Protein 3W3E (pdb70)

Structure (mmCIF, N/CA/C/O backbone):
data_3W3E
#
_entry.id   3W3E
#
_cell.length_a   40.700
_cell.length_b   48.600
_cell.length_c   65.200
_cell.angle_alpha   97.70
_cell.angle_beta   100.40
_cell.angle_gamma   106.30
#
_symmetry.space_group_name_H-M   'P 1'
#
loop_
_entity.id
_entity.type
_entity.pdbx_description
1 polymer 'Cotyledoneous yieldin-like protein'
2 wa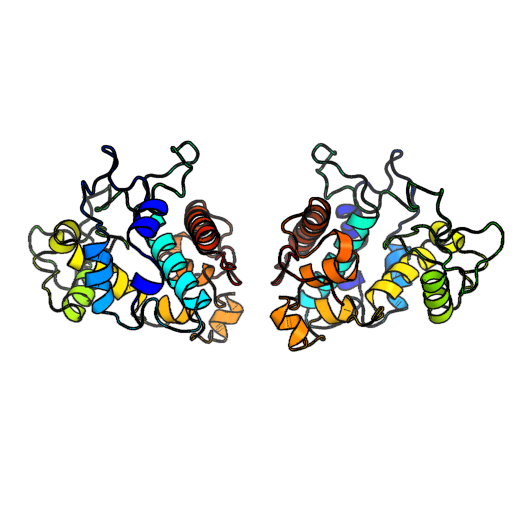ter water
#
loop_
_atom_site.group_PDB
_atom_site.id
_atom_site.type_symbol
_atom_site.label_atom_id
_atom_site.label_alt_id
_atom_site.label_comp_id
_atom_site.label_asym_id
_atom_site.label_entity_id
_atom_site.label_seq_id
_atom_site.pdbx_PDB_ins_code
_atom_site.Cartn_x
_atom_site.Cartn_y
_atom_site.Cartn_z
_atom_site.occupancy
_atom_site.B_iso_or_equiv
_atom_site.auth_seq_id
_atom_site.auth_comp_id
_atom_site.auth_asym_id
_atom_site.auth_atom_id
_atom_site.pdbx_PDB_model_num
ATOM 1 N N . ALA A 1 1 ? -15.138 10.194 -15.872 1.00 29.63 1 ALA A N 1
ATOM 2 C CA . ALA A 1 1 ? -15.394 9.244 -16.992 1.00 30.48 1 ALA A CA 1
ATOM 3 C C . ALA A 1 1 ? -14.170 8.365 -17.281 1.00 28.89 1 ALA A C 1
ATOM 4 O O . ALA A 1 1 ? -14.274 7.137 -17.268 1.00 27.44 1 ALA A O 1
ATOM 6 N N . GLU A 1 2 ? -13.020 8.988 -17.543 1.00 25.81 2 GLU A N 1
ATOM 7 C CA . GLU A 1 2 ? -11.774 8.217 -17.663 1.00 24.93 2 GLU A CA 1
ATOM 8 C C . GLU A 1 2 ? -10.617 8.864 -16.900 1.00 23.11 2 GLU A C 1
ATOM 9 O O . GLU A 1 2 ? -10.636 10.075 -16.681 1.00 23.01 2 GLU A O 1
ATOM 15 N N . VAL A 1 3 ? -9.608 8.072 -16.520 1.00 21.45 3 VAL A N 1
ATOM 16 C CA . VAL A 1 3 ? -8.504 8.614 -15.693 1.00 21.46 3 VAL A CA 1
ATOM 17 C C . VAL A 1 3 ? -7.712 9.728 -16.379 1.00 22.34 3 VAL A C 1
ATOM 18 O O . VAL A 1 3 ? -7.184 10.631 -15.713 1.00 21.98 3 VAL A O 1
ATOM 22 N N . GLY A 1 4 ? -7.657 9.683 -17.706 1.00 22.90 4 GLY A N 1
ATOM 23 C CA . GLY A 1 4 ? -6.987 10.733 -18.467 1.00 22.96 4 GLY A CA 1
ATOM 24 C C . GLY A 1 4 ? -7.552 12.128 -18.251 1.00 24.19 4 GLY A C 1
ATOM 25 O O . GLY A 1 4 ? -6.850 13.116 -18.482 1.00 23.04 4 GLY A O 1
ATOM 26 N N . SER A 1 5 ? -8.814 12.230 -17.824 1.00 24.85 5 SER A N 1
ATOM 27 C CA . SER A 1 5 ? -9.407 13.551 -17.524 1.00 27.11 5 SER A CA 1
ATOM 28 C C . SER A 1 5 ? -8.803 14.181 -16.270 1.00 27.21 5 SER A C 1
ATOM 29 O O . SER A 1 5 ? -8.860 15.393 -16.104 1.00 30.05 5 SER A O 1
ATOM 32 N N . VAL A 1 6 ? -8.265 13.330 -15.388 1.00 26.51 6 VAL A N 1
ATOM 33 C CA . VAL A 1 6 ? -7.594 13.721 -14.144 1.00 24.34 6 VAL A CA 1
ATOM 34 C C . VAL A 1 6 ? -6.110 14.010 -14.415 1.00 22.11 6 VAL A C 1
ATOM 35 O O . VAL A 1 6 ? -5.522 14.901 -13.796 1.00 21.80 6 VAL A O 1
ATOM 39 N N . ILE A 1 7 ? -5.502 13.243 -15.323 1.00 19.75 7 ILE A N 1
ATOM 40 C CA . ILE A 1 7 ? -4.048 13.314 -15.537 1.00 18.11 7 ILE A CA 1
ATOM 41 C C . ILE A 1 7 ? -3.739 13.120 -17.024 1.00 17.94 7 ILE A C 1
ATOM 42 O O . ILE A 1 7 ? -3.897 12.007 -17.559 1.00 18.17 7 ILE A O 1
ATOM 47 N N . GLY A 1 8 ? -3.313 14.194 -17.685 1.00 17.50 8 GLY A N 1
ATOM 48 C CA . GLY A 1 8 ? -2.940 14.123 -19.109 1.00 17.96 8 GLY A CA 1
ATOM 49 C C . GLY A 1 8 ? -1.494 13.686 -19.254 1.00 17.60 8 GLY A C 1
ATOM 50 O O . GLY A 1 8 ? -0.806 13.527 -18.249 1.00 18.39 8 GLY A O 1
ATOM 51 N N . ALA A 1 9 ? -1.019 13.519 -20.494 1.00 18.46 9 ALA A N 1
ATOM 52 C CA . ALA A 1 9 ? 0.344 13.044 -20.741 1.00 19.09 9 ALA A CA 1
ATOM 53 C C . ALA A 1 9 ? 1.369 14.019 -20.177 1.00 18.95 9 ALA A C 1
ATOM 54 O O . ALA A 1 9 ? 2.394 13.617 -19.601 1.00 18.04 9 ALA A O 1
ATOM 56 N N . SER A 1 10 ? 1.113 15.312 -20.342 1.00 20.46 10 SER A N 1
ATOM 57 C CA . SER A 1 10 ? 2.061 16.311 -19.873 1.00 21.79 10 SER A CA 1
ATOM 58 C C . SER A 1 10 ? 2.226 16.212 -18.364 1.00 19.54 10 SER A C 1
ATOM 59 O O . SER A 1 10 ? 3.353 16.244 -17.830 1.00 20.41 10 SER A O 1
ATOM 62 N N . LEU A 1 11 ? 1.100 16.063 -17.669 1.00 19.08 11 LEU A N 1
ATOM 63 C CA . LEU A 1 11 ? 1.125 16.017 -16.203 1.00 17.89 11 LEU A CA 1
ATOM 64 C C . LEU A 1 11 ? 1.784 14.720 -15.697 1.00 16.43 11 LEU A C 1
ATOM 65 O O . LEU A 1 11 ? 2.591 14.730 -14.737 1.00 15.31 11 LEU A O 1
ATOM 70 N N . PHE A 1 12 ? 1.473 13.612 -16.370 1.00 15.41 12 PHE A N 1
ATOM 71 C CA . PHE A 1 12 ? 2.145 12.338 -16.084 1.00 14.93 12 PHE A CA 1
ATOM 72 C C . PHE A 1 12 ? 3.666 12.492 -16.179 1.00 15.17 12 PHE A C 1
ATOM 73 O O . PHE A 1 12 ? 4.381 12.081 -15.257 1.00 15.21 12 PHE A O 1
ATOM 81 N N . ASP A 1 13 ? 4.161 13.137 -17.242 1.00 15.97 13 ASP A N 1
ATOM 82 C CA . ASP A 1 13 ? 5.603 13.358 -17.369 1.00 16.64 13 ASP A CA 1
ATOM 83 C C . ASP A 1 13 ? 6.175 14.367 -16.346 1.00 17.41 13 ASP A C 1
ATOM 84 O O . ASP A 1 13 ? 7.327 14.261 -15.917 1.00 17.82 13 ASP A O 1
ATOM 89 N N . GLN A 1 14 ? 5.373 15.351 -15.945 1.00 17.62 14 GLN A N 1
ATOM 90 C CA . GLN A 1 14 ? 5.795 16.296 -14.899 1.00 17.32 14 GLN A CA 1
ATOM 91 C C . GLN A 1 14 ? 5.989 15.579 -13.566 1.00 16.70 14 GLN A C 1
ATOM 92 O O . GLN A 1 14 ? 6.992 15.776 -12.885 1.00 15.92 14 GLN A O 1
ATOM 98 N N . LEU A 1 15 ? 5.040 14.731 -13.201 1.00 15.62 15 LEU A N 1
ATOM 99 C CA . LEU A 1 15 ? 5.163 14.002 -11.933 1.00 15.32 15 LEU A CA 1
ATOM 100 C C . LEU A 1 15 ? 6.276 12.962 -11.987 1.00 15.40 15 LEU A C 1
ATOM 101 O O . LEU A 1 15 ? 7.073 12.857 -11.025 1.00 14.96 15 LEU A O 1
ATOM 106 N N . LEU A 1 16 ? 6.355 12.231 -13.107 1.00 15.52 16 LEU A N 1
ATOM 107 C CA . LEU A 1 16 ? 7.349 11.151 -13.235 1.00 16.02 16 LEU A CA 1
ATOM 108 C C . LEU A 1 16 ? 8.467 11.597 -14.150 1.00 16.82 16 LEU A C 1
ATOM 109 O O . LEU A 1 16 ? 8.799 10.956 -15.146 1.00 15.81 16 LEU A O 1
ATOM 114 N N . LYS A 1 17 ? 9.048 12.722 -13.752 1.00 16.93 17 LYS A N 1
ATOM 115 C CA . LYS A 1 17 ? 9.994 13.485 -14.550 1.00 17.93 17 LYS A CA 1
ATOM 116 C C . LYS A 1 17 ? 11.242 12.700 -14.971 1.00 16.75 17 LYS A C 1
ATOM 117 O O . LYS A 1 17 ? 11.683 12.811 -16.105 1.00 18.46 17 LYS A O 1
ATOM 123 N N . HIS A 1 18 ? 11.780 11.879 -14.068 1.00 15.53 18 HIS A N 1
ATOM 124 C CA . HIS A 1 18 ? 13.056 11.237 -14.287 1.00 14.56 18 HIS A CA 1
ATOM 125 C C . HIS A 1 18 ? 12.993 9.742 -14.542 1.00 14.12 18 HIS A C 1
ATOM 126 O O . HIS A 1 18 ? 14.022 9.089 -14.584 1.00 15.26 18 HIS A O 1
ATOM 133 N N . ARG A 1 19 ? 11.793 9.210 -14.763 1.00 13.90 19 ARG A N 1
ATOM 134 C CA . ARG A 1 19 ? 11.672 7.754 -14.904 1.00 14.06 19 ARG A CA 1
ATOM 135 C C . ARG A 1 19 ? 12.477 7.169 -16.064 1.00 14.13 19 ARG A C 1
ATOM 136 O O . ARG A 1 19 ? 12.869 6.013 -16.027 1.00 13.76 19 ARG A O 1
ATOM 144 N N . ASN A 1 20 ? 12.751 7.989 -17.083 1.00 13.74 20 ASN A N 1
ATOM 145 C CA . ASN A 1 20 ? 13.490 7.503 -18.250 1.00 14.64 20 ASN A CA 1
ATOM 146 C C . ASN A 1 20 ? 14.911 8.029 -18.297 1.00 14.59 20 ASN A C 1
ATOM 147 O O . ASN A 1 20 ? 15.562 7.978 -19.335 1.00 16.00 20 ASN A O 1
ATOM 152 N N . ASP A 1 21 ? 15.383 8.502 -17.155 1.00 14.20 21 ASP A N 1
ATOM 153 C CA . ASP A 1 21 ? 16.809 8.770 -16.989 1.00 15.41 21 ASP A CA 1
ATOM 154 C C . ASP A 1 21 ? 17.631 7.541 -17.330 1.00 15.60 21 ASP A C 1
ATOM 155 O O . ASP A 1 21 ? 17.221 6.402 -17.066 1.00 15.08 21 ASP A O 1
ATOM 160 N N . GLN A 1 22 ? 18.830 7.754 -17.853 1.00 17.10 22 GLN A N 1
ATOM 161 C CA . GLN A 1 22 ? 19.746 6.662 -18.158 1.00 17.64 22 GLN A CA 1
ATOM 162 C C . GLN A 1 22 ? 20.040 5.769 -16.950 1.00 17.94 22 GLN A C 1
ATOM 163 O O . GLN A 1 22 ? 20.267 4.572 -17.119 1.00 17.73 22 GLN A O 1
ATOM 169 N N . ALA A 1 23 ? 20.009 6.355 -15.755 1.00 18.70 23 ALA A N 1
ATOM 170 C CA . ALA A 1 23 ? 20.244 5.605 -14.512 1.00 18.81 23 ALA A CA 1
ATOM 171 C C . ALA A 1 23 ? 19.071 4.695 -14.145 1.00 19.21 23 ALA A C 1
ATOM 172 O O . ALA A 1 23 ? 19.202 3.816 -13.292 1.00 21.70 23 ALA A O 1
ATOM 174 N N . CYS A 1 24 ? 17.929 4.911 -14.774 1.00 16.34 24 CYS A N 1
ATOM 175 C CA . CYS A 1 24 ? 16.728 4.153 -14.430 1.00 15.66 24 CYS A CA 1
ATOM 176 C C . CYS A 1 24 ? 16.583 2.933 -15.339 1.00 14.70 24 CYS A C 1
ATOM 177 O O . CYS A 1 24 ? 17.267 2.767 -16.333 1.00 13.98 24 CYS A O 1
ATOM 180 N N . GLU A 1 25 ? 15.677 2.036 -14.978 1.00 13.40 25 GLU A N 1
ATOM 181 C CA . GLU A 1 25 ? 15.612 0.740 -15.640 1.00 13.44 25 GLU A CA 1
ATOM 182 C C . GLU A 1 25 ? 14.610 0.650 -16.815 1.00 13.00 25 GLU A C 1
ATOM 183 O O . GLU A 1 25 ? 14.708 -0.236 -17.681 1.00 13.61 25 GLU A O 1
ATOM 189 N N . GLY A 1 26 ? 13.635 1.553 -16.834 1.00 13.30 26 GLY A N 1
ATOM 190 C CA . GLY A 1 26 ? 12.531 1.407 -17.797 1.00 12.73 26 GLY A CA 1
ATOM 191 C C . GLY A 1 26 ? 12.914 1.648 -19.251 1.00 12.92 26 GLY A C 1
ATOM 192 O O . GLY A 1 26 ? 12.462 0.921 -20.160 1.00 13.72 26 GLY A O 1
ATOM 193 N N . LYS A 1 27 ? 13.748 2.675 -19.487 1.00 12.66 27 LYS A N 1
ATOM 194 C CA . LYS A 1 27 ? 14.111 3.047 -20.873 1.00 13.41 27 LYS A CA 1
ATOM 195 C C . LYS A 1 27 ? 12.855 3.113 -21.740 1.00 13.05 27 LYS A C 1
ATOM 196 O O . LYS A 1 27 ? 12.783 2.530 -22.812 1.00 12.70 27 LYS A O 1
ATOM 202 N N . GLY A 1 28 ? 11.866 3.826 -21.201 1.00 12.49 28 GLY A N 1
ATOM 203 C CA . GLY A 1 28 ? 10.578 4.072 -21.860 1.00 12.20 28 GLY A CA 1
ATOM 204 C C . GLY A 1 28 ? 9.426 3.247 -21.362 1.00 12.53 28 GLY A C 1
ATOM 205 O O . GLY A 1 28 ? 8.270 3.595 -21.646 1.00 12.48 28 GLY A O 1
ATOM 206 N N . PHE A 1 29 ? 9.755 2.189 -20.632 1.00 13.37 29 PHE A N 1
ATOM 207 C CA . PHE A 1 29 ? 8.767 1.171 -20.208 1.00 12.79 29 PHE A CA 1
ATOM 208 C C . PHE A 1 29 ? 7.477 1.746 -19.642 1.00 12.63 29 PHE A C 1
ATOM 209 O O . PHE A 1 29 ? 6.366 1.381 -20.107 1.00 12.98 29 PHE A O 1
ATOM 217 N N . TYR A 1 30 ? 7.591 2.635 -18.655 1.00 12.74 30 TYR A N 1
ATOM 218 C CA . TYR A 1 30 ? 6.392 3.119 -17.974 1.00 13.07 30 TYR A CA 1
ATOM 219 C C . TYR A 1 30 ? 5.742 4.278 -18.728 1.00 12.93 30 TYR A C 1
ATOM 220 O O . TYR A 1 30 ? 5.810 5.418 -18.279 1.00 13.20 30 TYR A O 1
ATOM 229 N N . SER A 1 31 ? 5.145 3.988 -19.886 1.00 12.97 31 SER A N 1
ATOM 230 C CA . SER A 1 31 ? 4.581 5.067 -20.730 1.00 13.43 31 SER A CA 1
ATOM 231 C C . SER A 1 31 ? 3.209 5.505 -20.246 1.00 13.62 31 SER A C 1
ATOM 232 O O . SER A 1 31 ? 2.435 4.712 -19.704 1.00 13.07 31 SER A O 1
ATOM 235 N N . TYR A 1 32 ? 2.873 6.759 -20.495 1.00 13.88 32 TYR A N 1
ATOM 236 C CA . TYR A 1 32 ? 1.518 7.235 -20.273 1.00 14.08 32 TYR A CA 1
ATOM 237 C C . TYR A 1 32 ? 0.478 6.371 -20.996 1.00 14.82 32 TYR A C 1
ATOM 238 O O . TYR A 1 32 ? -0.584 6.064 -20.430 1.00 13.77 32 TYR A O 1
ATOM 247 N N . ASN A 1 33 ? 0.739 6.026 -22.251 1.00 15.29 33 ASN A N 1
ATOM 248 C CA . ASN A 1 33 ? -0.206 5.165 -22.962 1.00 14.50 33 ASN A CA 1
ATOM 249 C C . ASN A 1 33 ? -0.385 3.814 -22.306 1.00 14.40 33 ASN A C 1
ATOM 250 O O . ASN A 1 33 ? -1.499 3.334 -22.251 1.00 14.74 33 ASN A O 1
ATOM 255 N N . ALA A 1 34 ? 0.682 3.218 -21.785 1.00 14.05 34 ALA A N 1
ATOM 256 C CA . ALA A 1 34 ? 0.492 1.921 -21.100 1.00 13.92 34 ALA A CA 1
ATOM 257 C C . ALA A 1 34 ? -0.390 2.098 -19.866 1.00 14.20 34 ALA A C 1
ATOM 258 O O . ALA A 1 34 ? -1.244 1.247 -19.570 1.00 13.86 34 ALA A O 1
ATOM 260 N N . PHE A 1 35 ? -0.154 3.179 -19.134 1.00 13.80 35 PHE A N 1
ATOM 261 C CA . PHE A 1 35 ? -0.910 3.523 -17.922 1.00 13.36 35 PHE A CA 1
ATOM 262 C C . PHE A 1 35 ? -2.391 3.686 -18.206 1.00 14.07 35 PHE A C 1
ATOM 263 O O . PHE A 1 35 ? -3.205 3.043 -17.547 1.00 13.87 35 PHE A O 1
ATOM 271 N N . ILE A 1 36 ? -2.750 4.572 -19.142 1.00 14.80 36 ILE A N 1
ATOM 272 C CA . ILE A 1 36 ? -4.179 4.793 -19.453 1.00 15.02 36 ILE A CA 1
ATOM 273 C C . ILE A 1 36 ? -4.847 3.551 -20.093 1.00 14.95 36 ILE A C 1
ATOM 274 O O . ILE A 1 36 ? -6.014 3.270 -19.823 1.00 14.01 36 ILE A O 1
ATOM 279 N N . THR A 1 37 ? -4.105 2.778 -20.881 1.00 13.90 37 THR A N 1
ATOM 280 C CA . THR A 1 37 ? -4.651 1.550 -21.481 1.00 13.76 37 THR A CA 1
ATOM 281 C C . THR A 1 37 ? -4.949 0.563 -20.387 1.00 13.64 37 THR A C 1
ATOM 282 O O . THR A 1 37 ? -6.049 -0.010 -20.338 1.00 14.48 37 THR A O 1
ATOM 286 N N . ALA A 1 38 ? -3.997 0.385 -19.469 1.00 13.43 38 ALA A N 1
ATOM 287 C CA . ALA A 1 38 ? -4.229 -0.517 -18.332 1.00 12.66 38 ALA A CA 1
ATOM 288 C C . ALA A 1 38 ? -5.387 -0.036 -17.495 1.00 13.06 38 ALA A C 1
ATOM 289 O O . ALA A 1 38 ? -6.221 -0.848 -17.049 1.00 12.17 38 ALA A O 1
ATOM 291 N N . ALA A 1 39 ? -5.460 1.272 -17.245 1.00 13.03 39 ALA A N 1
ATOM 292 C CA . ALA A 1 39 ? -6.517 1.830 -16.384 1.00 14.19 39 ALA A CA 1
ATOM 293 C C . ALA A 1 39 ? -7.922 1.535 -16.959 1.00 16.18 39 ALA A C 1
ATOM 294 O O . ALA A 1 39 ? -8.892 1.409 -16.196 1.00 15.49 39 ALA A O 1
ATOM 296 N N . ARG A 1 40 ? -8.031 1.406 -18.280 1.00 16.62 40 ARG A N 1
ATOM 297 C CA . ARG A 1 40 ? -9.343 1.113 -18.908 1.00 19.12 40 ARG A CA 1
ATOM 298 C C . ARG A 1 40 ? -9.924 -0.197 -18.381 1.00 18.22 40 ARG A C 1
ATOM 299 O O . ARG A 1 40 ? -11.144 -0.327 -18.291 1.00 19.24 40 ARG A O 1
ATOM 307 N N . SER A 1 41 ? -9.055 -1.124 -17.978 1.00 16.60 41 SER A N 1
ATOM 308 C CA . SER A 1 41 ? -9.465 -2.421 -17.414 1.00 16.79 41 SER A CA 1
ATOM 309 C C . SER A 1 41 ? -9.996 -2.344 -15.970 1.00 17.42 41 SER A C 1
ATOM 310 O O . SER A 1 41 ? -10.527 -3.326 -15.429 1.00 19.72 41 SER A O 1
ATOM 313 N N . PHE A 1 42 ? -9.848 -1.177 -15.363 1.00 16.38 42 PHE A N 1
ATOM 314 C CA . PHE A 1 42 ? -10.284 -0.906 -13.981 1.00 16.52 42 PHE A CA 1
ATOM 315 C C . PHE A 1 42 ? -11.010 0.435 -14.001 1.00 16.28 42 PHE A C 1
ATOM 316 O O . PHE A 1 42 ? -10.494 1.445 -13.519 1.00 16.40 42 PHE A O 1
ATOM 324 N N . ALA A 1 43 ? -12.216 0.435 -14.584 1.00 16.78 43 ALA A N 1
ATOM 325 C CA . ALA A 1 43 ? -12.952 1.670 -14.917 1.00 17.70 43 ALA A CA 1
ATOM 326 C C . ALA A 1 43 ? -13.134 2.646 -13.757 1.00 17.11 43 ALA A C 1
ATOM 327 O O . ALA A 1 43 ? -13.102 3.862 -13.976 1.00 18.85 43 ALA A O 1
ATOM 329 N N . ALA A 1 44 ? -13.314 2.114 -12.543 1.00 16.20 44 ALA A N 1
ATOM 330 C CA . ALA A 1 44 ? -13.580 2.932 -11.355 1.00 16.36 44 ALA A CA 1
ATOM 331 C C . ALA A 1 44 ? -12.352 3.699 -10.837 1.00 16.45 44 ALA A C 1
ATOM 332 O O . ALA A 1 44 ? -12.499 4.612 -10.032 1.00 16.60 44 ALA A O 1
ATOM 334 N N . PHE A 1 45 ? -11.164 3.287 -11.273 1.00 16.52 45 PHE A N 1
ATOM 335 C CA . PHE A 1 45 ? -9.938 3.902 -10.773 1.00 16.01 45 PHE A CA 1
ATOM 336 C C . PHE A 1 45 ? -9.840 5.307 -11.326 1.00 16.09 45 PHE A C 1
ATOM 337 O O . PHE A 1 45 ? -9.930 5.508 -12.535 1.00 17.07 45 PHE A O 1
ATOM 345 N N . GLY A 1 46 ? -9.707 6.275 -10.423 1.00 15.84 46 GLY A N 1
ATOM 346 C CA . GLY A 1 46 ? -9.560 7.671 -10.824 1.00 16.53 46 GLY A CA 1
ATOM 347 C C . GLY A 1 46 ? -10.814 8.290 -11.428 1.00 17.72 46 GLY A C 1
ATOM 348 O O . GLY A 1 46 ? -10.744 9.359 -12.002 1.00 18.15 46 GLY A O 1
ATOM 349 N N . THR A 1 47 ? -11.950 7.614 -11.294 1.00 18.36 47 THR A N 1
ATOM 350 C CA . THR A 1 47 ? -13.231 8.139 -11.800 1.00 19.74 47 THR A CA 1
ATOM 351 C C . THR A 1 47 ? -14.311 8.050 -10.709 1.00 19.95 47 THR A C 1
ATOM 352 O O . THR A 1 47 ? -15.520 8.169 -10.995 1.00 21.26 47 THR A O 1
ATOM 356 N N . THR A 1 48 ? -13.886 7.815 -9.466 1.00 20.03 48 THR A N 1
ATOM 357 C CA . THR A 1 48 ? -14.814 7.564 -8.358 1.00 20.13 48 THR A CA 1
ATOM 358 C C . THR A 1 48 ? -14.820 8.724 -7.382 1.00 21.04 48 THR A C 1
ATOM 359 O O . THR A 1 48 ? -13.782 9.101 -6.867 1.00 20.68 48 THR A O 1
ATOM 363 N N . GLY A 1 49 ? -16.019 9.243 -7.095 1.00 21.79 49 GLY A N 1
ATOM 364 C CA . GLY A 1 49 ? -16.160 10.333 -6.133 1.00 23.93 49 GLY A CA 1
ATOM 365 C C . GLY A 1 49 ? -16.043 11.667 -6.841 1.00 24.07 49 GLY A C 1
ATOM 366 O O . GLY A 1 49 ? -16.080 11.723 -8.073 1.00 23.88 49 GLY A O 1
ATOM 367 N N . ASP A 1 50 ? -15.903 12.751 -6.079 1.00 25.11 50 ASP A N 1
ATOM 368 C CA . ASP A 1 50 ? -15.842 14.074 -6.687 1.00 27.83 50 ASP A CA 1
ATOM 369 C C . ASP A 1 50 ? -14.484 14.317 -7.334 1.00 28.19 50 ASP A C 1
ATOM 370 O O . ASP A 1 50 ? -13.616 13.455 -7.266 1.00 27.70 50 ASP A O 1
ATOM 375 N N . SER A 1 51 ? -14.319 15.473 -7.966 1.00 29.19 51 SER A N 1
ATOM 376 C CA . SER A 1 51 ? -13.151 15.771 -8.807 1.00 31.02 51 SER A CA 1
ATOM 377 C C . SER A 1 51 ? -11.826 15.733 -8.049 1.00 33.26 51 SER A C 1
ATOM 378 O O . SER A 1 51 ? -10.777 15.349 -8.605 1.00 30.49 51 SER A O 1
ATOM 381 N N . ASN A 1 52 ? -11.871 16.141 -6.788 1.00 32.47 52 ASN A N 1
ATOM 382 C CA . ASN A 1 52 ? -10.669 16.096 -5.963 1.00 33.41 52 ASN A CA 1
ATOM 383 C C . ASN A 1 52 ? -10.365 14.726 -5.370 1.00 32.10 52 ASN A C 1
ATOM 384 O O . ASN A 1 52 ? -9.198 14.434 -5.119 1.00 32.18 52 ASN A O 1
ATOM 389 N N . THR A 1 53 ? -11.394 13.901 -5.148 1.00 28.72 53 THR A N 1
ATOM 390 C CA . THR A 1 53 ? -11.226 12.490 -4.746 1.00 27.26 53 THR A CA 1
ATOM 391 C C . THR A 1 53 ? -10.552 11.689 -5.870 1.00 25.20 53 THR A C 1
ATOM 392 O O . THR A 1 53 ? -9.730 10.797 -5.606 1.00 24.43 53 THR A O 1
ATOM 396 N N . ARG A 1 54 ? -10.915 12.001 -7.111 1.00 23.21 54 ARG A N 1
ATOM 397 C CA . ARG A 1 54 ? -10.304 11.391 -8.313 1.00 22.02 54 ARG A CA 1
ATOM 398 C C . ARG A 1 54 ? -8.834 11.767 -8.441 1.00 22.05 54 ARG A C 1
ATOM 399 O O . ARG A 1 54 ? -7.981 10.909 -8.711 1.00 20.63 54 ARG A O 1
ATOM 407 N N . LYS A 1 55 ? -8.557 13.062 -8.281 1.00 22.26 55 LYS A N 1
ATOM 408 C CA . LYS A 1 55 ? -7.177 13.571 -8.261 1.00 21.31 55 LYS A CA 1
ATOM 409 C C . LYS A 1 55 ? -6.420 12.923 -7.102 1.00 20.66 55 LYS A C 1
ATOM 410 O O . LYS A 1 55 ? -5.316 12.422 -7.280 1.00 20.06 55 LYS A O 1
ATOM 416 N N . ARG A 1 56 ? -7.034 12.906 -5.928 1.00 19.55 56 ARG A N 1
ATOM 417 C CA . ARG A 1 56 ? -6.464 12.270 -4.736 1.00 20.13 56 ARG A CA 1
ATOM 418 C C . ARG A 1 56 ? -6.163 10.763 -4.934 1.00 19.89 56 ARG A C 1
ATOM 419 O O . ARG A 1 56 ? -5.124 10.259 -4.491 1.00 18.08 56 ARG A O 1
ATOM 427 N N . GLU A 1 57 ? -7.060 10.043 -5.595 1.00 17.86 57 GLU A N 1
ATOM 428 C CA . GLU A 1 57 ? -6.772 8.626 -5.861 1.00 16.41 57 GLU A CA 1
ATOM 429 C C . GLU A 1 57 ? -5.575 8.434 -6.777 1.00 15.63 57 GLU A C 1
ATOM 430 O O . GLU A 1 57 ? -4.751 7.529 -6.540 1.00 16.33 57 GLU A O 1
ATOM 436 N N . VAL A 1 58 ? -5.487 9.245 -7.834 1.00 14.70 58 VAL A N 1
ATOM 437 C CA . VAL A 1 58 ? -4.384 9.142 -8.758 1.00 14.63 58 VAL A CA 1
ATOM 438 C C . VAL A 1 58 ? -3.093 9.505 -8.030 1.00 13.69 58 VAL A C 1
ATOM 439 O O . VAL A 1 58 ? -2.075 8.823 -8.190 1.00 14.77 58 VAL A O 1
ATOM 443 N N . ALA A 1 59 ? -3.145 10.572 -7.216 1.00 13.17 59 ALA A N 1
ATOM 444 C CA . ALA A 1 59 ? -1.958 10.963 -6.449 1.00 13.45 59 ALA A CA 1
ATOM 445 C C . ALA A 1 59 ? -1.533 9.852 -5.483 1.00 13.24 59 ALA A C 1
ATOM 446 O O . ALA A 1 59 ? -0.336 9.610 -5.337 1.00 13.80 59 ALA A O 1
ATOM 448 N N . ALA A 1 60 ? -2.497 9.194 -4.815 1.00 13.77 60 ALA A N 1
ATOM 449 C CA . ALA A 1 60 ? -2.201 8.159 -3.807 1.00 13.30 60 ALA A CA 1
ATOM 450 C C . ALA A 1 60 ? -1.601 6.933 -4.514 1.00 13.08 60 ALA A C 1
ATOM 451 O O . ALA A 1 60 ? -0.578 6.365 -4.077 1.00 13.15 60 ALA A O 1
ATOM 453 N N . PHE A 1 61 ? -2.240 6.530 -5.601 1.00 12.73 61 PHE A N 1
ATOM 454 C CA . PHE A 1 61 ? -1.729 5.402 -6.400 1.00 12.36 61 PHE A CA 1
ATOM 455 C C . PHE A 1 61 ? -0.318 5.677 -6.915 1.00 12.01 61 PHE A C 1
ATOM 456 O O . PHE A 1 61 ? 0.584 4.825 -6.797 1.00 12.03 61 PHE A O 1
ATOM 464 N N . LEU A 1 62 ? -0.125 6.852 -7.514 1.00 12.64 62 LEU A N 1
ATOM 465 C CA . LEU A 1 62 ? 1.164 7.147 -8.068 1.00 12.28 62 LEU A CA 1
ATOM 466 C C . LEU A 1 62 ? 2.197 7.331 -6.967 1.00 12.20 62 LEU A C 1
ATOM 467 O O . LEU A 1 62 ? 3.360 7.040 -7.176 1.00 12.58 62 LEU A O 1
ATOM 472 N N . ALA A 1 63 ? 1.784 7.819 -5.805 1.00 12.73 63 ALA A N 1
ATOM 473 C CA . ALA A 1 63 ? 2.752 8.007 -4.710 1.00 12.74 63 ALA A CA 1
ATOM 474 C C . ALA A 1 63 ? 3.249 6.661 -4.170 1.00 12.17 63 ALA A C 1
ATOM 475 O O . ALA A 1 63 ? 4.463 6.472 -3.951 1.00 12.17 63 ALA A O 1
ATOM 477 N N . GLN A 1 64 ? 2.320 5.739 -3.919 1.00 11.99 64 GLN A N 1
ATOM 478 C CA . GLN A 1 64 ? 2.716 4.436 -3.410 1.00 11.49 64 GLN A CA 1
ATOM 479 C C . GLN A 1 64 ? 3.594 3.667 -4.389 1.00 11.19 64 GLN A C 1
ATOM 480 O O . GLN A 1 64 ? 4.637 3.100 -3.989 1.00 12.45 64 GLN A O 1
ATOM 486 N N . THR A 1 65 ? 3.188 3.645 -5.661 1.00 11.34 65 THR A N 1
ATOM 487 C CA . THR A 1 65 ? 3.942 2.939 -6.681 1.00 11.27 65 THR A CA 1
ATOM 488 C C . THR A 1 65 ? 5.258 3.657 -6.914 1.00 11.73 65 THR A C 1
ATOM 489 O O . THR A 1 65 ? 6.284 3.012 -7.135 1.00 12.56 65 THR A O 1
ATOM 493 N N . SER A 1 66 ? 5.223 4.977 -6.775 1.00 12.23 66 SER A N 1
ATOM 494 C CA . SER A 1 66 ? 6.482 5.734 -6.933 1.00 11.85 66 SER A CA 1
ATOM 495 C C . SER A 1 66 ? 7.492 5.291 -5.879 1.00 12.19 66 SER A C 1
ATOM 496 O O . SER A 1 66 ? 8.678 5.097 -6.210 1.00 11.87 66 SER A O 1
ATOM 499 N N . HIS A 1 67 ? 7.051 5.153 -4.616 1.00 12.81 67 HIS A N 1
ATOM 500 C CA . HIS A 1 67 ? 7.981 4.688 -3.589 1.00 12.44 67 HIS A CA 1
ATOM 501 C C . HIS A 1 67 ? 8.497 3.277 -3.901 1.00 12.99 67 HIS A C 1
ATOM 502 O O . HIS A 1 67 ? 9.698 3.005 -3.780 1.00 12.17 67 HIS A O 1
ATOM 509 N N . GLU A 1 68 ? 7.596 2.382 -4.295 1.00 11.96 68 GLU A N 1
ATOM 510 C CA . GLU A 1 68 ? 8.002 1.001 -4.607 1.00 13.85 68 GLU A CA 1
ATOM 511 C C . GLU A 1 68 ? 9.144 0.931 -5.617 1.00 12.56 68 GLU A C 1
ATOM 512 O O . GLU A 1 68 ? 9.912 -0.021 -5.619 1.00 14.27 68 GLU A O 1
ATOM 518 N N . THR A 1 69 ? 9.186 1.917 -6.519 1.00 12.11 69 THR A N 1
ATOM 519 C CA . THR A 1 69 ? 10.073 1.907 -7.699 1.00 12.39 69 THR A CA 1
ATOM 520 C C . THR A 1 69 ? 11.015 3.089 -7.669 1.00 12.70 69 THR A C 1
ATOM 521 O O . THR A 1 69 ? 11.655 3.391 -8.696 1.00 12.15 69 THR A O 1
ATOM 525 N N . THR A 1 70 ? 11.159 3.718 -6.499 1.00 12.64 70 THR A N 1
ATOM 526 C CA . THR A 1 70 ? 11.880 4.985 -6.465 1.00 13.13 70 THR A CA 1
ATOM 527 C C . THR A 1 70 ? 13.374 4.858 -6.732 1.00 15.23 70 THR A C 1
ATOM 528 O O . THR A 1 70 ? 14.045 3.940 -6.242 1.00 16.67 70 THR A O 1
ATOM 532 N N . GLY A 1 71 ? 13.874 5.809 -7.521 1.00 14.31 71 GLY A N 1
ATOM 533 C CA . GLY A 1 71 ? 15.344 5.972 -7.660 1.00 16.74 71 GLY A CA 1
ATOM 534 C C . GLY A 1 71 ? 15.816 7.225 -6.945 1.00 18.18 71 GLY A C 1
ATOM 535 O O . GLY A 1 71 ? 16.960 7.686 -7.139 1.00 21.79 71 GLY A O 1
ATOM 536 N N . GLY A 1 72 ? 14.956 7.753 -6.079 1.00 18.60 72 GLY A N 1
ATOM 537 C CA . GLY A 1 72 ? 15.163 9.055 -5.423 1.00 19.68 72 GLY A CA 1
ATOM 538 C C . GLY A 1 72 ? 15.932 8.996 -4.119 1.00 21.08 72 GLY A C 1
ATOM 539 O O . GLY A 1 72 ? 15.880 7.996 -3.400 1.00 21.92 72 GLY A O 1
ATOM 540 N N . ALA A 1 73 ? 16.632 10.091 -3.824 1.00 21.41 73 ALA A N 1
ATOM 541 C CA . ALA A 1 73 ? 17.298 10.302 -2.530 1.00 22.17 73 ALA A CA 1
ATOM 542 C C . ALA A 1 73 ? 17.283 11.802 -2.233 1.00 22.40 73 ALA A C 1
ATOM 543 O O . ALA A 1 73 ? 16.955 12.601 -3.114 1.00 21.86 73 ALA A O 1
ATOM 545 N N . ALA A 1 74 ? 17.654 12.182 -1.008 1.00 22.88 74 ALA A N 1
ATOM 546 C CA . ALA A 1 74 ? 17.615 13.590 -0.611 1.00 24.68 74 ALA A CA 1
ATOM 547 C C . ALA A 1 74 ? 18.282 14.528 -1.625 1.00 25.09 74 ALA A C 1
ATOM 548 O O . ALA A 1 74 ? 17.748 15.597 -1.932 1.00 24.40 74 ALA A O 1
ATOM 550 N N . THR A 1 75 ? 19.427 14.106 -2.160 1.00 25.23 75 THR A N 1
ATOM 551 C CA . THR A 1 75 ? 20.220 14.942 -3.065 1.00 26.72 75 THR A CA 1
ATOM 552 C C . THR A 1 75 ? 19.892 14.779 -4.571 1.00 25.09 75 THR A C 1
ATOM 553 O O . THR A 1 75 ? 20.618 15.290 -5.422 1.00 25.37 75 THR A O 1
ATOM 557 N N . SER A 1 76 ? 18.802 14.081 -4.902 1.00 24.71 76 SER A N 1
ATOM 558 C CA . SER A 1 76 ? 18.445 13.864 -6.315 1.00 23.20 76 SER A CA 1
ATOM 559 C C . SER A 1 76 ? 18.054 15.170 -7.003 1.00 22.04 76 SER A C 1
ATOM 560 O O . SER A 1 76 ? 17.571 16.092 -6.341 1.00 22.86 76 SER A O 1
ATOM 563 N N . PRO A 1 77 ? 18.246 15.254 -8.339 1.00 22.41 77 PRO A N 1
ATOM 564 C CA . PRO A 1 77 ? 17.768 16.421 -9.085 1.00 21.54 77 PRO A CA 1
ATOM 565 C C . PRO A 1 77 ? 16.253 16.516 -8.945 1.00 21.84 77 PRO A C 1
ATOM 566 O O . PRO A 1 77 ? 15.548 15.502 -9.093 1.00 20.96 77 PRO A O 1
ATOM 570 N N . ASP A 1 78 ? 15.770 17.705 -8.584 1.00 21.56 78 ASP A N 1
ATOM 571 C CA . ASP A 1 78 ? 14.342 17.957 -8.333 1.00 21.82 78 ASP A CA 1
ATOM 572 C C . ASP A 1 78 ? 13.809 17.295 -7.061 1.00 22.01 78 ASP A C 1
ATOM 573 O O . ASP A 1 78 ? 12.607 17.288 -6.816 1.00 22.48 78 ASP A O 1
ATOM 578 N N . GLY A 1 79 ? 14.725 16.795 -6.242 1.00 21.44 79 GLY A N 1
ATOM 579 C CA . GLY A 1 79 ? 14.356 16.147 -4.992 1.00 21.83 79 GLY A CA 1
ATOM 580 C C . GLY A 1 79 ? 13.943 14.697 -5.104 1.00 21.27 79 GLY A C 1
ATOM 581 O O . GLY A 1 79 ? 13.697 14.184 -6.213 1.00 21.01 79 GLY A O 1
ATOM 582 N N . PRO A 1 80 ? 13.826 14.034 -3.948 1.00 19.90 80 PRO A N 1
ATOM 583 C CA . PRO A 1 80 ? 13.542 12.591 -3.889 1.00 19.96 80 PRO A CA 1
ATOM 584 C C . PRO A 1 80 ? 12.193 12.236 -4.500 1.00 19.56 80 PRO A C 1
ATOM 585 O O . PRO A 1 80 ? 12.017 11.098 -4.957 1.00 19.27 80 PRO A O 1
ATOM 589 N N . TYR A 1 81 ? 11.272 13.201 -4.533 1.00 18.19 81 TYR A N 1
ATOM 590 C CA . TYR A 1 81 ? 9.921 12.910 -4.983 1.00 18.00 81 TYR A CA 1
ATOM 591 C C . TYR A 1 81 ? 9.693 13.196 -6.464 1.00 17.02 81 TYR A C 1
ATOM 592 O O . TYR A 1 81 ? 8.543 13.253 -6.935 1.00 18.29 81 TYR A O 1
ATOM 601 N N . ALA A 1 82 ? 10.804 13.329 -7.211 1.00 16.50 82 ALA A N 1
ATOM 602 C CA . ALA A 1 82 ? 10.736 13.409 -8.679 1.00 16.13 82 ALA A CA 1
ATOM 603 C C . ALA A 1 82 ? 11.277 12.135 -9.367 1.00 15.61 82 ALA A C 1
ATOM 604 O O . ALA A 1 82 ? 11.331 12.046 -10.608 1.00 15.38 82 ALA A O 1
ATOM 606 N N . TRP A 1 83 ? 11.624 11.132 -8.556 1.00 15.69 83 TRP A N 1
ATOM 607 C CA . TRP A 1 83 ? 12.296 9.926 -9.053 1.00 14.49 83 TRP A CA 1
ATOM 608 C C . TRP A 1 83 ? 11.485 8.646 -8.947 1.00 14.50 83 TRP A C 1
ATOM 609 O O . TRP A 1 83 ? 12.044 7.530 -8.963 1.00 14.38 83 TRP A O 1
ATOM 620 N N . GLY A 1 84 ? 10.161 8.818 -8.921 1.00 14.53 84 GLY A N 1
ATOM 621 C CA . GLY A 1 84 ? 9.275 7.659 -8.922 1.00 13.56 84 GLY A CA 1
ATOM 622 C C . GLY A 1 84 ? 9.441 6.906 -10.241 1.00 13.77 84 GLY A C 1
ATOM 623 O O . GLY A 1 84 ? 9.809 7.476 -11.266 1.00 13.84 84 GLY A O 1
ATOM 624 N N . TYR A 1 85 ? 9.147 5.618 -10.232 1.00 12.71 85 TYR A N 1
ATOM 625 C CA . TYR A 1 85 ? 9.089 4.858 -11.484 1.00 12.19 85 TYR A CA 1
ATOM 626 C C . TYR A 1 85 ? 10.449 4.648 -12.162 1.00 12.31 85 TYR A C 1
ATOM 627 O O . TYR A 1 85 ? 10.542 4.325 -13.345 1.00 12.89 85 TYR A O 1
ATOM 636 N N . CYS A 1 86 ? 11.496 4.688 -11.356 1.00 13.41 86 CYS A N 1
ATOM 637 C CA . CYS A 1 86 ? 12.823 4.449 -11.850 1.00 14.11 86 CYS A CA 1
ATOM 638 C C . CYS A 1 86 ? 13.066 2.963 -12.091 1.00 13.45 86 CYS A C 1
ATOM 639 O O . CYS A 1 86 ? 13.579 2.581 -13.115 1.00 14.05 86 CYS A O 1
ATOM 642 N N . PHE A 1 87 ? 12.622 2.114 -11.166 1.00 13.38 87 PHE A N 1
ATOM 643 C CA . PHE A 1 87 ? 12.852 0.677 -11.330 1.00 13.68 87 PHE A CA 1
ATOM 644 C C . PHE A 1 87 ? 11.678 -0.151 -11.784 1.00 12.53 87 PHE A C 1
ATOM 645 O O . PHE A 1 87 ? 10.535 0.212 -11.551 1.00 11.49 87 PHE A O 1
ATOM 653 N N . VAL A 1 88 ? 11.991 -1.219 -12.511 1.00 12.37 88 VAL A N 1
ATOM 654 C CA . VAL A 1 88 ? 10.974 -2.177 -12.962 1.00 12.43 88 VAL A CA 1
ATOM 655 C C . VAL A 1 88 ? 11.074 -3.478 -12.162 1.00 12.74 88 VAL A C 1
ATOM 656 O O . VAL A 1 88 ? 10.059 -4.102 -11.873 1.00 13.28 88 VAL A O 1
ATOM 660 N N . THR A 1 89 ? 12.284 -3.859 -11.770 1.00 13.16 89 THR A N 1
ATOM 661 C CA . THR A 1 89 ? 12.470 -5.154 -11.051 1.00 13.96 89 THR A CA 1
ATOM 662 C C . THR A 1 89 ? 13.165 -4.962 -9.698 1.00 14.89 89 THR A C 1
ATOM 663 O O . THR A 1 89 ? 13.972 -4.076 -9.543 1.00 15.42 89 THR A O 1
ATOM 667 N N . GLU A 1 90 ? 12.857 -5.835 -8.738 1.00 13.76 90 GLU A N 1
ATOM 668 C CA . GLU A 1 90 ? 13.571 -5.896 -7.456 1.00 14.58 90 GLU A CA 1
ATOM 669 C C . GLU A 1 90 ? 15.091 -5.993 -7.658 1.00 16.18 90 GLU A C 1
ATOM 670 O O . GLU A 1 90 ? 15.559 -6.786 -8.482 1.00 16.23 90 GLU A O 1
ATOM 676 N N . ARG A 1 91 ? 15.834 -5.179 -6.907 1.00 18.23 91 ARG A N 1
ATOM 677 C CA . ARG A 1 91 ? 17.296 -5.162 -7.003 1.00 21.15 91 ARG A CA 1
ATOM 678 C C . ARG A 1 91 ? 17.866 -6.564 -6.702 1.00 22.08 91 ARG A C 1
ATOM 679 O O . ARG A 1 91 ? 18.661 -7.108 -7.473 1.00 22.35 91 ARG A O 1
ATOM 687 N N . ASP A 1 92 ? 17.419 -7.168 -5.602 1.00 21.27 92 ASP A N 1
ATOM 688 C CA . ASP A 1 92 ? 17.823 -8.554 -5.282 1.00 22.05 92 ASP A CA 1
ATOM 689 C C . ASP A 1 92 ? 16.943 -9.558 -6.017 1.00 22.56 92 ASP A C 1
ATOM 690 O O . ASP A 1 92 ? 15.724 -9.578 -5.833 1.00 20.83 92 ASP A O 1
ATOM 695 N N . LYS A 1 93 ? 17.584 -10.393 -6.834 1.00 21.46 93 LYS A N 1
ATOM 696 C CA . LYS A 1 93 ? 16.911 -11.389 -7.654 1.00 20.55 93 LYS A CA 1
ATOM 697 C C . LYS A 1 93 ? 17.249 -12.821 -7.225 1.00 20.29 93 LYS A C 1
ATOM 698 O O . LYS A 1 93 ? 17.007 -13.767 -7.977 1.00 20.50 93 LYS A O 1
ATOM 704 N N . SER A 1 94 ? 17.807 -12.961 -6.020 1.00 20.08 94 SER A N 1
ATOM 705 C CA . SER A 1 94 ? 18.210 -14.265 -5.472 1.00 20.97 94 SER A CA 1
ATOM 706 C C . SER A 1 94 ? 17.082 -15.089 -4.855 1.00 20.49 94 SER A C 1
ATOM 707 O O . SER A 1 94 ? 17.241 -16.303 -4.662 1.00 21.01 94 SER A O 1
ATOM 710 N N . ASN A 1 95 ? 15.960 -14.433 -4.547 1.00 18.42 95 ASN A N 1
ATOM 711 C CA . ASN A 1 95 ? 14.826 -15.090 -3.890 1.00 17.99 95 ASN A CA 1
ATOM 712 C C . ASN A 1 95 ? 13.747 -15.275 -4.917 1.00 17.82 95 ASN A C 1
ATOM 713 O O . ASN A 1 95 ? 13.349 -14.317 -5.580 1.00 18.42 95 ASN A O 1
ATO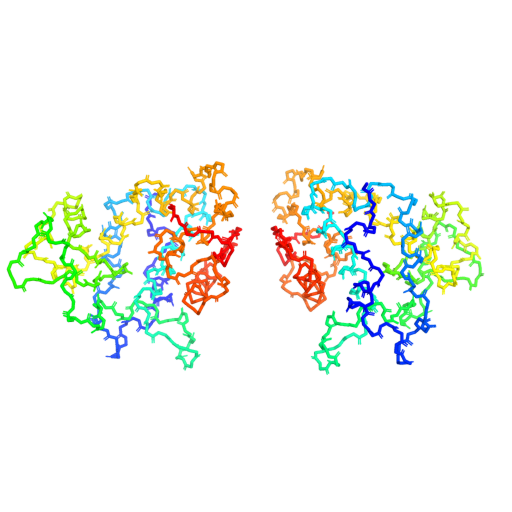M 718 N N . ARG A 1 96 ? 13.285 -16.515 -5.059 1.00 16.37 96 ARG A N 1
ATOM 719 C CA . ARG A 1 96 ? 12.234 -16.857 -6.011 1.00 15.91 96 ARG A CA 1
ATOM 720 C C . ARG A 1 96 ? 10.854 -16.507 -5.477 1.00 15.21 96 ARG A C 1
ATOM 721 O O . ARG A 1 96 ? 9.888 -16.383 -6.242 1.00 14.28 96 ARG A O 1
ATOM 729 N N . TYR A 1 97 ? 10.754 -16.402 -4.151 1.00 15.40 97 TYR A N 1
ATOM 730 C CA . TYR A 1 97 ? 9.489 -16.140 -3.467 1.00 15.91 97 TYR A CA 1
ATOM 731 C C . TYR A 1 97 ? 8.400 -17.136 -3.886 1.00 15.53 97 TYR A C 1
ATOM 732 O O . TYR A 1 97 ? 7.259 -16.746 -4.213 1.00 14.35 97 TYR A O 1
ATOM 741 N N . CYS A 1 98 ? 8.756 -18.425 -3.911 1.00 16.81 98 CYS A N 1
ATOM 742 C CA . CYS A 1 98 ? 7.779 -19.496 -4.084 1.00 15.59 98 CYS A CA 1
ATOM 743 C C . CYS A 1 98 ? 7.401 -20.012 -2.694 1.00 14.72 98 CYS A C 1
ATOM 744 O O . CYS A 1 98 ? 8.274 -20.310 -1.881 1.00 16.26 98 CYS A O 1
ATOM 747 N N . ASP A 1 99 ? 6.107 -20.103 -2.435 1.00 14.96 99 ASP A N 1
ATOM 748 C CA . ASP A 1 99 ? 5.634 -20.506 -1.105 1.00 14.83 99 ASP A CA 1
ATOM 749 C C . ASP A 1 99 ? 5.666 -22.020 -0.883 1.00 14.84 99 ASP A C 1
ATOM 750 O O . ASP A 1 99 ? 5.376 -22.489 0.234 1.00 15.71 99 ASP A O 1
ATOM 755 N N . GLY A 1 100 ? 6.048 -22.771 -1.917 1.00 14.38 100 GLY A N 1
ATOM 756 C CA . GLY A 1 100 ? 6.199 -24.232 -1.810 1.00 15.13 100 GLY A CA 1
ATOM 757 C C . GLY A 1 100 ? 4.903 -25.021 -1.832 1.00 15.64 100 GLY A C 1
ATOM 758 O O . GLY A 1 100 ? 4.923 -26.256 -1.797 1.00 16.96 100 GLY A O 1
ATOM 759 N N . SER A 1 101 ? 3.792 -24.309 -1.929 1.00 17.25 101 SER A N 1
ATOM 760 C CA . SER A 1 101 ? 2.488 -24.927 -1.846 1.00 17.39 101 SER A CA 1
ATOM 761 C C . SER A 1 101 ? 1.630 -24.614 -3.059 1.00 19.04 101 SER A C 1
ATOM 762 O O . SER A 1 101 ? 0.906 -25.482 -3.541 1.00 21.02 101 SER A O 1
ATOM 765 N N . GLY A 1 102 ? 1.706 -23.375 -3.538 1.00 17.95 102 GLY A N 1
ATOM 766 C CA . GLY A 1 102 ? 1.088 -23.020 -4.801 1.00 19.58 102 GLY A CA 1
ATOM 767 C C . GLY A 1 102 ? 2.022 -23.346 -5.965 1.00 18.67 102 GLY A C 1
ATOM 768 O O . GLY A 1 102 ? 3.154 -23.787 -5.772 1.00 18.97 102 GLY A O 1
ATOM 769 N N . PRO A 1 103 ? 1.555 -23.117 -7.196 1.00 20.14 103 PRO A N 1
ATOM 770 C CA . PRO A 1 103 ? 2.377 -23.391 -8.393 1.00 18.91 103 PRO A CA 1
ATOM 771 C C . PRO A 1 103 ? 3.605 -22.479 -8.464 1.00 17.64 103 PRO A C 1
ATOM 772 O O . PRO A 1 103 ? 3.534 -21.298 -8.071 1.00 16.72 103 PRO A O 1
ATOM 776 N N . CYS A 1 104 ? 4.702 -23.049 -8.951 1.00 17.61 104 CYS A N 1
ATOM 777 C CA . CYS A 1 104 ? 6.008 -22.375 -9.024 1.00 17.17 104 CYS A CA 1
ATOM 778 C C . CYS A 1 104 ? 6.731 -22.961 -10.223 1.00 17.57 104 CYS A C 1
ATOM 779 O O . CYS A 1 104 ? 7.262 -24.069 -10.163 1.00 18.89 104 CYS A O 1
ATOM 782 N N . SER A 1 105 ? 6.738 -22.227 -11.334 1.00 18.02 105 SER A N 1
ATOM 783 C CA . SER A 1 105 ? 7.173 -22.778 -12.614 1.00 19.14 105 SER A CA 1
ATOM 784 C C . SER A 1 105 ? 8.699 -22.887 -12.669 1.00 19.18 105 SER A C 1
ATOM 785 O O . SER A 1 105 ? 9.423 -21.967 -12.246 1.00 18.60 105 SER A O 1
ATOM 788 N N . ALA A 1 106 ? 9.187 -24.028 -13.181 1.00 19.58 106 ALA A N 1
ATOM 789 C CA . ALA A 1 106 ? 10.626 -24.304 -13.226 1.00 21.93 106 ALA A CA 1
ATOM 790 C C . ALA A 1 106 ? 11.456 -23.169 -13.816 1.00 20.29 106 ALA A C 1
ATOM 791 O O . ALA A 1 106 ? 11.182 -22.665 -14.910 1.00 22.03 106 ALA A O 1
ATOM 793 N N . GLY A 1 107 ? 12.478 -22.788 -13.069 1.00 20.15 107 GLY A N 1
ATOM 794 C CA . GLY A 1 107 ? 13.397 -21.745 -13.527 1.00 19.61 107 GLY A CA 1
ATOM 795 C C . GLY A 1 107 ? 12.823 -20.339 -13.452 1.00 20.87 107 GLY A C 1
ATOM 796 O O . GLY A 1 107 ? 13.487 -19.381 -13.847 1.00 20.73 107 GLY A O 1
ATOM 797 N N . LYS A 1 108 ? 11.592 -20.183 -12.985 1.00 18.90 108 LYS A N 1
ATOM 798 C CA . LYS A 1 108 ? 11.028 -18.794 -12.862 1.00 18.51 108 LYS A CA 1
ATOM 799 C C . LYS A 1 108 ? 11.126 -18.232 -11.439 1.00 18.59 108 LYS A C 1
ATOM 800 O O . LYS A 1 108 ? 11.115 -18.996 -10.487 1.00 19.33 108 LYS A O 1
ATOM 806 N N . SER A 1 109 ? 11.204 -16.898 -11.309 1.00 17.19 109 SER A N 1
ATOM 807 C CA . SER A 1 109 ? 11.216 -16.227 -9.995 1.00 15.25 109 SER A CA 1
ATOM 808 C C . SER A 1 109 ? 10.094 -15.189 -9.896 1.00 14.72 109 SER A C 1
ATOM 809 O O . SER A 1 109 ? 9.682 -14.603 -10.911 1.00 13.74 109 SER A O 1
ATOM 812 N N . TYR A 1 110 ? 9.612 -14.978 -8.676 1.00 13.08 110 TYR A N 1
ATOM 813 C CA . TYR A 1 110 ? 8.464 -14.130 -8.416 1.00 13.01 110 TYR A CA 1
ATOM 814 C C . TYR A 1 110 ? 8.887 -13.016 -7.483 1.00 13.64 110 TYR A C 1
ATOM 815 O O . TYR A 1 110 ? 8.141 -12.589 -6.624 1.00 13.69 110 TYR A O 1
ATOM 824 N N . TYR A 1 111 ? 10.123 -12.527 -7.662 1.00 14.07 111 TYR A N 1
ATOM 825 C CA . TYR A 1 111 ? 10.579 -11.266 -7.030 1.00 14.29 111 TYR A CA 1
ATOM 826 C C . TYR A 1 111 ? 9.805 -10.051 -7.596 1.00 13.30 111 TYR A C 1
ATOM 827 O O . TYR A 1 111 ? 9.018 -10.199 -8.554 1.00 12.10 111 TYR A O 1
ATOM 836 N N . GLY A 1 112 ? 9.999 -8.874 -6.983 1.00 12.93 112 GLY A N 1
ATOM 837 C CA . GLY A 1 112 ? 9.220 -7.690 -7.310 1.00 13.68 112 GLY A CA 1
ATOM 838 C C . GLY A 1 112 ? 9.288 -7.224 -8.754 1.00 13.51 112 GLY A C 1
ATOM 839 O O . GLY A 1 112 ? 10.377 -7.043 -9.317 1.00 13.46 112 GLY A O 1
ATOM 840 N N . ARG A 1 113 ? 8.130 -6.969 -9.352 1.00 13.43 113 ARG A N 1
ATOM 841 C CA . ARG A 1 113 ? 8.109 -6.431 -10.722 1.00 13.41 113 ARG A CA 1
ATOM 842 C C . ARG A 1 113 ? 6.987 -5.410 -10.869 1.00 13.16 113 ARG A C 1
ATOM 843 O O . ARG A 1 113 ? 5.903 -5.566 -10.313 1.00 13.31 113 ARG A O 1
ATOM 851 N N . GLY A 1 114 ? 7.261 -4.346 -11.618 1.00 12.14 114 GLY A N 1
ATOM 852 C CA . GLY A 1 114 ? 6.202 -3.400 -11.988 1.00 12.32 114 GLY A CA 1
ATOM 853 C C . GLY A 1 114 ? 5.943 -2.349 -10.921 1.00 12.05 114 GLY A C 1
ATOM 854 O O . GLY A 1 114 ? 6.630 -2.288 -9.911 1.00 11.16 114 GLY A O 1
ATOM 855 N N . PRO A 1 115 ? 4.892 -1.554 -11.105 1.00 11.27 115 PRO A N 1
ATOM 856 C CA . PRO A 1 115 ? 4.772 -0.320 -10.266 1.00 12.07 115 PRO A CA 1
ATOM 857 C C . PRO A 1 115 ? 4.547 -0.622 -8.797 1.00 11.53 115 PRO A C 1
ATOM 858 O O . PRO A 1 115 ? 4.921 0.173 -7.948 1.00 13.10 115 PRO A O 1
ATOM 862 N N . ILE A 1 116 ? 3.881 -1.754 -8.490 1.00 12.95 116 ILE A N 1
ATOM 863 C CA . ILE A 1 116 ? 3.641 -2.110 -7.085 1.00 13.14 116 ILE A CA 1
ATOM 864 C C . ILE A 1 116 ? 4.637 -3.176 -6.593 1.00 13.45 116 ILE A C 1
ATOM 865 O O . ILE A 1 116 ? 4.544 -3.668 -5.454 1.00 13.62 116 ILE A O 1
ATOM 870 N N . GLN A 1 117 ? 5.609 -3.493 -7.440 1.00 12.91 117 GLN A N 1
ATOM 871 C CA . GLN A 1 117 ? 6.613 -4.490 -7.120 1.00 13.66 117 GLN A CA 1
ATOM 872 C C . GLN A 1 117 ? 5.941 -5.777 -6.664 1.00 13.44 117 GLN A C 1
ATOM 873 O O . GLN A 1 117 ? 6.193 -6.303 -5.592 1.00 14.55 117 GLN A O 1
ATOM 879 N N . LEU A 1 118 ? 5.063 -6.251 -7.524 1.00 13.50 118 LEU A N 1
ATOM 880 C CA . LEU A 1 118 ? 4.364 -7.501 -7.316 1.00 13.39 118 LEU A CA 1
ATOM 881 C C . LEU A 1 118 ? 5.342 -8.622 -6.988 1.00 13.65 118 LEU A C 1
ATOM 882 O O . LEU A 1 118 ? 6.292 -8.856 -7.737 1.00 13.16 118 LEU A O 1
ATOM 887 N N . THR A 1 119 ? 5.067 -9.331 -5.880 1.00 13.76 119 THR A N 1
ATOM 888 C CA . THR A 1 119 ? 5.954 -10.358 -5.314 1.00 14.08 119 THR A CA 1
ATOM 889 C C . THR A 1 119 ? 5.139 -11.557 -4.875 1.00 13.36 119 THR A C 1
ATOM 890 O O . THR A 1 119 ? 3.979 -11.402 -4.507 1.00 13.24 119 THR A O 1
ATOM 894 N N . HIS A 1 120 ? 5.754 -12.731 -4.986 1.00 13.09 120 HIS A N 1
ATOM 895 C CA . HIS A 1 120 ? 5.267 -14.050 -4.487 1.00 12.09 120 HIS A CA 1
ATOM 896 C C . HIS A 1 120 ? 4.481 -14.824 -5.550 1.00 11.83 120 HIS A C 1
ATOM 897 O O . HIS A 1 120 ? 3.610 -14.266 -6.229 1.00 12.67 120 HIS A O 1
ATOM 904 N N . ASN A 1 121 ? 4.735 -16.130 -5.656 1.00 12.88 121 ASN A N 1
ATOM 905 C CA . ASN A 1 121 ? 4.012 -16.919 -6.646 1.00 13.68 121 ASN A CA 1
ATOM 906 C C . ASN A 1 121 ? 2.503 -16.778 -6.435 1.00 12.95 121 ASN A C 1
ATOM 907 O O . ASN A 1 121 ? 1.759 -16.607 -7.408 1.00 13.44 121 ASN A O 1
ATOM 912 N N . TYR A 1 122 ? 2.042 -16.789 -5.181 1.00 14.26 122 TYR A N 1
ATOM 913 C CA . TYR A 1 122 ? 0.600 -16.684 -4.946 1.00 14.28 122 TYR A CA 1
ATOM 914 C C . TYR A 1 122 ? -0.017 -15.412 -5.496 1.00 15.08 122 TYR A C 1
ATOM 915 O O . TYR A 1 122 ? -1.136 -15.448 -6.016 1.00 16.02 122 TYR A O 1
ATOM 924 N N . ASN A 1 123 ? 0.704 -14.300 -5.421 1.00 14.58 123 ASN A N 1
ATOM 925 C CA . ASN A 1 123 ? 0.228 -13.039 -6.034 1.00 14.22 123 ASN A CA 1
ATOM 926 C C . ASN A 1 123 ? 0.298 -12.994 -7.569 1.00 14.02 123 ASN A C 1
ATOM 927 O O . ASN A 1 123 ? -0.624 -12.461 -8.228 1.00 13.74 123 ASN A O 1
ATOM 932 N N . TYR A 1 124 ? 1.346 -13.571 -8.147 1.00 13.30 124 TYR A N 1
ATOM 933 C CA . TYR A 1 124 ? 1.415 -13.713 -9.612 1.00 13.50 124 TYR A CA 1
ATOM 934 C C . TYR A 1 124 ? 0.302 -14.600 -10.114 1.00 14.76 124 TYR A C 1
ATOM 935 O O . TYR A 1 124 ? -0.278 -14.341 -11.156 1.00 14.44 124 TYR A O 1
ATOM 944 N N . ASN A 1 125 ? -0.028 -15.623 -9.321 1.00 15.24 125 ASN A N 1
ATOM 945 C CA . ASN A 1 125 ? -1.122 -16.506 -9.645 1.00 16.64 125 ASN A CA 1
ATOM 946 C C . ASN A 1 125 ? -2.453 -15.736 -9.653 1.00 15.49 125 ASN A C 1
ATOM 947 O O . ASN A 1 125 ? -3.156 -15.730 -10.673 1.00 15.61 125 ASN A O 1
ATOM 952 N N . ALA A 1 126 ? -2.737 -15.035 -8.552 1.00 13.91 126 ALA A N 1
ATOM 953 C CA . ALA A 1 126 ? -4.001 -14.317 -8.397 1.00 13.92 126 ALA A CA 1
ATOM 954 C C . ALA A 1 126 ? -4.143 -13.165 -9.407 1.00 14.25 126 ALA A C 1
ATOM 955 O O . ALA A 1 126 ? -5.205 -12.971 -10.026 1.00 14.81 126 ALA A O 1
ATOM 957 N N . ALA A 1 127 ? -3.068 -12.404 -9.579 1.00 13.95 127 ALA A N 1
ATOM 958 C CA . ALA A 1 127 ? -3.093 -11.301 -10.543 1.00 14.42 127 ALA A CA 1
ATOM 959 C C . ALA A 1 127 ? -3.308 -11.781 -11.983 1.00 14.26 127 ALA A C 1
ATOM 960 O O . ALA A 1 127 ? -4.105 -11.202 -12.733 1.00 15.17 127 ALA A O 1
ATOM 962 N N . GLY A 1 128 ? -2.587 -12.824 -12.372 1.00 13.88 128 GLY A N 1
ATOM 963 C CA . GLY A 1 128 ? -2.704 -13.383 -13.720 1.00 14.38 128 GLY A CA 1
ATOM 964 C C . GLY A 1 128 ? -4.097 -13.900 -13.992 1.00 16.19 128 GLY A C 1
ATOM 965 O O . GLY A 1 128 ? -4.682 -13.671 -15.059 1.00 17.53 128 GLY A O 1
ATOM 966 N N . ARG A 1 129 ? -4.644 -14.603 -13.011 1.00 17.48 129 ARG A N 1
ATOM 967 C CA . ARG A 1 129 ? -5.995 -15.110 -13.126 1.00 18.89 129 ARG A CA 1
ATOM 968 C C . ARG A 1 129 ? -7.013 -14.002 -13.350 1.00 19.92 129 ARG A C 1
ATOM 969 O O . ARG A 1 129 ? -7.904 -14.141 -14.185 1.00 21.72 129 ARG A O 1
ATOM 977 N N . ALA A 1 130 ? -6.850 -12.885 -12.643 1.00 18.73 130 ALA A N 1
ATOM 978 C CA . ALA A 1 130 ? -7.787 -11.771 -12.723 1.00 19.10 130 ALA A CA 1
ATOM 979 C C . ALA A 1 130 ? -7.626 -11.033 -14.030 1.00 19.30 130 ALA A C 1
ATOM 980 O O . ALA A 1 130 ? -8.595 -10.521 -14.583 1.00 21.05 130 ALA A O 1
ATOM 982 N N . LEU A 1 131 ? -6.403 -11.000 -14.523 1.00 18.18 131 LEU A N 1
ATOM 983 C CA . LEU A 1 131 ? -6.089 -10.287 -15.740 1.00 18.61 131 LEU A CA 1
ATOM 984 C C . LEU A 1 131 ? -6.202 -11.113 -17.017 1.00 18.49 131 LEU A C 1
ATOM 985 O O . LEU A 1 131 ? -6.092 -10.552 -18.117 1.00 18.84 131 LEU A O 1
ATOM 990 N N . GLY A 1 132 ? -6.365 -12.436 -16.891 1.00 19.25 132 GLY A N 1
ATOM 991 C CA . GLY A 1 132 ? -6.408 -13.311 -18.083 1.00 18.60 132 GLY A CA 1
ATOM 992 C C . GLY A 1 132 ? -5.064 -13.547 -18.747 1.00 18.02 132 GLY A C 1
ATOM 993 O O . GLY A 1 132 ? -4.975 -13.738 -19.967 1.00 20.31 132 GLY A O 1
ATOM 994 N N . VAL A 1 133 ? -3.999 -13.548 -17.953 1.00 17.76 133 VAL A N 1
ATOM 995 C CA . VAL A 1 133 ? -2.691 -13.833 -18.478 1.00 19.57 133 VAL A CA 1
ATOM 996 C C . VAL A 1 133 ? -1.940 -14.776 -17.530 1.00 18.48 133 VAL A C 1
ATOM 997 O O . VAL A 1 133 ? -2.116 -14.700 -16.312 1.00 17.71 133 VAL A O 1
ATOM 1001 N N . ASP A 1 134 ? -1.143 -15.675 -18.091 1.00 19.62 134 ASP A N 1
ATOM 1002 C CA . ASP A 1 134 ? -0.410 -16.639 -17.297 1.00 19.05 134 ASP A CA 1
ATOM 1003 C C . ASP A 1 134 ? 0.912 -16.072 -16.734 1.00 17.81 134 ASP A C 1
ATOM 1004 O O . ASP A 1 134 ? 1.999 -16.175 -17.344 1.00 18.48 134 ASP A O 1
ATOM 1009 N N . LEU A 1 135 ? 0.817 -15.460 -15.558 1.00 16.70 135 LEU A N 1
ATOM 1010 C CA . LEU A 1 135 ? 1.990 -14.871 -14.918 1.00 16.39 135 LEU A CA 1
ATOM 1011 C C . LEU A 1 135 ? 2.764 -15.876 -14.066 1.00 16.12 135 LEU A C 1
ATOM 1012 O O . LEU A 1 135 ? 3.857 -15.589 -13.565 1.00 15.46 135 LEU A O 1
ATOM 1017 N N . ILE A 1 136 ? 2.194 -17.063 -13.861 1.00 16.92 136 ILE A N 1
ATOM 1018 C CA . ILE A 1 136 ? 2.944 -18.117 -13.217 1.00 16.54 136 ILE A CA 1
ATOM 1019 C C . ILE A 1 136 ? 3.970 -18.694 -14.171 1.00 16.23 136 ILE A C 1
ATOM 1020 O O . ILE A 1 136 ? 5.134 -18.837 -13.816 1.00 17.74 136 ILE A O 1
ATOM 1025 N N . ASN A 1 137 ? 3.569 -18.988 -15.405 1.00 18.74 137 ASN A N 1
ATOM 1026 C CA . ASN A 1 137 ? 4.537 -19.497 -16.354 1.00 18.79 137 ASN A CA 1
ATOM 1027 C C . ASN A 1 137 ? 5.377 -1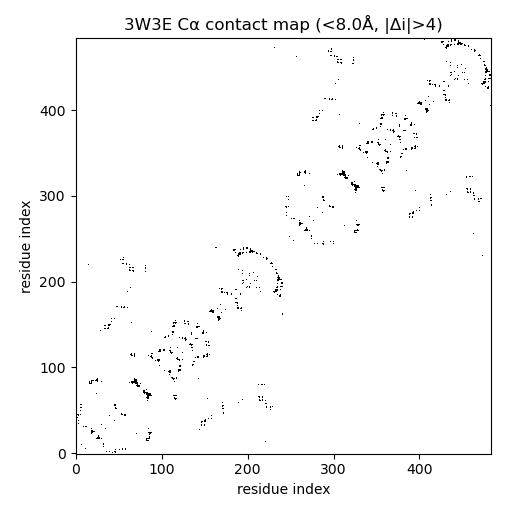8.412 -17.038 1.00 18.37 137 ASN A C 1
ATOM 1028 O O . ASN A 1 137 ? 6.449 -18.707 -17.535 1.00 19.04 137 ASN A O 1
ATOM 1033 N N . ASN A 1 138 ? 4.919 -17.161 -17.021 1.00 18.33 138 ASN A N 1
ATOM 1034 C CA . ASN A 1 138 ? 5.773 -16.074 -17.536 1.00 18.01 138 ASN A CA 1
ATOM 1035 C C . ASN A 1 138 ? 5.697 -14.814 -16.658 1.00 16.69 138 ASN A C 1
ATOM 1036 O O . ASN A 1 138 ? 5.127 -13.805 -17.068 1.00 17.12 138 ASN A O 1
ATOM 1041 N N . PRO A 1 139 ? 6.274 -14.883 -15.451 1.00 16.98 139 PRO A N 1
ATOM 1042 C CA . PRO A 1 139 ? 6.170 -13.735 -14.549 1.00 15.76 139 PRO A CA 1
ATOM 1043 C C . PRO A 1 139 ? 6.900 -12.512 -15.085 1.00 15.23 139 PRO A C 1
ATOM 1044 O O . PRO A 1 139 ? 6.617 -11.372 -14.700 1.00 14.71 139 PRO A O 1
ATOM 1048 N N . ASP A 1 140 ? 7.873 -12.767 -15.940 1.00 15.81 140 ASP A N 1
ATOM 1049 C CA . ASP A 1 140 ? 8.667 -11.707 -16.539 1.00 16.52 140 ASP A CA 1
ATOM 1050 C C . ASP A 1 140 ? 7.835 -10.806 -17.415 1.00 16.52 140 ASP A C 1
ATOM 1051 O O . ASP A 1 140 ? 8.289 -9.713 -17.722 1.00 16.25 140 ASP A O 1
ATOM 1056 N N . LEU A 1 141 ? 6.619 -11.216 -17.775 1.00 15.44 141 LEU A N 1
ATOM 1057 C CA . LEU A 1 141 ? 5.706 -10.348 -18.525 1.00 16.11 141 LEU A CA 1
ATOM 1058 C C . LEU A 1 141 ? 5.484 -9.045 -17.751 1.00 15.55 141 LEU A C 1
ATOM 1059 O O . LEU A 1 141 ? 5.284 -7.963 -18.338 1.00 15.74 141 LEU A O 1
ATOM 1064 N N . VAL A 1 142 ? 5.585 -9.112 -16.434 1.00 14.24 142 VAL A N 1
ATOM 1065 C CA . VAL A 1 142 ? 5.314 -7.927 -15.593 1.00 13.96 142 VAL A CA 1
ATOM 1066 C C . VAL A 1 142 ? 6.438 -6.908 -15.747 1.00 13.74 142 VAL A C 1
ATOM 1067 O O . VAL A 1 142 ? 6.258 -5.713 -15.455 1.00 13.73 142 VAL A O 1
ATOM 1071 N N . ALA A 1 143 ? 7.603 -7.377 -16.192 1.00 13.54 143 ALA A N 1
ATOM 1072 C CA . ALA A 1 143 ? 8.726 -6.479 -16.462 1.00 13.23 143 ALA A CA 1
ATOM 1073 C C . ALA A 1 143 ? 8.929 -6.147 -17.928 1.00 13.39 143 ALA A C 1
ATOM 1074 O O . ALA A 1 143 ? 9.856 -5.376 -18.257 1.00 14.12 143 ALA A O 1
ATOM 1076 N N . ARG A 1 144 ? 8.094 -6.698 -18.813 1.00 14.57 144 ARG A N 1
ATOM 1077 C CA . ARG A 1 144 ? 8.362 -6.628 -20.270 1.00 14.19 144 ARG A CA 1
ATOM 1078 C C . ARG A 1 144 ? 7.220 -6.070 -21.092 1.00 14.52 144 ARG A C 1
ATOM 1079 O O . ARG A 1 144 ? 7.457 -5.491 -22.134 1.00 15.26 144 ARG A O 1
ATOM 1087 N N . ASP A 1 145 ? 5.989 -6.275 -20.639 1.00 13.74 145 ASP A N 1
ATOM 1088 C CA . ASP A 1 145 ? 4.794 -5.721 -21.264 1.00 14.16 145 ASP A CA 1
ATOM 1089 C C . ASP A 1 145 ? 4.253 -4.632 -20.332 1.00 13.79 145 ASP A C 1
ATOM 1090 O O . ASP A 1 145 ? 3.781 -4.913 -19.246 1.00 14.41 145 ASP A O 1
ATOM 1095 N N . ALA A 1 146 ? 4.380 -3.364 -20.723 1.00 12.80 146 ALA A N 1
ATOM 1096 C CA . ALA A 1 146 ? 4.047 -2.292 -19.834 1.00 12.68 146 ALA A CA 1
ATOM 1097 C C . ALA A 1 146 ? 2.565 -2.221 -19.418 1.00 11.82 146 ALA A C 1
ATOM 1098 O O . ALA A 1 146 ? 2.252 -1.739 -18.345 1.00 12.11 146 ALA A O 1
ATOM 1100 N N . VAL A 1 147 ? 1.676 -2.632 -20.328 1.00 12.05 147 VAL A N 1
ATOM 1101 C CA . VAL A 1 147 ? 0.255 -2.626 -20.017 1.00 12.74 147 VAL A CA 1
ATOM 1102 C C . VAL A 1 147 ? 0.003 -3.679 -18.940 1.00 12.46 147 VAL A C 1
ATOM 1103 O O . VAL A 1 147 ? -0.695 -3.413 -17.963 1.00 11.95 147 VAL A O 1
ATOM 1107 N N . VAL A 1 148 ? 0.575 -4.861 -19.118 1.00 12.72 148 VAL A N 1
ATOM 1108 C CA . VAL A 1 148 ? 0.435 -5.898 -18.085 1.00 13.08 148 VAL A CA 1
ATOM 1109 C C . VAL A 1 148 ? 0.984 -5.388 -16.749 1.00 13.29 148 VAL A C 1
ATOM 1110 O O . VAL A 1 148 ? 0.381 -5.590 -15.692 1.00 12.93 148 VAL A O 1
ATOM 1114 N N . SER A 1 149 ? 2.143 -4.730 -16.821 1.00 11.97 149 SER A N 1
ATOM 1115 C CA . SER A 1 149 ? 2.806 -4.263 -15.625 1.00 12.42 149 SER A CA 1
ATOM 1116 C C . SER A 1 149 ? 1.850 -3.308 -14.852 1.00 12.89 149 SER A C 1
ATOM 1117 O O . SER A 1 149 ? 1.620 -3.477 -13.663 1.00 12.77 149 SER A O 1
ATOM 1120 N N . PHE A 1 150 ? 1.309 -2.291 -15.532 1.00 12.65 150 PHE A N 1
ATOM 1121 C CA . PHE A 1 150 ? 0.387 -1.356 -14.859 1.00 12.28 150 PHE A CA 1
ATOM 1122 C C . PHE A 1 150 ? -0.885 -2.083 -14.390 1.00 12.44 150 PHE A C 1
ATOM 1123 O O . PHE A 1 150 ? -1.389 -1.806 -13.337 1.00 13.34 150 PHE A O 1
ATOM 1131 N N . LYS A 1 151 ? -1.348 -3.045 -15.185 1.00 12.71 151 LYS A N 1
ATOM 1132 C CA . LYS A 1 151 ? -2.510 -3.845 -14.776 1.00 13.01 151 LYS A CA 1
ATOM 1133 C C . LYS A 1 151 ? -2.281 -4.587 -13.467 1.00 13.51 151 LYS A C 1
ATOM 1134 O O . LYS A 1 151 ? -3.217 -4.723 -12.665 1.00 13.92 151 LYS A O 1
ATOM 1140 N N . THR A 1 152 ? -1.083 -5.092 -13.229 1.00 12.96 152 THR A N 1
ATOM 1141 C CA . THR A 1 152 ? -0.850 -5.802 -11.965 1.00 12.33 152 THR A CA 1
ATOM 1142 C C . THR A 1 152 ? -0.942 -4.849 -10.791 1.00 11.79 152 THR A C 1
ATOM 1143 O O . THR A 1 152 ? -1.427 -5.199 -9.724 1.00 12.85 152 THR A O 1
ATOM 1147 N N . ALA A 1 153 ? -0.463 -3.630 -10.988 1.00 11.74 153 ALA A N 1
ATOM 1148 C CA . ALA A 1 153 ? -0.487 -2.637 -9.927 1.00 12.01 153 ALA A CA 1
ATOM 1149 C C . ALA A 1 153 ? -1.913 -2.172 -9.631 1.00 12.20 153 ALA A C 1
ATOM 1150 O O . ALA A 1 153 ? -2.300 -1.987 -8.465 1.00 13.23 153 ALA A O 1
ATOM 1152 N N . LEU A 1 154 ? -2.686 -2.005 -10.704 1.00 13.29 154 LEU A N 1
ATOM 1153 C CA . LEU A 1 154 ? -4.066 -1.609 -10.581 1.00 13.30 154 LEU A CA 1
ATOM 1154 C C . LEU A 1 154 ? -4.855 -2.744 -9.970 1.00 14.10 154 LEU A C 1
ATOM 1155 O O . LEU A 1 154 ? -5.688 -2.489 -9.124 1.00 14.19 154 LEU A O 1
ATOM 1160 N N . TRP A 1 155 ? -4.579 -3.973 -10.406 1.00 14.30 155 TRP A N 1
ATOM 1161 C CA . TRP A 1 155 ? -5.194 -5.139 -9.770 1.00 14.74 155 TRP A CA 1
ATOM 1162 C C . TRP A 1 155 ? -4.945 -5.072 -8.255 1.00 15.25 155 TRP A C 1
ATOM 1163 O O . TRP A 1 155 ? -5.877 -5.183 -7.454 1.00 15.52 155 TRP A O 1
ATOM 1174 N N . PHE A 1 156 ? -3.701 -4.844 -7.854 1.00 15.09 156 PHE A N 1
ATOM 1175 C CA . PHE A 1 156 ? -3.423 -4.813 -6.439 1.00 15.06 156 PHE A CA 1
ATOM 1176 C C . PHE A 1 156 ? -4.222 -3.718 -5.736 1.00 14.62 156 PHE A C 1
ATOM 1177 O O . PHE A 1 156 ? -4.796 -3.939 -4.650 1.00 15.49 156 PHE A O 1
ATOM 1185 N N . TRP A 1 157 ? -4.224 -2.527 -6.332 1.00 14.06 157 TRP A N 1
ATOM 1186 C CA . TRP A 1 157 ? -4.886 -1.340 -5.792 1.00 14.09 157 TRP A CA 1
ATOM 1187 C C . TRP A 1 157 ? -6.397 -1.493 -5.611 1.00 14.44 157 TRP A C 1
ATOM 1188 O O . TRP A 1 157 ? -6.970 -0.954 -4.642 1.00 15.92 157 TRP A O 1
ATOM 1199 N N . MET A 1 158 ? -7.017 -2.230 -6.542 1.00 14.92 158 MET A N 1
ATOM 1200 C CA . MET A 1 158 ? -8.485 -2.338 -6.616 1.00 15.72 158 MET A CA 1
ATOM 1201 C C . MET A 1 158 ? -9.056 -3.557 -5.920 1.00 17.47 158 MET A C 1
ATOM 1202 O O . MET A 1 158 ? -10.288 -3.693 -5.833 1.00 19.21 158 MET A O 1
ATOM 1207 N N . THR A 1 159 ? -8.194 -4.446 -5.452 1.00 18.17 159 THR A N 1
ATOM 1208 C CA . THR A 1 159 ? -8.685 -5.721 -4.953 1.00 20.94 159 THR A CA 1
ATOM 1209 C C . THR A 1 159 ? -8.509 -5.841 -3.442 1.00 22.26 159 THR A C 1
ATOM 1210 O O . THR A 1 159 ? -7.412 -5.661 -2.930 1.00 22.75 159 THR A O 1
ATOM 1214 N N . PRO A 1 160 ? -9.593 -6.163 -2.718 1.00 23.99 160 PRO A N 1
ATOM 1215 C CA . PRO A 1 160 ? -9.444 -6.383 -1.275 1.00 27.09 160 PRO A CA 1
ATOM 1216 C C . PRO A 1 160 ? -8.786 -7.748 -1.001 1.00 29.88 160 PRO A C 1
ATOM 1217 O O . PRO A 1 160 ? -8.766 -8.621 -1.872 1.00 29.75 160 PRO A O 1
ATOM 1221 N N . GLN A 1 161 ? -8.227 -7.931 0.187 1.00 35.68 161 GLN A N 1
ATOM 1222 C CA . GLN A 1 161 ? -7.590 -9.208 0.512 1.00 40.91 161 GLN A CA 1
ATOM 1223 C C . GLN A 1 161 ? -7.732 -9.543 1.992 1.00 42.74 161 GLN A C 1
ATOM 1224 O O . GLN A 1 161 ? -7.033 -8.973 2.834 1.00 42.91 161 GLN A O 1
ATOM 1230 N N . GLY A 1 162 ? -8.644 -10.463 2.309 1.00 41.49 162 GLY A N 1
ATOM 1231 C CA . GLY A 1 162 ? -8.877 -10.861 3.696 1.00 41.78 162 GLY A CA 1
ATOM 1232 C C . GLY A 1 162 ? -9.636 -9.787 4.447 1.00 40.18 162 GLY A C 1
ATOM 1233 O O . GLY A 1 162 ? -10.735 -9.407 4.043 1.00 45.47 162 GLY A O 1
ATOM 1234 N N . ASN A 1 163 ? -9.049 -9.293 5.534 1.00 38.97 163 ASN A N 1
ATOM 1235 C CA . ASN A 1 163 ? -9.633 -8.193 6.315 1.00 37.43 163 ASN A CA 1
ATOM 1236 C C . ASN A 1 163 ? -9.219 -6.844 5.772 1.00 35.97 163 ASN A C 1
ATOM 1237 O O . ASN A 1 163 ? -9.601 -5.784 6.301 1.00 36.94 163 ASN A O 1
ATOM 1242 N N . LYS A 1 164 ? -8.405 -6.876 4.728 1.00 31.94 164 LYS A N 1
ATOM 1243 C CA . LYS A 1 164 ? -7.902 -5.652 4.183 1.00 29.11 164 LYS A CA 1
ATOM 1244 C C . LYS A 1 164 ? -8.900 -5.148 3.143 1.00 27.44 164 LYS A C 1
ATOM 1245 O O . LYS A 1 164 ? -9.314 -5.887 2.242 1.00 26.13 164 LYS A O 1
ATOM 1251 N N . PRO A 1 165 ? -9.349 -3.900 3.315 1.00 24.99 165 PRO A N 1
ATOM 1252 C CA . PRO A 1 165 ? -10.034 -3.237 2.227 1.00 22.65 165 PRO A CA 1
ATOM 1253 C C . PRO A 1 165 ? -9.050 -3.000 1.093 1.00 21.56 165 PRO A C 1
ATOM 1254 O O . PRO A 1 165 ? -7.825 -3.007 1.307 1.00 20.67 165 PRO A O 1
ATOM 1258 N N . SER A 1 166 ? -9.580 -2.793 -0.101 1.00 21.46 166 SER A N 1
ATOM 1259 C CA . SER A 1 166 ? -8.760 -2.338 -1.195 1.00 20.44 166 SER A CA 1
ATOM 1260 C C . SER A 1 166 ? -8.288 -0.912 -0.924 1.00 19.28 166 SER A C 1
ATOM 1261 O O . SER A 1 166 ? -8.952 -0.108 -0.265 1.00 18.83 166 SER A O 1
ATOM 1264 N N . CYS A 1 167 ? -7.118 -0.600 -1.461 1.00 18.01 167 CYS A N 1
ATOM 1265 C CA . CYS A 1 167 ? -6.607 0.744 -1.373 1.00 18.39 167 CYS A CA 1
ATOM 1266 C C . CYS A 1 167 ? -7.580 1.732 -1.996 1.00 17.68 167 CYS A C 1
ATOM 1267 O O . CYS A 1 167 ? -7.723 2.865 -1.524 1.00 17.54 167 CYS A O 1
ATOM 1270 N N . HIS A 1 168 ? -8.252 1.283 -3.059 1.00 18.07 168 HIS A N 1
ATOM 1271 C CA . HIS A 1 168 ? -9.279 2.059 -3.736 1.00 17.46 168 HIS A CA 1
ATOM 1272 C C . HIS A 1 168 ? -10.418 2.502 -2.799 1.00 17.27 168 HIS A C 1
ATOM 1273 O O . HIS A 1 168 ? -10.803 3.676 -2.790 1.00 18.05 168 HIS A O 1
ATOM 1280 N N . ASP A 1 169 ? -10.951 1.546 -2.049 1.00 19.81 169 ASP A N 1
ATOM 1281 C CA . ASP A 1 169 ? -12.041 1.832 -1.106 1.00 22.33 169 ASP A CA 1
ATOM 1282 C C . ASP A 1 169 ? -11.619 2.784 -0.003 1.00 21.46 169 ASP A C 1
ATOM 1283 O O . ASP A 1 169 ? -12.422 3.616 0.464 1.00 21.89 169 ASP A O 1
ATOM 1288 N N . VAL A 1 170 ? -10.346 2.717 0.374 1.00 20.10 170 VAL A N 1
ATOM 1289 C CA . VAL A 1 170 ? -9.848 3.655 1.355 1.00 18.89 170 VAL A CA 1
ATOM 1290 C C . VAL A 1 170 ? -9.769 5.080 0.835 1.00 18.63 170 VAL A C 1
ATOM 1291 O O . VAL A 1 170 ? -10.345 5.981 1.452 1.00 19.21 170 VAL A O 1
ATOM 1295 N N . ILE A 1 171 ? -9.086 5.302 -0.292 1.00 17.43 171 ILE A N 1
ATOM 1296 C CA . ILE A 1 171 ? -8.843 6.664 -0.789 1.00 18.97 171 ILE A CA 1
ATOM 1297 C C . ILE A 1 171 ? -10.117 7.337 -1.312 1.00 20.86 171 ILE A C 1
ATOM 1298 O O . ILE A 1 171 ? -10.169 8.582 -1.389 1.00 21.75 171 ILE A O 1
ATOM 1303 N N . THR A 1 172 ? -11.115 6.512 -1.647 1.00 22.59 172 THR A N 1
ATOM 1304 C CA . THR A 1 172 ? -12.425 7.011 -2.111 1.00 26.06 172 THR A CA 1
ATOM 1305 C C . THR A 1 172 ? -13.452 7.135 -0.976 1.00 29.64 172 THR A C 1
ATOM 1306 O O . THR A 1 172 ? -14.612 7.504 -1.210 1.00 28.04 172 THR A O 1
ATOM 1310 N N . ASN A 1 173 ? -13.019 6.838 0.250 1.00 31.17 173 ASN A N 1
ATOM 1311 C CA . ASN A 1 173 ? -13.905 6.919 1.421 1.00 34.02 173 ASN A CA 1
ATOM 1312 C C . ASN A 1 173 ? -15.045 5.915 1.473 1.00 33.21 173 ASN A C 1
ATOM 1313 O O . ASN A 1 173 ? -16.135 6.240 1.942 1.00 35.44 173 ASN A O 1
ATOM 1318 N N . ARG A 1 174 ? -14.800 4.692 1.030 1.00 33.04 174 ARG A N 1
ATOM 1319 C CA . ARG A 1 174 ? -15.853 3.693 1.006 1.00 33.39 174 ARG A CA 1
ATOM 1320 C C . ARG A 1 174 ? -15.590 2.572 1.985 1.00 30.91 174 ARG A C 1
ATOM 1321 O O . ARG A 1 174 ? -16.245 1.534 1.948 1.00 33.71 174 ARG A O 1
ATOM 1329 N N . TRP A 1 175 ? -14.637 2.805 2.883 1.00 28.55 175 TRP A N 1
ATOM 1330 C CA . TRP A 1 175 ? -14.277 1.815 3.871 1.00 26.70 175 TRP A CA 1
ATOM 1331 C C . TRP A 1 175 ? -14.686 2.306 5.258 1.00 25.47 175 TRP A C 1
ATOM 1332 O O . TRP A 1 175 ? -14.404 3.446 5.632 1.00 26.48 175 TRP A O 1
ATOM 1343 N N . THR A 1 176 ? -15.406 1.454 5.975 1.00 28.23 176 THR A N 1
ATOM 1344 C CA . THR A 1 176 ? -15.748 1.720 7.360 1.00 26.85 176 THR A CA 1
ATOM 1345 C C . THR A 1 176 ? -14.878 0.786 8.193 1.00 26.16 176 THR A C 1
ATOM 1346 O O . THR A 1 176 ? -14.990 -0.442 8.072 1.00 27.67 176 THR A O 1
ATOM 1350 N N . PRO A 1 177 ? -13.977 1.359 9.009 1.00 24.33 177 PRO A N 1
ATOM 1351 C CA . PRO A 1 177 ? -13.120 0.532 9.853 1.00 24.71 177 PRO A CA 1
ATOM 1352 C C . PRO A 1 177 ? -13.939 -0.336 10.820 1.00 25.17 177 PRO A C 1
ATOM 1353 O O . PRO A 1 177 ? -15.021 0.077 11.240 1.00 25.78 177 PRO A O 1
ATOM 1357 N N . SER A 1 178 ? -13.427 -1.516 11.160 1.00 24.35 178 SER A N 1
ATOM 1358 C CA . SER A 1 178 ? -14.013 -2.332 12.229 1.00 24.34 178 SER A CA 1
ATOM 1359 C C . SER A 1 178 ? -13.720 -1.715 13.609 1.00 24.36 178 SER A C 1
ATOM 1360 O O . SER A 1 178 ? -12.942 -0.760 13.713 1.00 25.31 178 SER A O 1
ATOM 1363 N N . ALA A 1 179 ? -14.326 -2.250 14.676 1.00 24.93 179 ALA A N 1
ATOM 1364 C CA . ALA A 1 179 ? -13.983 -1.774 16.026 1.00 24.99 179 ALA A CA 1
ATOM 1365 C C . ALA A 1 179 ? -12.510 -2.055 16.342 1.00 23.93 179 ALA A C 1
ATOM 1366 O O . ALA A 1 179 ? -11.822 -1.210 16.927 1.00 25.31 179 ALA A O 1
ATOM 1368 N N . ALA A 1 180 ? -12.016 -3.220 15.929 1.00 22.82 180 ALA A N 1
ATOM 1369 C CA . ALA A 1 180 ? -10.591 -3.552 16.142 1.00 22.29 180 ALA A CA 1
ATOM 1370 C C . ALA A 1 180 ? -9.671 -2.618 15.337 1.00 20.95 180 ALA A C 1
ATOM 1371 O O . ALA A 1 180 ? -8.596 -2.212 15.821 1.00 20.42 180 ALA A O 1
ATOM 1373 N N . ASP A 1 181 ? -10.099 -2.276 14.120 1.00 20.39 181 ASP A N 1
ATOM 1374 C CA . ASP A 1 181 ? -9.366 -1.292 13.296 1.00 19.62 181 ASP A CA 1
ATOM 1375 C C . ASP A 1 181 ? -9.285 0.024 14.040 1.00 19.78 181 ASP A C 1
ATOM 1376 O O . ASP A 1 181 ? -8.217 0.631 14.151 1.00 17.00 181 ASP A O 1
ATOM 1381 N N . LYS A 1 182 ? -10.423 0.463 14.575 1.00 20.07 182 LYS A N 1
ATOM 1382 C CA . LYS A 1 182 ? -10.448 1.762 15.238 1.00 20.55 182 LYS A CA 1
ATOM 1383 C C . LYS A 1 182 ? -9.518 1.766 16.467 1.00 20.59 182 LYS A C 1
ATOM 1384 O O . LYS A 1 182 ? -8.784 2.730 16.694 1.00 20.45 182 LYS A O 1
ATOM 1390 N N . ALA A 1 183 ? -9.514 0.667 17.217 1.00 19.74 183 ALA A N 1
ATOM 1391 C CA . ALA A 1 183 ? -8.639 0.535 18.390 1.00 20.76 183 ALA A CA 1
ATOM 1392 C C . ALA A 1 183 ? -7.167 0.510 17.989 1.00 20.17 183 ALA A C 1
ATOM 1393 O O . ALA A 1 183 ? -6.288 0.931 18.757 1.00 21.38 183 ALA A O 1
ATOM 1395 N N . ALA A 1 184 ? -6.922 0.026 16.774 1.00 19.26 184 ALA A N 1
ATOM 1396 C CA . ALA A 1 184 ? -5.569 -0.016 16.190 1.00 17.51 184 ALA A CA 1
ATOM 1397 C C . ALA A 1 184 ? -5.178 1.257 15.459 1.00 18.70 184 ALA A C 1
ATOM 1398 O O . ALA A 1 184 ? -4.097 1.311 14.861 1.00 18.75 184 ALA A O 1
ATOM 1400 N N . ASN A 1 185 ? -6.047 2.273 15.520 1.00 17.58 185 ASN A N 1
ATOM 1401 C CA . ASN A 1 185 ? -5.821 3.570 14.837 1.00 18.15 185 ASN A CA 1
ATOM 1402 C C . ASN A 1 185 ? -5.805 3.435 13.326 1.00 17.99 185 ASN A C 1
ATOM 1403 O O . ASN A 1 185 ? -5.303 4.317 12.609 1.00 17.58 185 ASN A O 1
ATOM 1408 N N . ARG A 1 186 ? -6.353 2.329 12.839 1.00 16.44 186 ARG A N 1
ATOM 1409 C CA . ARG A 1 186 ? -6.511 2.164 11.399 1.00 16.25 186 ARG A CA 1
ATOM 1410 C C . ARG A 1 186 ? -7.789 2.858 10.955 1.00 16.41 186 ARG A C 1
ATOM 1411 O O . ARG A 1 186 ? -8.864 2.258 10.957 1.00 17.83 186 ARG A O 1
ATOM 1419 N N . VAL A 1 187 ? -7.665 4.137 10.620 1.00 16.36 187 VAL A N 1
ATOM 1420 C CA . VAL A 1 187 ? -8.782 4.980 10.207 1.00 16.00 187 VAL A CA 1
ATOM 1421 C C . VAL A 1 187 ? -8.458 5.469 8.784 1.00 15.49 187 VAL A C 1
ATOM 1422 O O . VAL A 1 187 ? -7.290 5.454 8.362 1.00 16.86 187 VAL A O 1
ATOM 1426 N N . PRO A 1 188 ? -9.475 5.896 8.027 1.00 14.72 188 PRO A N 1
ATOM 1427 C CA . PRO A 1 188 ? -9.264 6.109 6.587 1.00 15.17 188 PRO A CA 1
ATOM 1428 C C . PRO A 1 188 ? -8.277 7.221 6.232 1.00 14.79 188 PRO A C 1
ATOM 1429 O O . PRO A 1 188 ? -8.345 8.301 6.791 1.00 15.78 188 PRO A O 1
ATOM 1433 N N . GLY A 1 189 ? -7.377 6.933 5.304 1.00 14.29 189 GLY A N 1
ATOM 1434 C CA . GLY A 1 189 ? -6.430 7.951 4.846 1.00 14.52 189 GLY A CA 1
ATOM 1435 C C . GLY A 1 189 ? -5.274 7.256 4.180 1.00 14.26 189 GLY A C 1
ATOM 1436 O O . GLY A 1 189 ? -5.237 6.029 4.083 1.00 15.00 189 GLY A O 1
ATOM 1437 N N . PHE A 1 190 ? -4.314 8.042 3.712 1.00 13.35 190 PHE A N 1
ATOM 1438 C CA . PHE A 1 190 ? -3.152 7.503 3.050 1.00 13.21 190 PHE A CA 1
ATOM 1439 C C . PHE A 1 190 ? -2.363 6.532 3.965 1.00 13.01 190 PHE A C 1
ATOM 1440 O O . PHE A 1 190 ? -1.801 5.539 3.475 1.00 13.49 190 PHE A O 1
ATOM 1448 N N . GLY A 1 191 ? -2.389 6.780 5.272 1.00 13.75 191 GLY A N 1
ATOM 1449 C CA . GLY A 1 191 ? -1.616 5.960 6.228 1.00 13.66 191 GLY A CA 1
ATOM 1450 C C . GLY A 1 191 ? -2.036 4.507 6.206 1.00 14.30 191 GLY A C 1
ATOM 1451 O O . GLY A 1 191 ? -1.196 3.607 6.181 1.00 15.26 191 GLY A O 1
ATOM 1452 N N . VAL A 1 192 ? -3.342 4.277 6.141 1.00 14.41 192 VAL A N 1
ATOM 1453 C CA . VAL A 1 192 ? -3.814 2.894 6.155 1.00 15.26 192 VAL A CA 1
ATOM 1454 C C . VAL A 1 192 ? -3.529 2.191 4.812 1.00 14.28 192 VAL A C 1
ATOM 1455 O O . VAL A 1 192 ? -3.433 0.964 4.737 1.00 15.24 192 VAL A O 1
ATOM 1459 N N . ILE A 1 193 ? -3.326 2.988 3.751 1.00 13.50 193 ILE A N 1
ATOM 1460 C CA . ILE A 1 193 ? -2.931 2.424 2.458 1.00 13.22 193 ILE A CA 1
ATOM 1461 C C . ILE A 1 193 ? -1.474 1.950 2.507 1.00 12.68 193 ILE A C 1
ATOM 1462 O O . ILE A 1 193 ? -1.136 0.897 1.970 1.00 13.45 193 ILE A O 1
ATOM 1467 N N . THR A 1 194 ? -0.616 2.711 3.181 1.00 12.85 194 THR A N 1
ATOM 1468 C CA . THR A 1 194 ? 0.746 2.249 3.464 1.00 13.55 194 THR A CA 1
ATOM 1469 C C . THR A 1 194 ? 0.692 0.941 4.268 1.00 14.15 194 THR A C 1
ATOM 1470 O O . THR A 1 194 ? 1.419 -0.011 3.961 1.00 15.15 194 THR A O 1
ATOM 1474 N N . ASN A 1 195 ? -0.166 0.924 5.287 1.00 15.48 195 ASN A N 1
ATOM 1475 C CA . ASN A 1 195 ? -0.374 -0.238 6.155 1.00 15.76 195 ASN A CA 1
ATOM 1476 C C . ASN A 1 195 ? -0.773 -1.466 5.349 1.00 15.30 195 ASN A C 1
ATOM 1477 O O . ASN A 1 195 ? -0.167 -2.545 5.481 1.00 16.44 195 ASN A O 1
ATOM 1482 N N . ILE A 1 196 ? -1.769 -1.313 4.463 1.00 14.23 196 ILE A N 1
ATOM 1483 C CA . ILE A 1 196 ? -2.145 -2.384 3.545 1.00 15.55 196 ILE A CA 1
ATOM 1484 C C . ILE A 1 196 ? -0.942 -2.929 2.754 1.00 15.11 196 ILE A C 1
ATOM 1485 O O . ILE A 1 196 ? -0.722 -4.144 2.716 1.00 15.93 196 ILE A O 1
ATOM 1490 N N . ILE A 1 197 ? -0.131 -2.031 2.190 1.00 14.59 197 ILE A N 1
ATOM 1491 C CA . ILE A 1 197 ? 0.924 -2.413 1.267 1.00 15.15 197 ILE A CA 1
ATOM 1492 C C . ILE A 1 197 ? 2.132 -3.026 1.977 1.00 15.69 197 ILE A C 1
ATOM 1493 O O . ILE A 1 197 ? 2.661 -4.048 1.518 1.00 18.80 197 ILE A O 1
ATOM 1498 N N . ASN A 1 198 ? 2.528 -2.442 3.108 1.00 15.36 198 ASN A N 1
ATOM 1499 C CA . ASN A 1 198 ? 3.745 -2.906 3.797 1.00 15.73 198 ASN A CA 1
ATOM 1500 C C . ASN A 1 198 ? 3.768 -2.654 5.292 1.00 15.80 198 ASN A C 1
ATOM 1501 O O . ASN A 1 198 ? 4.838 -2.387 5.864 1.00 16.94 198 ASN A O 1
ATOM 1506 N N . GLY A 1 199 ? 2.600 -2.792 5.933 1.00 17.10 199 GLY A N 1
ATOM 1507 C CA . GLY A 1 199 ? 2.434 -2.449 7.350 1.00 17.17 199 GLY A CA 1
ATOM 1508 C C . GLY A 1 199 ? 3.278 -3.263 8.315 1.00 16.41 199 GLY A C 1
ATOM 1509 O O . GLY A 1 199 ? 3.686 -2.759 9.357 1.00 18.37 199 GLY A O 1
ATOM 1510 N N . GLY A 1 200 ? 3.550 -4.518 7.956 1.00 18.48 200 GLY A N 1
ATOM 1511 C CA . GLY A 1 200 ? 4.415 -5.384 8.782 1.00 17.81 200 GLY A CA 1
ATOM 1512 C C . GLY A 1 200 ? 5.784 -4.790 9.043 1.00 19.28 200 GLY A C 1
ATOM 1513 O O . GLY A 1 200 ? 6.298 -4.837 10.155 1.00 18.50 200 GLY A O 1
ATOM 1514 N N . LEU A 1 201 ? 6.352 -4.185 8.002 1.00 19.08 201 LEU A N 1
ATOM 1515 C CA . LEU A 1 201 ? 7.669 -3.566 8.096 1.00 19.92 201 LEU A CA 1
ATOM 1516 C C . LEU A 1 201 ? 7.611 -2.072 8.450 1.00 19.56 201 LEU A C 1
ATOM 1517 O O . LEU A 1 201 ? 8.575 -1.522 8.996 1.00 19.84 201 LEU A O 1
ATOM 1522 N N . GLU A 1 202 ? 6.489 -1.409 8.157 1.00 18.09 202 GLU A N 1
ATOM 1523 C CA . GLU A 1 202 ? 6.492 0.062 8.145 1.00 18.63 202 GLU A CA 1
ATOM 1524 C C . GLU A 1 202 ? 5.600 0.808 9.139 1.00 18.24 202 GLU A C 1
ATOM 1525 O O . GLU A 1 202 ? 5.677 2.031 9.245 1.00 19.12 202 GLU A O 1
ATOM 1531 N N . CYS A 1 203 ? 4.732 0.092 9.844 1.00 18.09 203 CYS A N 1
ATOM 1532 C CA . CYS A 1 203 ? 3.696 0.744 10.638 1.00 17.67 203 CYS A CA 1
ATOM 1533 C C . CYS A 1 203 ? 3.653 0.246 12.066 1.00 18.71 203 CYS A C 1
ATOM 1534 O O . CYS A 1 203 ? 4.010 -0.884 12.321 1.00 20.01 203 CYS A O 1
ATOM 1537 N N . GLY A 1 204 ? 3.206 1.112 12.959 1.00 18.47 204 GLY A N 1
ATOM 1538 C CA . GLY A 1 204 ? 2.972 0.739 14.353 1.00 19.37 204 GLY A CA 1
ATOM 1539 C C . GLY A 1 204 ? 4.128 0.965 15.310 1.00 21.48 204 GLY A C 1
ATOM 1540 O O . GLY A 1 204 ? 3.957 0.816 16.523 1.00 24.16 204 GLY A O 1
ATOM 1541 N N . LYS A 1 205 ? 5.300 1.331 14.794 1.00 23.01 205 LYS A N 1
ATOM 1542 C CA . LYS A 1 205 ? 6.494 1.522 15.657 1.00 24.06 205 LYS A CA 1
ATOM 1543 C C . LYS A 1 205 ? 7.082 2.936 15.557 1.00 24.36 205 LYS A C 1
ATOM 1544 O O . LYS A 1 205 ? 8.250 3.168 15.882 1.00 25.62 205 LYS A O 1
ATOM 1550 N N . GLY A 1 206 ? 6.266 3.882 15.099 1.00 22.78 206 GLY A N 1
ATOM 1551 C CA . GLY A 1 206 ? 6.707 5.259 14.916 1.00 23.08 206 GLY A CA 1
ATOM 1552 C C . GLY A 1 206 ? 7.173 5.557 13.499 1.00 22.61 206 GLY A C 1
ATOM 1553 O O . GLY A 1 206 ? 6.976 4.743 12.595 1.00 22.86 206 GLY A O 1
ATOM 1554 N N . PRO A 1 207 ? 7.816 6.725 13.296 1.00 24.70 207 PRO A N 1
ATOM 1555 C CA . PRO A 1 207 ? 8.223 7.109 11.941 1.00 25.08 207 PRO A CA 1
ATOM 1556 C C . PRO A 1 207 ? 9.214 6.118 11.314 1.00 25.01 207 PRO A C 1
ATOM 1557 O O . PRO A 1 207 ? 10.135 5.668 11.991 1.00 25.81 207 PRO A O 1
ATOM 1561 N N . THR A 1 208 ? 9.037 5.803 10.029 1.00 23.93 208 THR A N 1
ATOM 1562 C CA . THR A 1 208 ? 10.068 5.090 9.257 1.00 23.68 208 THR A CA 1
ATOM 1563 C C . THR A 1 208 ? 10.442 5.898 8.019 1.00 22.31 208 THR A C 1
ATOM 1564 O O . THR A 1 208 ? 9.609 6.643 7.488 1.00 22.37 208 THR A O 1
ATOM 1568 N N . PRO A 1 209 ? 11.686 5.744 7.533 1.00 22.76 209 PRO A N 1
ATOM 1569 C CA . PRO A 1 209 ? 12.019 6.517 6.335 1.00 21.20 209 PRO A CA 1
ATOM 1570 C C . PRO A 1 209 ? 11.150 6.136 5.145 1.00 20.21 209 PRO A C 1
ATOM 1571 O O . PRO A 1 209 ? 10.775 7.005 4.358 1.00 20.17 209 PRO A O 1
ATOM 1575 N N . ALA A 1 210 ? 10.787 4.862 5.049 1.00 18.78 210 ALA A N 1
ATOM 1576 C CA . ALA A 1 210 ? 9.998 4.375 3.899 1.00 20.03 210 ALA A CA 1
ATOM 1577 C C . ALA A 1 210 ? 8.582 4.939 3.865 1.00 19.91 210 ALA A C 1
ATOM 1578 O O . ALA A 1 210 ? 8.115 5.382 2.819 1.00 19.60 210 ALA A O 1
ATOM 1580 N N . SER A 1 211 ? 7.871 4.914 4.986 1.00 19.27 211 SER A N 1
ATOM 1581 C CA . SER A 1 211 ? 6.535 5.513 5.013 1.00 19.52 211 SER A CA 1
ATOM 1582 C C . SER A 1 211 ? 6.640 7.035 4.783 1.00 19.45 211 SER A C 1
ATOM 1583 O O . SER A 1 211 ? 5.778 7.597 4.112 1.00 18.57 211 SER A O 1
ATOM 1586 N N . GLY A 1 212 ? 7.705 7.669 5.294 1.00 18.46 212 GLY A N 1
ATOM 1587 C CA . GLY A 1 212 ? 7.984 9.101 5.059 1.00 18.52 212 GLY A CA 1
ATOM 1588 C C . GLY A 1 212 ? 8.177 9.408 3.576 1.00 18.35 212 GLY A C 1
ATOM 1589 O O . GLY A 1 212 ? 7.752 10.444 3.082 1.00 16.76 212 GLY A O 1
ATOM 1590 N N . ASP A 1 213 ? 8.817 8.493 2.859 1.00 15.69 213 ASP A N 1
ATOM 1591 C CA . ASP A 1 213 ? 9.029 8.649 1.421 1.00 15.81 213 ASP A CA 1
ATOM 1592 C C . ASP A 1 213 ? 7.695 8.552 0.647 1.00 15.12 213 ASP A C 1
ATOM 1593 O O . ASP A 1 213 ? 7.422 9.351 -0.249 1.00 15.53 213 ASP A O 1
ATOM 1598 N N . ARG A 1 214 ? 6.865 7.569 1.024 1.00 14.44 214 ARG A N 1
ATOM 1599 C CA . ARG A 1 214 ? 5.512 7.451 0.482 1.00 13.62 214 ARG A CA 1
ATOM 1600 C C . ARG A 1 214 ? 4.719 8.759 0.679 1.00 14.20 214 ARG A C 1
ATOM 1601 O O . ARG A 1 214 ? 4.118 9.283 -0.275 1.00 14.05 214 ARG A O 1
ATOM 1609 N N . ILE A 1 215 ? 4.732 9.295 1.897 1.00 14.46 215 ILE A N 1
ATOM 1610 C CA . ILE A 1 215 ? 4.044 10.565 2.200 1.00 14.45 215 ILE A CA 1
ATOM 1611 C C . ILE A 1 215 ? 4.607 11.738 1.404 1.00 14.11 215 ILE A C 1
ATOM 1612 O O . ILE A 1 215 ? 3.841 12.547 0.896 1.00 15.37 215 ILE A O 1
ATOM 1617 N N . GLY A 1 216 ? 5.924 11.786 1.250 1.00 13.94 216 GLY A N 1
ATOM 1618 C CA . GLY A 1 216 ? 6.556 12.868 0.465 1.00 15.24 216 GLY A CA 1
ATOM 1619 C C . GLY A 1 216 ? 6.101 12.863 -0.987 1.00 15.13 216 GLY A C 1
ATOM 1620 O O . GLY A 1 216 ? 5.749 13.906 -1.541 1.00 14.37 216 GLY A O 1
ATOM 1621 N N . PHE A 1 217 ? 6.091 11.686 -1.619 1.00 14.68 217 PHE A N 1
ATOM 1622 C CA . PHE A 1 217 ? 5.517 11.557 -2.935 1.00 15.15 217 PHE A CA 1
ATOM 1623 C C . PHE A 1 217 ? 4.092 12.068 -2.964 1.00 13.82 217 PHE A C 1
ATOM 1624 O O . PHE A 1 217 ? 3.744 12.875 -3.831 1.00 14.52 217 PHE A O 1
ATOM 1632 N N . TYR A 1 218 ? 3.266 11.573 -2.044 1.00 13.47 218 TYR A N 1
ATOM 1633 C CA . TYR A 1 218 ? 1.851 11.886 -2.009 1.00 13.10 218 TYR A CA 1
ATOM 1634 C C . TYR A 1 218 ? 1.590 13.387 -1.884 1.00 13.86 218 TYR A C 1
ATOM 1635 O O . TYR A 1 218 ? 0.732 13.911 -2.595 1.00 12.42 218 TYR A O 1
ATOM 1644 N N . LYS A 1 219 ? 2.333 14.064 -1.008 1.00 14.14 219 LYS A N 1
ATOM 1645 C CA . LYS A 1 219 ? 2.105 15.496 -0.816 1.00 14.86 219 LYS A CA 1
ATOM 1646 C C . LYS A 1 219 ? 2.536 16.267 -2.045 1.00 14.13 219 LYS A C 1
ATOM 1647 O O . LYS A 1 219 ? 1.808 17.167 -2.454 1.00 14.07 219 LYS A O 1
ATOM 1653 N N . ARG A 1 220 ? 3.649 15.860 -2.656 1.00 14.25 220 ARG A N 1
ATOM 1654 C CA . ARG A 1 220 ? 4.072 16.499 -3.901 1.00 14.64 220 ARG A CA 1
ATOM 1655 C C . ARG A 1 220 ? 2.982 16.391 -4.946 1.00 14.96 220 ARG A C 1
ATOM 1656 O O . ARG A 1 220 ? 2.623 17.388 -5.568 1.00 15.64 220 ARG A O 1
ATOM 1664 N N . TYR A 1 221 ? 2.444 15.192 -5.148 1.00 13.77 221 TYR A N 1
ATOM 1665 C CA . TYR A 1 221 ? 1.483 14.967 -6.210 1.00 13.91 221 TYR A CA 1
ATOM 1666 C C . TYR A 1 221 ? 0.161 15.694 -5.928 1.00 14.34 221 TYR A C 1
ATOM 1667 O O . TYR A 1 221 ? -0.446 16.309 -6.821 1.00 13.96 221 TYR A O 1
ATOM 1676 N N . CYS A 1 222 ? -0.299 15.621 -4.675 1.00 14.27 222 CYS A N 1
ATOM 1677 C CA . CYS A 1 222 ? -1.478 16.394 -4.302 1.00 14.43 222 CYS A CA 1
ATOM 1678 C C . CYS A 1 222 ? -1.294 17.895 -4.563 1.00 14.71 222 CYS A C 1
ATOM 1679 O O . CYS A 1 222 ? -2.221 18.539 -5.055 1.00 15.11 222 CYS A O 1
ATOM 1682 N N . ASP A 1 223 ? -0.125 18.426 -4.217 1.00 15.77 223 ASP A N 1
ATOM 1683 C CA . ASP A 1 223 ? 0.158 19.857 -4.448 1.00 15.87 223 ASP A CA 1
ATOM 1684 C C . ASP A 1 223 ? 0.048 20.214 -5.918 1.00 16.59 223 ASP A C 1
ATOM 1685 O O . ASP A 1 223 ? -0.521 21.264 -6.273 1.00 15.54 223 ASP A O 1
ATOM 1690 N N . VAL A 1 224 ? 0.595 19.370 -6.796 1.00 15.02 224 VAL A N 1
ATOM 1691 C CA . VAL A 1 224 ? 0.473 19.625 -8.250 1.00 14.97 224 VAL A CA 1
ATOM 1692 C C . VAL A 1 224 ? -0.985 19.593 -8.680 1.00 15.70 224 VAL A C 1
ATOM 1693 O O . VAL A 1 224 ? -1.448 20.453 -9.423 1.00 16.70 224 VAL A O 1
ATOM 1697 N N . PHE A 1 225 ? -1.733 18.607 -8.174 1.00 15.04 225 PHE A N 1
ATOM 1698 C CA . PHE A 1 225 ? -3.160 18.518 -8.453 1.00 15.86 225 PHE A CA 1
ATOM 1699 C C . PHE A 1 225 ? -4.011 19.609 -7.804 1.00 15.17 225 PHE A C 1
ATOM 1700 O O . PHE A 1 225 ? -5.165 19.809 -8.209 1.00 17.13 225 PHE A O 1
ATOM 1708 N N . GLY A 1 226 ? -3.456 20.306 -6.808 1.00 15.80 226 GLY A N 1
ATOM 1709 C CA . GLY A 1 226 ? -4.187 21.371 -6.088 1.00 15.61 226 GLY A CA 1
ATOM 1710 C C . GLY A 1 226 ? -5.289 20.788 -5.225 1.00 16.71 226 GLY A C 1
ATOM 1711 O O . GLY A 1 226 ? -6.381 21.358 -5.109 1.00 19.07 226 GLY A O 1
ATOM 1712 N N . VAL A 1 227 ? -5.017 19.632 -4.627 1.00 16.12 227 VAL A N 1
ATOM 1713 C CA . VAL A 1 227 ? -5.981 19.000 -3.708 1.00 15.42 227 VAL A CA 1
ATOM 1714 C C . VAL A 1 227 ? -5.380 18.792 -2.327 1.00 15.17 227 VAL A C 1
ATOM 1715 O O . VAL A 1 227 ? -4.187 18.514 -2.216 1.00 13.91 227 VAL A O 1
ATOM 1719 N N . SER A 1 228 ? -6.207 18.922 -1.287 1.00 15.20 228 SER A N 1
ATOM 1720 C CA . SER A 1 228 ? -5.784 18.668 0.093 1.00 15.47 228 SER A CA 1
ATOM 1721 C C . SER A 1 228 ? -5.472 17.180 0.257 1.00 14.46 228 SER A C 1
ATOM 1722 O O . SER A 1 228 ? -5.934 16.347 -0.517 1.00 15.99 228 SER A O 1
ATOM 1725 N N . TYR A 1 229 ? -4.689 16.867 1.275 1.00 14.22 229 TYR A N 1
ATOM 1726 C CA . TYR A 1 229 ? -4.175 15.504 1.402 1.00 13.94 229 TYR A CA 1
ATOM 1727 C C . TYR A 1 229 ? -5.152 14.537 2.026 1.00 14.39 229 TYR A C 1
ATOM 1728 O O . TYR A 1 229 ? -4.980 13.314 1.884 1.00 14.61 229 TYR A O 1
ATOM 1737 N N . GLY A 1 230 ? -6.150 15.048 2.734 1.00 15.34 230 GLY A N 1
ATOM 1738 C CA . GLY A 1 230 ? -7.035 14.173 3.508 1.00 15.53 230 GLY A CA 1
ATOM 1739 C C . GLY A 1 230 ? -6.371 13.892 4.846 1.00 16.02 230 GLY A C 1
ATOM 1740 O O . GLY A 1 230 ? -5.226 14.253 5.068 1.00 16.02 230 GLY A O 1
ATOM 1741 N N . PRO A 1 231 ? -7.088 13.216 5.742 1.00 15.35 231 PRO A N 1
ATOM 1742 C CA . PRO A 1 231 ? -6.618 12.957 7.105 1.00 15.22 231 PRO A CA 1
ATOM 1743 C C . PRO A 1 231 ? -5.749 11.706 7.179 1.00 14.53 231 PRO A C 1
ATOM 1744 O O . PRO A 1 231 ? -5.661 10.950 6.210 1.00 15.71 231 PRO A O 1
ATOM 1748 N N . ASN A 1 232 ? -5.100 11.516 8.329 1.00 14.26 232 ASN A N 1
ATOM 1749 C CA . ASN A 1 232 ? -4.527 10.209 8.692 1.00 15.06 232 ASN A CA 1
ATOM 1750 C C . ASN A 1 232 ? -3.501 9.743 7.675 1.00 14.93 232 ASN A C 1
ATOM 1751 O O . ASN A 1 232 ? -3.596 8.662 7.090 1.00 14.08 232 ASN A O 1
ATOM 1756 N N . LEU A 1 233 ? -2.492 10.592 7.467 1.00 15.60 233 LEU A N 1
ATOM 1757 C CA . LEU A 1 233 ? -1.482 10.325 6.434 1.00 15.93 233 LEU A CA 1
ATOM 1758 C C . LEU A 1 233 ? -0.435 9.278 6.806 1.00 16.41 233 LEU A C 1
ATOM 1759 O O . LEU A 1 233 ? 0.187 8.675 5.918 1.00 15.03 233 LEU A O 1
ATOM 1764 N N . ASN A 1 234 ? -0.219 9.101 8.110 1.00 16.95 234 ASN A N 1
ATOM 1765 C CA . ASN A 1 234 ? 0.884 8.290 8.607 1.00 19.95 234 ASN A CA 1
ATOM 1766 C C . ASN A 1 234 ? 0.359 6.996 9.217 1.00 18.61 234 ASN A C 1
ATOM 1767 O O . ASN A 1 234 ? -0.821 6.902 9.551 1.00 21.09 234 ASN A O 1
ATOM 1772 N N . CYS A 1 235 ? 1.215 5.987 9.310 1.00 17.36 235 CYS A N 1
ATOM 1773 C CA . CYS A 1 235 ? 0.805 4.766 10.001 1.00 17.03 235 CYS A CA 1
ATOM 1774 C C . CYS A 1 235 ? 1.700 4.473 11.195 1.00 17.62 235 CYS A C 1
ATOM 1775 O O . CYS A 1 235 ? 1.722 3.341 11.661 1.00 17.01 235 CYS A O 1
ATOM 1778 N N . ARG A 1 236 ? 2.366 5.516 11.697 1.00 19.83 236 ARG A N 1
ATOM 1779 C CA . ARG A 1 236 ? 3.321 5.426 12.828 1.00 21.44 236 ARG A CA 1
ATOM 1780 C C . ARG A 1 236 ? 2.679 4.727 14.015 1.00 22.48 236 ARG A C 1
ATOM 1781 O O . ARG A 1 236 ? 3.328 3.939 14.727 1.00 22.64 236 ARG A O 1
ATOM 1789 N N . ASP A 1 237 ? 1.397 5.013 14.217 1.00 22.89 237 ASP A N 1
ATOM 1790 C CA . ASP A 1 237 ? 0.719 4.548 15.408 1.00 24.61 237 ASP A CA 1
ATOM 1791 C C . ASP A 1 237 ? -0.445 3.664 15.083 1.00 21.41 237 ASP A C 1
ATOM 1792 O O . ASP A 1 237 ? -1.380 3.530 15.866 1.00 23.44 237 ASP A O 1
ATOM 1797 N N . GLN A 1 238 ? -0.362 3.031 13.910 1.00 19.32 238 GLN A N 1
ATOM 1798 C CA . GLN A 1 238 ? -1.336 2.032 13.512 1.00 17.54 238 GLN A CA 1
ATOM 1799 C C . GLN A 1 238 ? -0.753 0.659 13.692 1.00 16.91 238 GLN A C 1
ATOM 1800 O O . GLN A 1 238 ? 0.317 0.352 13.179 1.00 17.93 238 GLN A O 1
ATOM 1806 N N . ARG A 1 239 ? -1.476 -0.201 14.392 1.00 17.94 239 ARG A N 1
ATOM 1807 C CA . ARG A 1 239 ? -1.082 -1.580 14.459 1.00 17.99 239 ARG A CA 1
ATOM 1808 C C . ARG A 1 239 ? -1.175 -2.193 13.058 1.00 18.67 239 ARG A C 1
ATOM 1809 O O . ARG A 1 239 ? -2.158 -1.955 12.342 1.00 18.80 239 ARG A O 1
ATOM 1817 N N . PRO A 1 240 ? -0.146 -2.956 12.641 1.00 19.19 240 PRO A N 1
ATOM 1818 C CA . PRO A 1 240 ? -0.261 -3.639 11.355 1.00 18.92 240 PRO A CA 1
ATOM 1819 C C . PRO A 1 240 ? -1.501 -4.502 11.389 1.00 19.38 240 PRO A C 1
ATOM 1820 O O . PRO A 1 240 ? -1.951 -4.891 12.484 1.00 19.89 240 PRO A O 1
ATOM 1824 N N . PHE A 1 241 ? -2.085 -4.781 10.232 1.00 19.16 241 PHE A N 1
ATOM 1825 C CA . PHE A 1 241 ? -3.246 -5.653 10.227 1.00 20.01 241 PHE A CA 1
ATOM 1826 C C . PHE A 1 241 ? -2.876 -7.023 10.827 1.00 20.78 241 PHE A C 1
ATOM 1827 O O . PHE A 1 241 ? -1.708 -7.438 10.803 1.00 20.67 241 PHE A O 1
ATOM 1835 N N . GLY A 1 242 ? -3.869 -7.703 11.394 1.00 21.46 242 GLY A N 1
ATOM 1836 C CA . GLY A 1 242 ? -3.705 -9.103 11.805 1.00 24.30 242 GLY A CA 1
ATOM 1837 C C . GLY A 1 242 ? -3.605 -9.322 13.302 1.00 25.93 242 GLY A C 1
ATOM 1838 O O . GLY A 1 242 ? -3.674 -10.482 13.733 1.00 25.71 242 GLY A O 1
ATOM 1840 N N . ALA B 1 1 ? -12.849 14.053 38.093 1.00 41.49 1 ALA B N 1
ATOM 1841 C CA . ALA B 1 1 ? -12.192 14.618 36.877 1.00 39.76 1 ALA B CA 1
ATOM 1842 C C . ALA B 1 1 ? -11.956 16.122 37.020 1.00 37.85 1 ALA B C 1
ATOM 1843 O O . ALA B 1 1 ? -12.902 16.909 37.111 1.00 34.63 1 ALA B O 1
ATOM 1845 N N . GLU B 1 2 ? -10.683 16.501 37.065 1.00 34.81 2 GLU B N 1
ATOM 1846 C CA . GLU B 1 2 ? -10.289 17.908 37.057 1.00 31.98 2 GLU B CA 1
ATOM 1847 C C . GLU B 1 2 ? -9.054 18.105 36.184 1.00 27.39 2 GLU B C 1
ATOM 1848 O O . GLU B 1 2 ? -8.417 17.132 35.739 1.00 27.67 2 GLU B O 1
ATOM 1854 N N . VAL B 1 3 ? -8.714 19.364 35.930 1.00 24.01 3 VAL B N 1
ATOM 1855 C CA . VAL B 1 3 ? -7.548 19.675 35.098 1.00 22.64 3 VAL B CA 1
ATOM 1856 C C . VAL B 1 3 ? -6.287 18.962 35.618 1.00 20.81 3 VAL B C 1
ATOM 1857 O O . VAL B 1 3 ? -5.489 18.456 34.824 1.00 20.03 3 VAL B O 1
ATOM 1861 N N . GLY B 1 4 ? -6.136 18.884 36.947 1.00 19.53 4 GLY B N 1
ATOM 1862 C CA . GLY B 1 4 ? -4.943 18.289 37.552 1.00 20.06 4 GLY B CA 1
ATOM 1863 C C . GLY B 1 4 ? -4.762 16.808 37.202 1.00 20.46 4 GLY B C 1
ATOM 1864 O O . GLY B 1 4 ? -3.659 16.270 37.329 1.00 21.31 4 GLY B O 1
ATOM 1865 N N . SER B 1 5 ? -5.841 16.166 36.747 1.00 21.75 5 SER B N 1
ATOM 1866 C CA . SER B 1 5 ? -5.807 14.778 36.234 1.00 22.85 5 SER B CA 1
ATOM 1867 C C . SER B 1 5 ? -4.956 14.665 34.974 1.00 23.69 5 SER B C 1
ATOM 1868 O O . SER B 1 5 ? -4.342 13.610 34.708 1.00 24.62 5 SER B O 1
ATOM 1871 N N . VAL B 1 6 ? -4.944 15.738 34.191 1.00 21.32 6 VAL B N 1
ATOM 1872 C CA . VAL B 1 6 ? -4.253 15.766 32.910 1.00 21.07 6 VAL B CA 1
ATOM 1873 C C . VAL B 1 6 ? -2.837 16.288 33.108 1.00 18.86 6 VAL B C 1
ATOM 1874 O O . VAL B 1 6 ? -1.897 15.761 32.513 1.00 19.98 6 VAL B O 1
ATOM 1878 N N . ILE B 1 7 ? -2.700 17.289 33.973 1.00 18.03 7 ILE B N 1
ATOM 1879 C CA . ILE B 1 7 ? -1.411 17.944 34.165 1.00 17.40 7 ILE B CA 1
ATOM 1880 C C . ILE B 1 7 ? -1.128 18.316 35.620 1.00 16.25 7 ILE B C 1
ATOM 1881 O O . ILE B 1 7 ? -1.813 19.151 36.214 1.00 17.45 7 ILE B O 1
ATOM 1886 N N . GLY B 1 8 ? -0.107 17.675 36.182 1.00 17.60 8 GLY B N 1
ATOM 1887 C CA . GLY B 1 8 ? 0.348 18.009 37.528 1.00 17.01 8 GLY B CA 1
ATOM 1888 C C . GLY B 1 8 ? 1.349 19.144 37.553 1.00 16.99 8 GLY B C 1
ATOM 1889 O O . GLY B 1 8 ? 1.781 19.652 36.485 1.00 16.17 8 GLY B O 1
ATOM 1890 N N . ALA B 1 9 ? 1.722 19.554 38.768 1.00 16.74 9 ALA B N 1
ATOM 1891 C CA . ALA B 1 9 ? 2.589 20.719 38.935 1.00 16.95 9 ALA B CA 1
ATOM 1892 C C . ALA B 1 9 ? 3.930 20.581 38.209 1.00 16.98 9 ALA B C 1
ATOM 1893 O O . ALA B 1 9 ? 4.369 21.516 37.544 1.00 17.23 9 ALA B O 1
ATOM 1895 N N . SER B 1 10 ? 4.594 19.434 38.334 1.00 18.91 10 SER B N 1
ATOM 1896 C CA . SER B 1 10 ? 5.938 19.320 37.775 1.00 18.90 10 SER B CA 1
ATOM 1897 C C . SER B 1 10 ? 5.865 19.274 36.252 1.00 18.15 10 SER B C 1
ATOM 1898 O O . SER B 1 10 ? 6.760 19.783 35.585 1.00 17.61 10 SER B O 1
ATOM 1901 N N . LEU B 1 11 ? 4.786 18.711 35.697 1.00 16.17 11 LEU B N 1
ATOM 1902 C CA . LEU B 1 11 ? 4.619 18.639 34.237 1.00 15.87 11 LEU B CA 1
ATOM 1903 C C . LEU B 1 11 ? 4.313 20.018 33.661 1.00 16.07 11 LEU B C 1
ATOM 1904 O O . LEU B 1 11 ? 4.740 20.340 32.540 1.00 16.17 11 LEU B O 1
ATOM 1909 N N . PHE B 1 12 ? 3.555 20.820 34.429 1.00 14.92 12 PHE B N 1
ATOM 1910 C CA . PHE B 1 12 ? 3.309 22.228 34.076 1.00 15.28 12 PHE B CA 1
ATOM 1911 C C . PHE B 1 12 ? 4.636 22.949 33.923 1.00 15.02 12 PHE B C 1
ATOM 1912 O O . PHE B 1 12 ? 4.851 23.650 32.914 1.00 15.97 12 PHE B O 1
ATOM 1920 N N . ASP B 1 13 ? 5.543 22.767 34.886 1.00 16.25 13 ASP B N 1
ATOM 1921 C CA . ASP B 1 13 ? 6.873 23.363 34.799 1.00 17.71 13 ASP B CA 1
ATOM 1922 C C . ASP B 1 13 ? 7.680 22.810 33.647 1.00 18.12 13 ASP B C 1
ATOM 1923 O O . ASP B 1 13 ? 8.405 23.549 32.984 1.00 17.67 13 ASP B O 1
ATOM 1928 N N . GLN B 1 14 ? 7.569 21.514 33.388 1.00 16.97 14 GLN B N 1
ATOM 1929 C CA . GLN B 1 14 ? 8.264 20.927 32.254 1.00 17.45 14 GLN B CA 1
ATOM 1930 C C . GLN B 1 14 ? 7.809 21.553 30.918 1.00 16.59 14 GLN B C 1
ATOM 1931 O O . GLN B 1 14 ? 8.631 21.859 30.060 1.00 16.37 14 GLN B O 1
ATOM 1937 N N . LEU B 1 15 ? 6.502 21.746 30.745 1.00 15.73 15 LEU B N 1
ATOM 1938 C CA . LEU B 1 15 ? 6.015 22.368 29.506 1.00 14.59 15 LEU B CA 1
ATOM 1939 C C . LEU B 1 15 ? 6.470 23.832 29.401 1.00 15.06 15 LEU B C 1
ATOM 1940 O O . LEU B 1 15 ? 6.908 24.294 28.333 1.00 14.95 15 LEU B O 1
ATOM 1945 N N . LEU B 1 16 ? 6.350 24.537 30.518 1.00 15.14 16 LEU B N 1
ATOM 1946 C CA . LEU B 1 16 ? 6.604 25.983 30.556 1.00 13.95 16 LEU B CA 1
ATOM 1947 C C . LEU B 1 16 ? 7.912 26.250 31.282 1.00 14.85 16 LEU B C 1
ATOM 1948 O O . LEU B 1 16 ? 7.964 27.006 32.242 1.00 14.68 16 LEU B O 1
ATOM 1953 N N . LYS B 1 17 ? 8.977 25.664 30.722 1.00 16.40 17 LYS B N 1
ATOM 1954 C CA . LYS B 1 17 ? 10.283 25.502 31.369 1.00 17.97 17 LYS B CA 1
ATOM 1955 C C . LYS B 1 17 ? 10.983 26.821 31.667 1.00 18.63 17 LYS B C 1
ATOM 1956 O O . LYS B 1 17 ? 11.635 26.983 32.702 1.00 19.24 17 LYS B O 1
ATOM 1962 N N . HIS B 1 18 ? 10.799 27.758 30.749 1.00 15.62 18 HIS B N 1
ATOM 1963 C CA . HIS B 1 18 ? 11.531 29.003 30.743 1.00 15.29 18 HIS B CA 1
ATOM 1964 C C . HIS B 1 18 ? 10.749 30.255 31.114 1.00 15.27 18 HIS B C 1
ATOM 1965 O O . HIS B 1 18 ? 11.309 31.364 31.075 1.00 14.41 18 HIS B O 1
ATOM 1972 N N . ARG B 1 19 ? 9.471 30.111 31.465 1.00 14.47 19 ARG B N 1
ATOM 1973 C CA . ARG B 1 19 ? 8.620 31.288 31.725 1.00 15.48 19 ARG B CA 1
ATOM 1974 C C . ARG B 1 19 ? 9.183 32.226 32.801 1.00 15.29 19 ARG B C 1
ATOM 1975 O O . ARG B 1 19 ? 8.926 33.408 32.760 1.00 14.44 19 ARG B O 1
ATOM 1983 N N . ASN B 1 20 ? 9.932 31.683 33.764 1.00 14.13 20 ASN B N 1
ATOM 1984 C CA . ASN B 1 20 ? 10.431 32.464 34.896 1.00 14.14 20 ASN B CA 1
ATOM 1985 C C . ASN B 1 20 ? 11.894 32.879 34.788 1.00 14.67 20 ASN B C 1
ATOM 1986 O O . ASN B 1 20 ? 12.511 33.311 35.753 1.00 14.61 20 ASN B O 1
ATOM 1991 N N . ASP B 1 21 ? 12.413 32.790 33.570 1.00 15.94 21 ASP B N 1
ATOM 1992 C CA . ASP B 1 21 ? 13.748 33.262 33.263 1.00 16.07 21 ASP B CA 1
ATOM 1993 C C . ASP B 1 21 ? 13.802 34.780 33.463 1.00 17.38 21 ASP B C 1
ATOM 1994 O O . ASP B 1 21 ? 12.845 35.471 33.149 1.00 17.00 21 ASP B O 1
ATOM 1999 N N . GLN B 1 22 ? 14.923 35.291 33.967 1.00 18.37 22 GLN B N 1
ATOM 2000 C CA . GLN B 1 22 ? 15.108 36.764 34.116 1.00 18.47 22 GLN B CA 1
ATOM 2001 C C . GLN B 1 22 ? 14.758 37.542 32.834 1.00 18.61 22 GLN B C 1
ATOM 2002 O O . GLN B 1 22 ? 14.301 38.705 32.896 1.00 18.55 22 GLN B O 1
ATOM 2008 N N . ALA B 1 23 ? 14.983 36.900 31.688 1.00 18.04 23 ALA B N 1
ATOM 2009 C CA . ALA B 1 23 ? 14.721 37.517 30.384 1.00 17.35 23 ALA B CA 1
ATOM 2010 C C . ALA B 1 23 ? 13.227 37.647 30.035 1.00 18.41 23 ALA B C 1
ATOM 2011 O O . ALA B 1 23 ? 12.877 38.371 29.105 1.00 20.51 23 ALA B O 1
ATOM 2013 N N . CYS B 1 24 ? 12.366 36.913 30.741 1.00 15.73 24 CYS B N 1
ATOM 2014 C CA . CYS B 1 24 ? 10.913 36.989 30.554 1.00 15.40 24 CYS B CA 1
ATOM 2015 C C . CYS B 1 24 ? 10.278 37.983 31.534 1.00 13.98 24 CYS B C 1
ATOM 2016 O O . CYS B 1 24 ? 10.946 38.496 32.450 1.00 15.15 24 CYS B O 1
ATOM 2019 N N . GLU B 1 25 ? 8.981 38.233 31.365 1.00 13.71 25 GLU B N 1
ATOM 2020 C CA . GLU B 1 25 ? 8.308 39.295 32.106 1.00 13.86 25 GLU B CA 1
ATOM 2021 C C . GLU B 1 25 ? 7.659 38.868 33.415 1.00 14.09 25 GLU B C 1
ATOM 2022 O O . GLU B 1 25 ? 7.630 39.630 34.377 1.00 15.63 25 GLU B O 1
ATOM 2028 N N . GLY B 1 26 ? 7.152 37.642 33.443 1.00 14.65 26 GLY B N 1
ATOM 2029 C CA . GLY B 1 26 ? 6.315 37.188 34.557 1.00 14.67 26 GLY B CA 1
ATOM 2030 C C . GLY B 1 26 ? 7.022 37.139 35.909 1.00 14.53 26 GLY B C 1
ATOM 2031 O O . GLY B 1 26 ? 6.449 37.501 36.949 1.00 13.34 26 GLY B O 1
ATOM 2032 N N . LYS B 1 27 ? 8.286 36.714 35.892 1.00 15.53 27 LYS B N 1
ATOM 2033 C CA . LYS B 1 27 ? 9.082 36.604 37.122 1.00 15.20 27 LYS B CA 1
ATOM 2034 C C . LYS B 1 27 ? 8.248 35.973 38.265 1.00 14.17 27 LYS B C 1
ATOM 2035 O O . LYS B 1 27 ? 8.096 36.505 39.380 1.00 14.56 27 LYS B O 1
ATOM 2041 N N . GLY B 1 28 ? 7.731 34.802 37.929 1.00 14.36 28 GLY B N 1
ATOM 2042 C CA . GLY B 1 28 ? 6.972 33.965 38.846 1.00 14.45 28 GLY B CA 1
ATOM 2043 C C . GLY B 1 28 ? 5.462 34.077 38.697 1.00 15.45 28 GLY B C 1
ATOM 2044 O O . GLY B 1 28 ? 4.737 33.271 39.290 1.00 15.53 28 GLY B O 1
ATOM 2045 N N . PHE B 1 29 ? 5.000 35.063 37.919 1.00 14.20 29 PHE B N 1
ATOM 2046 C CA . PHE B 1 29 ? 3.547 35.406 37.788 1.00 14.06 29 PHE B CA 1
ATOM 2047 C C . PHE B 1 29 ? 2.693 34.204 37.437 1.00 14.14 29 PHE B C 1
ATOM 2048 O O . PHE B 1 29 ? 1.697 33.933 38.127 1.00 14.73 29 PHE B O 1
ATOM 2056 N N . TYR B 1 30 ? 3.071 33.456 36.416 1.00 13.66 30 TYR B N 1
ATOM 2057 C CA . TYR B 1 30 ? 2.216 32.394 35.918 1.00 14.21 30 TYR B CA 1
ATOM 2058 C C . TYR B 1 30 ? 2.408 31.060 36.631 1.00 15.37 30 TYR B C 1
ATOM 2059 O O . TYR B 1 30 ? 3.068 30.152 36.109 1.00 17.95 30 TYR B O 1
ATOM 2068 N N . SER B 1 31 ? 1.787 30.920 37.800 1.00 15.23 31 SER B N 1
ATOM 2069 C CA . SER B 1 31 ? 1.943 29.692 38.586 1.00 15.28 31 SER B CA 1
ATOM 2070 C C . SER B 1 31 ? 0.939 28.613 38.247 1.00 14.56 31 SER B C 1
ATOM 2071 O O . SER B 1 31 ? -0.174 28.890 37.773 1.00 15.39 31 SER B O 1
ATOM 2074 N N . TYR B 1 32 ? 1.341 27.376 38.511 1.00 14.25 32 TYR B N 1
ATOM 2075 C CA . TYR B 1 32 ? 0.455 26.239 38.376 1.00 14.62 32 TYR B CA 1
ATOM 2076 C C . TYR B 1 32 ? -0.794 26.419 39.211 1.00 14.85 32 TYR B C 1
ATOM 2077 O O . TYR B 1 32 ? -1.906 26.187 38.735 1.00 14.43 32 TYR B O 1
ATOM 2086 N N . ASN B 1 33 ? -0.617 26.838 40.459 1.00 15.05 33 ASN B N 1
ATOM 2087 C CA . ASN B 1 33 ? -1.777 27.041 41.328 1.00 15.84 33 ASN B CA 1
ATOM 2088 C C . ASN B 1 33 ? -2.771 28.063 40.772 1.00 15.10 33 ASN B C 1
ATOM 2089 O O . ASN B 1 33 ? -3.975 27.876 40.882 1.00 15.28 33 ASN B O 1
ATOM 2094 N N . ALA B 1 34 ? -2.277 29.132 40.152 1.00 14.83 34 ALA B N 1
ATOM 2095 C CA . ALA B 1 34 ? -3.179 30.116 39.553 1.00 13.99 34 ALA B CA 1
ATOM 2096 C C . ALA B 1 34 ? -4.018 29.521 38.405 1.00 14.22 34 ALA B C 1
ATOM 2097 O O . ALA B 1 34 ? -5.211 29.800 38.303 1.00 14.03 34 ALA B O 1
ATOM 2099 N N . PHE B 1 35 ? -3.383 28.710 37.555 1.00 12.82 35 PHE B N 1
ATOM 2100 C CA . PHE B 1 35 ? -4.024 28.046 36.426 1.00 12.40 35 PHE B CA 1
ATOM 2101 C C . PHE B 1 35 ? -5.091 27.069 36.974 1.00 12.96 35 PHE B C 1
ATOM 2102 O O . PHE B 1 35 ? -6.258 27.145 36.573 1.00 12.94 35 PHE B O 1
ATOM 2110 N N . ILE B 1 36 ? -4.696 26.205 37.902 1.00 14.26 36 ILE B N 1
ATOM 2111 C CA . ILE B 1 36 ? -5.635 25.225 38.491 1.00 15.82 36 ILE B CA 1
ATOM 2112 C C . ILE B 1 36 ? -6.824 25.918 39.184 1.00 15.93 36 ILE B C 1
ATOM 2113 O O . ILE B 1 36 ? -7.958 25.486 39.030 1.00 14.92 36 ILE B O 1
ATOM 2118 N N . THR B 1 37 ? -6.533 26.959 39.960 1.00 14.95 37 THR B N 1
ATOM 2119 C CA . THR B 1 37 ? -7.566 27.739 40.651 1.00 15.02 37 THR B CA 1
ATOM 2120 C C . THR B 1 37 ? -8.526 28.377 39.666 1.00 14.46 37 THR B C 1
ATOM 2121 O O . THR B 1 37 ? -9.743 28.176 39.758 1.00 14.59 37 THR B O 1
ATOM 2125 N N . ALA B 1 38 ? -7.984 29.056 38.649 1.00 14.76 38 ALA B N 1
ATOM 2126 C CA . ALA B 1 38 ? -8.835 29.693 37.635 1.00 13.61 38 ALA B CA 1
ATOM 2127 C C . ALA B 1 38 ? -9.722 28.681 36.919 1.00 14.24 38 ALA B C 1
ATOM 2128 O O . ALA B 1 38 ? -10.906 28.946 36.682 1.00 13.79 38 ALA B O 1
ATOM 2130 N N . ALA B 1 39 ? -9.175 27.490 36.643 1.00 14.18 39 ALA B N 1
ATOM 2131 C CA . ALA B 1 39 ? -9.886 26.429 35.958 1.00 14.92 39 ALA B CA 1
ATOM 2132 C C . ALA B 1 39 ? -11.135 25.994 36.723 1.00 14.65 39 ALA B C 1
ATOM 2133 O O . ALA B 1 39 ? -12.117 25.591 36.110 1.00 14.37 39 ALA B O 1
ATOM 2135 N N . ARG B 1 40 ? -11.092 26.102 38.051 1.00 15.59 40 ARG B N 1
ATOM 2136 C CA . ARG B 1 40 ? -12.291 25.714 38.814 1.00 16.93 40 ARG B CA 1
ATOM 2137 C C . ARG B 1 40 ? -13.523 26.532 38.437 1.00 16.72 40 ARG B C 1
ATOM 2138 O O . ARG B 1 40 ? -14.660 26.068 38.611 1.00 16.79 40 ARG B O 1
ATOM 2146 N N . SER B 1 41 ? -13.317 27.740 37.916 1.00 15.90 41 SER B N 1
ATOM 2147 C CA . SER B 1 41 ? -14.428 28.602 37.506 1.00 15.02 41 SER B CA 1
ATOM 2148 C C . SER B 1 41 ? -15.045 28.244 36.152 1.00 14.57 41 SER B C 1
ATOM 2149 O O . SER B 1 41 ? -16.007 28.884 35.722 1.00 14.82 41 SER B O 1
ATOM 2152 N N . PHE B 1 42 ? -14.473 27.241 35.481 1.00 13.76 42 PHE B N 1
ATOM 2153 C CA . PHE B 1 42 ? -14.955 26.796 34.180 1.00 14.40 42 PHE B CA 1
ATOM 2154 C C . PHE B 1 42 ? -14.979 25.287 34.239 1.00 14.35 42 PHE B C 1
ATOM 2155 O O . PHE B 1 42 ? -14.058 24.627 33.802 1.00 15.26 42 PHE B O 1
ATOM 2163 N N . ALA B 1 43 ? -16.073 24.765 34.799 1.00 16.28 43 ALA B N 1
ATOM 2164 C CA . ALA B 1 43 ? -16.154 23.379 35.213 1.00 17.23 43 ALA B CA 1
ATOM 2165 C C . ALA B 1 43 ? -15.900 22.379 34.085 1.00 16.78 43 ALA B C 1
ATOM 2166 O O . ALA B 1 43 ? -15.320 21.317 34.317 1.00 19.52 43 ALA B O 1
ATOM 2168 N N . ALA B 1 44 ? -16.324 22.732 32.873 1.00 16.13 44 ALA B N 1
ATOM 2169 C CA . ALA B 1 44 ? -16.221 21.841 31.708 1.00 15.22 44 ALA B CA 1
ATOM 2170 C C . ALA B 1 44 ? -14.825 21.827 31.059 1.00 14.58 44 ALA B C 1
ATOM 2171 O O . ALA B 1 44 ? -14.538 20.944 30.254 1.00 14.23 44 ALA B O 1
ATOM 2173 N N . PHE B 1 45 ? -13.982 22.820 31.391 1.00 14.61 45 PHE B N 1
ATOM 2174 C CA . PHE B 1 45 ? -12.616 22.851 30.856 1.00 14.75 45 PHE B CA 1
ATOM 2175 C C . PHE B 1 45 ? -11.728 21.671 31.297 1.00 14.23 45 PHE B C 1
ATOM 2176 O O . PHE B 1 45 ? -11.512 21.443 32.479 1.00 13.78 45 PHE B O 1
ATOM 2184 N N . GLY B 1 46 ? -11.233 20.926 30.309 1.00 14.79 46 GLY B N 1
ATOM 2185 C CA . GLY B 1 46 ? -10.356 19.784 30.563 1.00 15.34 46 GLY B CA 1
ATOM 2186 C C . GLY B 1 46 ? -11.050 18.610 31.239 1.00 16.83 46 GLY B C 1
ATOM 2187 O O . GLY B 1 46 ? -10.367 17.705 31.688 1.00 20.19 46 GLY B O 1
ATOM 2188 N N . THR B 1 47 ? -12.381 18.649 31.311 1.00 16.82 47 THR B N 1
ATOM 2189 C CA . THR B 1 47 ? -13.173 17.588 31.964 1.00 17.65 47 THR B CA 1
ATOM 2190 C C . THR B 1 47 ? -14.271 17.058 31.037 1.00 17.57 47 THR B C 1
ATOM 2191 O O . THR B 1 47 ? -15.156 16.269 31.436 1.00 19.48 47 THR B O 1
ATOM 2195 N N . THR B 1 48 ? -14.225 17.495 29.787 1.00 15.54 48 THR B N 1
ATOM 2196 C CA . THR B 1 48 ? -15.239 17.206 28.812 1.00 15.91 48 THR B CA 1
ATOM 2197 C C . THR B 1 48 ? -14.717 16.173 27.808 1.00 17.12 48 THR B C 1
ATOM 2198 O O . THR B 1 48 ? -13.649 16.324 27.210 1.00 16.17 48 THR B O 1
ATOM 2202 N N . GLY B 1 49 ? -15.485 15.106 27.638 1.00 17.61 49 GLY B N 1
ATOM 2203 C CA . GLY B 1 49 ? -15.143 14.086 26.662 1.00 17.91 49 GLY B CA 1
ATOM 2204 C C . GLY B 1 49 ? -14.252 13.026 27.277 1.00 17.25 49 GLY B C 1
ATOM 2205 O O . GLY B 1 49 ? -14.050 12.991 28.496 1.00 15.86 49 GLY B O 1
ATOM 2206 N N . ASP B 1 50 ? -13.708 12.165 26.419 1.00 17.09 50 ASP B N 1
ATOM 2207 C CA . ASP B 1 50 ? -12.924 11.040 26.907 1.00 18.56 50 ASP B CA 1
ATOM 2208 C C . ASP B 1 50 ? -11.515 11.497 27.306 1.00 19.37 50 ASP B C 1
ATOM 2209 O O . ASP B 1 50 ? -11.190 12.678 27.157 1.00 17.40 50 ASP B O 1
ATOM 2214 N N . SER B 1 51 ? -10.675 10.587 27.790 1.00 19.86 51 SER B N 1
ATOM 2215 C CA . SER B 1 51 ? -9.353 10.952 28.291 1.00 21.19 51 SER B CA 1
ATOM 2216 C C . SER B 1 51 ? -8.549 11.681 27.236 1.00 19.71 51 SER B C 1
ATOM 2217 O O . SER B 1 51 ? -7.898 12.669 27.534 1.00 18.68 51 SER B O 1
ATOM 2220 N N . ASN B 1 52 ? -8.599 11.201 26.001 1.00 18.11 52 ASN B N 1
ATOM 2221 C CA . ASN B 1 52 ? -7.809 11.843 24.942 1.00 17.02 52 ASN B CA 1
ATOM 2222 C C . ASN B 1 52 ? -8.287 13.256 24.621 1.00 16.91 52 ASN B C 1
ATOM 2223 O O . ASN B 1 52 ? -7.482 14.150 24.332 1.00 16.70 52 ASN B O 1
ATOM 2228 N N . THR B 1 53 ? -9.597 13.443 24.678 1.00 16.49 53 THR B N 1
ATOM 2229 C CA . THR B 1 53 ? -10.196 14.750 24.419 1.00 16.12 53 THR B CA 1
ATOM 2230 C C . THR B 1 53 ? -9.773 15.743 25.513 1.00 16.19 53 THR B C 1
ATOM 2231 O O . THR B 1 53 ? -9.451 16.901 25.219 1.00 16.34 53 THR B O 1
ATOM 2235 N N . ARG B 1 54 ? -9.735 15.287 26.766 1.00 15.70 54 ARG B N 1
ATOM 2236 C CA . ARG B 1 54 ? -9.317 16.115 27.895 1.00 16.39 54 ARG B CA 1
ATOM 2237 C C . ARG B 1 54 ? -7.849 16.500 27.745 1.00 15.79 54 ARG B C 1
ATOM 2238 O O . ARG B 1 54 ? -7.482 17.682 27.926 1.00 16.23 54 ARG B O 1
ATOM 2246 N N . LYS B 1 55 ? -7.011 15.526 27.384 1.00 15.67 55 LYS B N 1
ATOM 2247 C CA . LYS B 1 55 ? -5.591 15.831 27.067 1.00 15.14 55 LYS B CA 1
ATOM 2248 C C . LYS B 1 55 ? -5.446 16.835 25.928 1.00 15.11 55 LYS B C 1
ATOM 2249 O O . LYS B 1 55 ? -4.698 17.798 26.074 1.00 15.54 55 LYS B O 1
ATOM 2255 N N . ARG B 1 56 ? -6.164 16.637 24.823 1.00 13.64 56 ARG B N 1
ATOM 2256 C CA . ARG B 1 56 ? -6.077 17.583 23.690 1.00 13.04 56 ARG B CA 1
ATOM 2257 C C . ARG B 1 56 ? -6.566 18.967 24.087 1.00 12.87 56 ARG B C 1
ATOM 2258 O O . ARG B 1 56 ? -5.973 19.968 23.647 1.00 13.08 56 ARG B O 1
ATOM 2266 N N . GLU B 1 57 ? -7.631 19.070 24.880 1.00 12.55 57 GLU B N 1
ATOM 2267 C CA . GLU B 1 57 ? -8.103 20.413 25.274 1.00 13.11 57 GLU B CA 1
ATOM 2268 C C . GLU B 1 57 ? -7.028 21.166 26.067 1.00 13.03 57 GLU B C 1
ATOM 2269 O O . GLU B 1 57 ? -6.759 22.343 25.792 1.00 13.30 57 GLU B O 1
ATOM 2275 N N . VAL B 1 58 ? -6.437 20.514 27.057 1.00 13.61 58 VAL B N 1
ATOM 2276 C CA . VAL B 1 58 ? -5.399 21.154 27.865 1.00 14.51 58 VAL B CA 1
ATOM 2277 C C . VAL B 1 58 ? -4.205 21.525 26.979 1.00 13.93 58 VAL B C 1
ATOM 2278 O O . VAL B 1 58 ? -3.719 22.666 27.028 1.00 13.91 58 VAL B O 1
ATOM 2282 N N . ALA B 1 59 ? -3.746 20.578 26.149 1.00 13.77 59 ALA B N 1
ATOM 2283 C CA . ALA B 1 59 ? -2.631 20.834 25.247 1.00 13.38 59 ALA B CA 1
ATOM 2284 C C . ALA B 1 59 ? -2.945 21.987 24.318 1.00 12.77 59 ALA B C 1
ATOM 2285 O O . ALA B 1 59 ? -2.068 22.835 24.061 1.00 12.61 59 ALA B O 1
ATOM 2287 N N . ALA B 1 60 ? -4.182 22.035 23.803 1.00 12.22 60 ALA B N 1
ATOM 2288 C CA . ALA B 1 60 ? -4.525 23.091 22.831 1.00 12.06 60 ALA B CA 1
ATOM 2289 C C . ALA B 1 60 ? -4.610 24.441 23.512 1.00 12.03 60 ALA B C 1
ATOM 2290 O O . ALA B 1 60 ? -4.157 25.433 22.948 1.00 12.27 60 ALA B O 1
ATOM 2292 N N . PHE B 1 61 ? -5.246 24.510 24.678 1.00 12.40 61 PHE B N 1
ATOM 2293 C CA . PHE B 1 61 ? -5.308 25.765 25.447 1.00 11.80 61 PHE B CA 1
ATOM 2294 C C . PHE B 1 61 ? -3.899 26.253 25.773 1.00 12.16 61 PHE B C 1
ATOM 2295 O O . PHE B 1 61 ? -3.549 27.464 25.560 1.00 12.15 61 PHE B O 1
ATOM 2303 N N . LEU B 1 62 ? -3.073 25.334 26.262 1.00 12.80 62 LEU B N 1
ATOM 2304 C CA . LEU B 1 62 ? -1.709 25.709 26.641 1.00 12.70 62 LEU B CA 1
ATOM 2305 C C . LEU B 1 62 ? -0.887 26.103 25.417 1.00 12.63 62 LEU B C 1
ATOM 2306 O O . LEU B 1 62 ? -0.099 27.029 25.508 1.00 13.10 62 LEU B O 1
ATOM 2311 N N . ALA B 1 63 ? -1.121 25.460 24.275 1.00 12.25 63 ALA B N 1
ATOM 2312 C CA . ALA B 1 63 ? -0.357 25.791 23.046 1.00 11.93 63 ALA B CA 1
ATOM 2313 C C . ALA B 1 63 ? -0.718 27.160 22.528 1.00 11.98 63 ALA B C 1
ATOM 2314 O O . ALA B 1 63 ? 0.160 27.940 22.151 1.00 12.49 63 ALA B O 1
ATOM 2316 N N . GLN B 1 64 ? -2.012 27.453 22.437 1.00 11.94 64 GLN B N 1
ATOM 2317 C CA . GLN B 1 64 ? -2.415 28.748 21.885 1.00 11.52 64 GLN B CA 1
ATOM 2318 C C . GLN B 1 64 ? -1.970 29.898 22.756 1.00 10.65 64 GLN B C 1
ATOM 2319 O O . GLN B 1 64 ? -1.458 30.939 22.247 1.00 10.83 64 GLN B O 1
ATOM 2325 N N . THR B 1 65 ? -2.126 29.772 24.065 1.00 10.80 65 THR B N 1
ATOM 2326 C CA . THR B 1 65 ? -1.702 30.792 25.026 1.00 11.37 65 THR B CA 1
ATOM 2327 C C . THR B 1 65 ? -0.180 30.862 25.057 1.00 11.43 65 THR B C 1
ATOM 2328 O O . THR B 1 65 ? 0.379 31.945 25.200 1.00 11.89 65 THR B O 1
ATOM 2332 N N . SER B 1 66 ? 0.494 29.726 24.873 1.00 11.53 66 SER B N 1
ATOM 2333 C CA . SER B 1 66 ? 1.977 29.774 24.795 1.00 12.13 66 SER B CA 1
ATOM 2334 C C . SER B 1 66 ? 2.366 30.630 23.607 1.00 12.53 66 SER B C 1
ATOM 2335 O O . SER B 1 66 ? 3.316 31.437 23.710 1.00 13.07 66 SER B O 1
ATOM 2338 N N . HIS B 1 67 ? 1.683 30.468 22.471 1.00 11.92 67 HIS B N 1
ATOM 2339 C CA . HIS B 1 67 ? 2.058 31.293 21.314 1.00 12.10 67 HIS B CA 1
ATOM 2340 C C . HIS B 1 67 ? 1.828 32.788 21.627 1.00 12.29 67 HIS B C 1
ATOM 2341 O O . HIS B 1 67 ? 2.664 33.649 21.323 1.00 12.49 67 HIS B O 1
ATOM 2348 N N . GLU B 1 68 ? 0.671 33.108 22.189 1.00 11.05 68 GLU B N 1
ATOM 2349 C CA . GLU B 1 68 ? 0.338 34.519 22.496 1.00 12.12 68 GLU B CA 1
ATOM 2350 C C . GLU B 1 68 ? 1.386 35.224 23.342 1.00 11.72 68 GLU B C 1
ATOM 2351 O O . GLU B 1 68 ? 1.536 36.453 23.288 1.00 12.63 68 GLU B O 1
ATOM 2357 N N . THR B 1 69 ? 2.069 34.448 24.162 1.00 11.66 69 THR B N 1
ATOM 2358 C CA . THR B 1 69 ? 2.961 34.964 25.190 1.00 11.76 69 THR B CA 1
ATOM 2359 C C . THR B 1 69 ? 4.408 34.490 24.949 1.00 11.96 69 THR B C 1
ATOM 2360 O O . THR B 1 69 ? 5.273 34.594 25.855 1.00 12.30 69 THR B O 1
ATOM 2364 N N . THR B 1 70 ? 4.679 34.000 23.733 1.00 12.15 70 THR B N 1
ATOM 2365 C CA . THR B 1 70 ? 5.951 33.345 23.507 1.00 12.20 70 THR B CA 1
ATOM 2366 C C . THR B 1 70 ? 7.159 34.252 23.496 1.00 12.78 70 THR B C 1
ATOM 2367 O O . THR B 1 70 ? 7.101 35.363 22.990 1.00 13.97 70 THR B O 1
ATOM 2371 N N . GLY B 1 71 ? 8.228 33.765 24.122 1.00 13.40 71 GLY B N 1
ATOM 2372 C CA . GLY B 1 71 ? 9.554 34.393 24.025 1.00 15.06 71 GLY B CA 1
ATOM 2373 C C . GLY B 1 71 ? 10.506 33.584 23.171 1.00 15.78 71 GLY B C 1
ATOM 2374 O O . GLY B 1 71 ? 11.729 33.841 23.186 1.00 16.70 71 GLY B O 1
ATOM 2375 N N . GLY B 1 72 ? 9.987 32.602 22.434 1.00 15.02 72 GLY B N 1
ATOM 2376 C CA . GLY B 1 72 ? 10.844 31.669 21.703 1.00 14.32 72 GLY B CA 1
ATOM 2377 C C . GLY B 1 72 ? 11.274 32.147 20.346 1.00 15.58 72 GLY B C 1
ATOM 2378 O O . GLY B 1 72 ? 10.571 32.921 19.696 1.00 16.57 72 GLY B O 1
ATOM 2379 N N . ALA B 1 73 ? 12.451 31.674 19.932 1.00 15.57 73 ALA B N 1
ATOM 2380 C CA . ALA B 1 73 ? 12.941 31.846 18.570 1.00 16.81 73 ALA B CA 1
ATOM 2381 C C . ALA B 1 73 ? 13.556 30.506 18.137 1.00 16.20 73 ALA B C 1
ATOM 2382 O O . ALA B 1 73 ? 13.681 29.567 18.944 1.00 16.36 73 ALA B O 1
ATOM 2384 N N . ALA B 1 74 ? 13.923 30.381 16.864 1.00 17.84 74 ALA B N 1
ATOM 2385 C CA . ALA B 1 74 ? 14.422 29.105 16.365 1.00 16.81 74 ALA B CA 1
ATOM 2386 C C . ALA B 1 74 ? 15.641 28.583 17.141 1.00 17.92 74 ALA B C 1
ATOM 2387 O O . ALA B 1 74 ? 15.814 27.371 17.287 1.00 17.03 74 ALA B O 1
ATOM 2389 N N . THR B 1 75 ? 16.469 29.497 17.635 1.00 17.65 75 THR B N 1
ATOM 2390 C CA . THR B 1 75 ? 17.713 29.124 18.303 1.00 16.73 75 THR B CA 1
ATOM 2391 C C . THR B 1 75 ? 17.655 29.220 19.833 1.00 16.82 75 THR B C 1
ATOM 2392 O O . THR B 1 75 ? 18.661 29.099 20.496 1.00 15.84 75 THR B O 1
ATOM 2396 N N . SER B 1 76 ? 16.455 29.409 20.395 1.00 15.31 76 SER B N 1
ATOM 2397 C CA . SER B 1 76 ? 16.288 29.486 21.848 1.00 15.82 76 SER B CA 1
ATOM 2398 C C . SER B 1 76 ? 16.719 28.192 22.547 1.00 14.94 76 SER B C 1
ATOM 2399 O O . SER B 1 76 ? 16.623 27.119 21.967 1.00 14.51 76 SER B O 1
ATOM 2402 N N . PRO B 1 77 ? 17.212 28.307 23.797 1.00 14.84 77 PRO B N 1
ATOM 2403 C CA . PRO B 1 77 ? 17.505 27.074 24.545 1.00 14.39 77 PRO B CA 1
ATOM 2404 C C . PRO B 1 77 ? 16.262 26.204 24.632 1.00 15.30 77 PRO B C 1
ATOM 2405 O O . PRO B 1 77 ? 15.181 26.706 24.994 1.00 15.33 77 PRO B O 1
ATOM 2409 N N . ASP B 1 78 ? 16.437 24.929 24.274 1.00 14.77 78 ASP B N 1
ATOM 2410 C CA . ASP B 1 78 ? 15.353 23.938 24.248 1.00 16.23 78 ASP B CA 1
ATOM 2411 C C . ASP B 1 78 ? 14.375 24.179 23.096 1.00 16.90 78 ASP B C 1
ATOM 2412 O O . ASP B 1 78 ? 13.313 23.568 23.031 1.00 17.13 78 ASP B O 1
ATOM 2417 N N . GLY B 1 79 ? 14.722 25.077 22.182 1.00 15.17 79 GLY B N 1
ATOM 2418 C CA . GLY B 1 79 ? 13.886 25.358 21.014 1.00 15.88 79 GLY B CA 1
ATOM 2419 C C . GLY B 1 79 ? 12.735 26.314 21.277 1.00 14.91 79 GLY B C 1
ATOM 2420 O O . GLY B 1 79 ? 12.450 26.649 22.414 1.00 15.29 79 GLY B O 1
ATOM 2421 N N . PRO B 1 80 ? 12.068 26.751 20.200 1.00 15.20 80 PRO B N 1
ATOM 2422 C CA . PRO B 1 80 ? 11.006 27.773 20.309 1.00 14.90 80 PRO B CA 1
ATOM 2423 C C . PRO B 1 80 ? 9.816 27.337 21.150 1.00 14.74 80 PRO B C 1
ATOM 2424 O O . PRO B 1 80 ? 9.149 28.183 21.735 1.00 14.89 80 PRO B O 1
ATOM 2428 N N . TYR B 1 81 ? 9.621 26.037 21.278 1.00 15.07 81 TYR B N 1
ATOM 2429 C CA . TYR B 1 81 ? 8.364 25.568 21.904 1.00 15.20 81 TYR B CA 1
ATOM 2430 C C . TYR B 1 81 ? 8.527 25.301 23.388 1.00 15.56 81 TYR B C 1
ATOM 2431 O O . TYR B 1 81 ? 7.668 24.712 24.046 1.00 15.20 81 TYR B O 1
ATOM 2440 N N . ALA B 1 82 ? 9.644 25.783 23.918 1.00 14.76 82 ALA B N 1
ATOM 2441 C CA . ALA B 1 82 ? 9.916 25.757 25.331 1.00 15.08 82 ALA B CA 1
ATOM 2442 C C . ALA B 1 82 ? 9.762 27.119 26.020 1.00 14.92 82 ALA B C 1
ATOM 2443 O O . ALA B 1 82 ? 9.936 27.222 27.243 1.00 15.05 82 ALA B O 1
ATOM 2445 N N . TRP B 1 83 ? 9.394 28.138 25.241 1.00 13.77 83 TRP B N 1
ATOM 2446 C CA . TRP B 1 83 ? 9.368 29.521 25.731 1.00 13.58 83 TRP B CA 1
ATOM 2447 C C . TRP B 1 83 ? 7.976 30.145 25.805 1.00 13.19 83 TRP B C 1
ATOM 2448 O O . TRP B 1 83 ? 7.800 31.383 25.753 1.00 13.56 83 TRP B O 1
ATOM 2459 N N . GLY B 1 84 ? 6.966 29.292 25.952 1.00 12.49 84 GLY B N 1
ATOM 2460 C CA . GLY B 1 84 ? 5.617 29.827 26.145 1.00 12.54 84 GLY B CA 1
ATOM 2461 C C . GLY B 1 84 ? 5.529 30.563 27.492 1.00 12.24 84 GLY B C 1
ATOM 2462 O O . GLY B 1 84 ? 6.315 30.312 28.413 1.00 12.41 84 GLY B O 1
ATOM 2463 N N . TYR B 1 85 ? 4.593 31.497 27.597 1.00 11.90 85 TYR B N 1
ATOM 2464 C CA . TYR B 1 85 ? 4.318 32.174 28.878 1.00 12.73 85 TYR B CA 1
ATOM 2465 C C . TYR B 1 85 ? 5.447 33.088 29.359 1.00 12.14 85 TYR B C 1
ATOM 2466 O O . TYR B 1 85 ? 5.528 33.426 30.532 1.00 12.86 85 TYR B O 1
ATOM 2475 N N . CYS B 1 86 ? 6.260 33.546 28.405 1.00 12.95 86 CYS B N 1
ATOM 2476 C CA . CYS B 1 86 ? 7.290 34.487 28.693 1.00 14.41 86 CYS B CA 1
ATOM 2477 C C . CYS B 1 86 ? 6.751 35.878 29.023 1.00 13.42 86 CYS B C 1
ATOM 2478 O O . CYS B 1 86 ? 7.187 36.499 29.969 1.00 13.49 86 CYS B O 1
ATOM 2481 N N . PHE B 1 87 ? 5.758 36.320 28.257 1.00 14.09 87 PHE B N 1
ATOM 2482 C CA . PHE B 1 87 ? 5.209 37.679 28.408 1.00 13.45 87 PHE B CA 1
ATOM 2483 C C . PHE B 1 87 ? 3.843 37.727 29.072 1.00 13.50 87 PHE B C 1
ATOM 2484 O O . PHE B 1 87 ? 3.042 36.820 28.921 1.00 14.33 87 PHE B O 1
ATOM 2492 N N . VAL B 1 88 ? 3.621 38.816 29.793 1.00 12.80 88 VAL B N 1
ATOM 2493 C CA . VAL B 1 88 ? 2.328 39.092 30.440 1.00 13.20 88 VAL B CA 1
ATOM 2494 C C . VAL B 1 88 ? 1.623 40.219 29.702 1.00 13.88 88 VAL B C 1
ATOM 2495 O O . VAL B 1 88 ? 0.410 40.229 29.646 1.00 13.21 88 VAL B O 1
ATOM 2499 N N . THR B 1 89 ? 2.366 41.187 29.147 1.00 14.15 89 THR B N 1
ATOM 2500 C CA . THR B 1 89 ? 1.731 42.328 28.471 1.00 14.32 89 THR B CA 1
ATOM 2501 C C . THR B 1 89 ? 2.203 42.463 27.010 1.00 14.76 89 THR B C 1
ATOM 2502 O O . THR B 1 89 ? 3.317 42.116 26.669 1.00 16.04 89 THR B O 1
ATOM 2506 N N . GLU B 1 90 ? 1.340 43.030 26.179 1.00 14.54 90 GLU B N 1
ATOM 2507 C CA . GLU B 1 90 ? 1.643 43.313 24.801 1.00 15.19 90 GLU B CA 1
ATOM 2508 C C . GLU B 1 90 ? 2.875 44.206 24.736 1.00 15.85 90 GLU B C 1
ATOM 2509 O O . GLU B 1 90 ? 2.971 45.173 25.485 1.00 17.12 90 GLU B O 1
ATOM 2515 N N . ARG B 1 91 ? 3.789 43.863 23.821 1.00 17.71 91 ARG B N 1
ATOM 2516 C CA . ARG B 1 91 ? 5.054 44.616 23.667 1.00 18.95 91 ARG B CA 1
ATOM 2517 C C . ARG B 1 91 ? 4.768 46.067 23.288 1.00 20.20 91 ARG B C 1
ATOM 2518 O O . ARG B 1 91 ? 5.303 46.993 23.896 1.00 20.53 91 ARG B O 1
ATOM 2526 N N . ASP B 1 92 ? 3.903 46.263 22.296 1.00 19.92 92 ASP B N 1
ATOM 2527 C CA . ASP B 1 92 ? 3.477 47.617 21.928 1.00 19.31 92 ASP B CA 1
ATOM 2528 C C . ASP B 1 92 ? 2.333 48.056 22.845 1.00 19.13 92 ASP B C 1
ATOM 2529 O O . ASP B 1 92 ? 1.285 47.404 22.885 1.00 17.45 92 ASP B O 1
ATOM 2534 N N . LYS B 1 93 ? 2.559 49.142 23.592 1.00 19.33 93 LYS B N 1
ATOM 2535 C CA . LYS B 1 93 ? 1.580 49.684 24.545 1.00 18.40 93 LYS B CA 1
ATOM 2536 C C . LYS B 1 93 ? 1.039 51.064 24.133 1.00 18.56 93 LYS B C 1
ATOM 2537 O O . LYS B 1 93 ? 0.426 51.772 24.938 1.00 18.80 93 LYS B O 1
ATOM 2543 N N . SER B 1 94 ? 1.243 51.410 22.860 1.00 19.31 94 SER B N 1
ATOM 2544 C CA . SER B 1 94 ? 0.883 52.733 22.343 1.00 19.71 94 SER B CA 1
ATOM 2545 C C . SER B 1 94 ? -0.592 52.843 21.930 1.00 19.19 94 SER B C 1
ATOM 2546 O O . SER B 1 94 ? -1.092 53.945 21.704 1.00 20.43 94 SER B O 1
ATOM 2549 N N . ASN B 1 95 ? -1.280 51.707 21.868 1.00 16.94 95 ASN B N 1
ATOM 2550 C CA . ASN B 1 95 ? -2.681 51.622 21.411 1.00 16.71 95 ASN B CA 1
ATOM 2551 C C . ASN B 1 95 ? -3.555 51.256 22.605 1.00 16.60 95 ASN B C 1
ATOM 2552 O O . ASN B 1 95 ? -3.334 50.212 23.237 1.00 16.50 95 ASN B O 1
ATOM 2557 N N . ARG B 1 96 ? -4.547 52.102 22.881 1.00 16.35 96 ARG B N 1
ATOM 2558 C CA . ARG B 1 96 ? -5.510 51.895 23.947 1.00 16.14 96 ARG B CA 1
ATOM 2559 C C . ARG B 1 96 ? -6.518 50.811 23.606 1.00 16.06 96 ARG B C 1
ATOM 2560 O O . ARG B 1 96 ? -7.144 50.225 24.514 1.00 14.51 96 ARG B O 1
ATOM 2568 N N . TYR B 1 97 ? -6.716 50.564 22.313 1.00 15.28 97 TYR B N 1
ATOM 2569 C CA . TYR B 1 97 ? -7.779 49.689 21.840 1.00 14.88 97 TYR B CA 1
ATOM 2570 C C . TYR B 1 97 ? -9.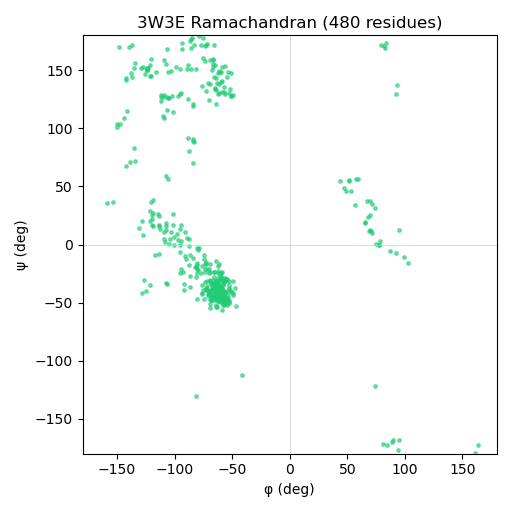145 50.009 22.450 1.00 15.29 97 TYR B C 1
ATOM 2571 O O . TYR B 1 97 ? -9.811 49.110 22.949 1.00 14.67 97 TYR B O 1
ATOM 2580 N N . CYS B 1 98 ? -9.530 51.288 22.491 1.00 15.04 98 CYS B N 1
ATOM 2581 C CA . CYS B 1 98 ? -10.918 51.682 22.792 1.00 14.60 98 CYS B CA 1
ATOM 2582 C C . CYS B 1 98 ? -11.665 51.876 21.504 1.00 14.83 98 CYS B C 1
ATOM 2583 O O . CYS B 1 98 ? -11.212 52.580 20.605 1.00 16.09 98 CYS B O 1
ATOM 2586 N N . ASP B 1 99 ? -12.823 51.246 21.438 1.00 14.69 99 ASP B N 1
ATOM 2587 C CA . ASP B 1 99 ? -13.672 51.277 20.246 1.00 15.07 99 ASP B CA 1
ATOM 2588 C C . ASP B 1 99 ? -14.528 52.568 20.100 1.00 15.29 99 ASP B C 1
ATOM 2589 O O . ASP B 1 99 ? -15.237 52.736 19.096 1.00 15.95 99 ASP B O 1
ATOM 2594 N N . GLY B 1 100 ? -14.477 53.446 21.107 1.00 16.07 100 GLY B N 1
ATOM 2595 C CA . GLY B 1 100 ? -15.135 54.753 21.013 1.00 15.37 100 GLY B CA 1
ATOM 2596 C C . GLY B 1 100 ? -16.629 54.689 21.240 1.00 16.69 100 GLY B C 1
ATOM 2597 O O . GLY B 1 100 ? -17.323 55.710 21.195 1.00 17.13 100 GLY B O 1
ATOM 2598 N N . SER B 1 101 ? -17.119 53.487 21.550 1.00 15.55 101 SER B N 1
ATOM 2599 C CA . SER B 1 101 ? -18.551 53.264 21.819 1.00 16.99 101 SER B CA 1
ATOM 2600 C C . SER B 1 101 ? -18.808 52.530 23.123 1.00 16.90 101 SER B C 1
ATOM 2601 O O . SER B 1 101 ? -19.749 52.849 23.844 1.00 19.73 101 SER B O 1
ATOM 2604 N N . GLY B 1 102 ? -18.004 51.514 23.417 1.00 17.64 102 GLY B N 1
ATOM 2605 C CA . GLY B 1 102 ? -18.072 50.875 24.721 1.00 16.74 102 GLY B CA 1
ATOM 2606 C C . GLY B 1 102 ? -17.368 51.732 25.782 1.00 17.66 102 GLY B C 1
ATOM 2607 O O . GLY B 1 102 ? -16.660 52.728 25.479 1.00 15.63 102 GLY B O 1
ATOM 2608 N N . PRO B 1 103 ? -17.509 51.345 27.053 1.00 17.13 103 PRO B N 1
ATOM 2609 C CA . PRO B 1 103 ? -16.836 52.056 28.156 1.00 16.64 103 PRO B CA 1
ATOM 2610 C C . PRO B 1 103 ? -15.320 52.048 27.965 1.00 15.54 103 PRO B C 1
ATOM 2611 O O . PRO B 1 103 ? -14.788 51.076 27.454 1.00 14.42 103 PRO B O 1
ATOM 2615 N N . CYS B 1 104 ? -14.680 53.168 28.283 1.00 14.99 104 CYS B N 1
ATOM 2616 C CA . CYS B 1 104 ? -13.223 53.314 28.158 1.00 15.32 104 CYS B CA 1
ATOM 2617 C C . CYS B 1 104 ? -12.773 54.282 29.215 1.00 16.12 104 CYS B C 1
ATOM 2618 O O . CYS B 1 104 ? -13.002 55.479 29.094 1.00 17.28 104 CYS B O 1
ATOM 2621 N N . SER B 1 105 ? -12.170 53.753 30.280 1.00 16.18 105 SER B N 1
ATOM 2622 C CA . SER B 1 105 ? -11.778 54.555 31.444 1.00 17.03 105 SER B CA 1
ATOM 2623 C C . SER B 1 105 ? -10.576 55.460 31.173 1.00 16.42 105 SER B C 1
ATOM 2624 O O . SER B 1 105 ? -9.574 55.017 30.620 1.00 15.87 105 SER B O 1
ATOM 2627 N N . ALA B 1 106 ? -10.696 56.735 31.553 1.00 16.78 106 ALA B N 1
ATOM 2628 C CA . ALA B 1 106 ? -9.637 57.717 31.251 1.00 16.56 106 ALA B CA 1
ATOM 2629 C C . ALA B 1 106 ? -8.255 57.263 31.726 1.00 16.96 106 ALA B C 1
ATOM 2630 O O . ALA B 1 106 ? -8.078 56.845 32.876 1.00 18.74 106 ALA B O 1
ATOM 2632 N N . GLY B 1 107 ? -7.288 57.348 30.821 1.00 16.17 107 GLY B N 1
ATOM 2633 C CA . GLY B 1 107 ? -5.897 57.012 31.118 1.00 16.72 107 GLY B CA 1
ATOM 2634 C C . GLY B 1 107 ? -5.624 55.512 31.160 1.00 17.21 107 GLY B C 1
ATOM 2635 O O . GLY B 1 107 ? -4.486 55.112 31.393 1.00 18.69 107 GLY B O 1
ATOM 2636 N N . LYS B 1 108 ? -6.650 54.702 30.940 1.00 16.92 108 LYS B N 1
ATOM 2637 C CA . LYS B 1 108 ? -6.465 53.224 30.896 1.00 15.52 108 LYS B CA 1
ATOM 2638 C C . LYS B 1 108 ? -6.285 52.721 29.455 1.00 16.49 108 LYS B C 1
ATOM 2639 O O . LYS B 1 108 ? -6.826 53.313 28.498 1.00 16.54 108 LYS B O 1
ATOM 2645 N N . SER B 1 109 ? -5.551 51.618 29.290 1.00 16.00 109 SER B N 1
ATOM 2646 C CA . SER B 1 109 ? -5.402 50.981 27.972 1.00 15.71 109 SER B CA 1
ATOM 2647 C C . SER B 1 109 ? -5.828 49.508 27.993 1.00 14.64 109 SER B C 1
ATOM 2648 O O . SER B 1 109 ? -5.672 48.836 29.006 1.00 15.37 109 SER B O 1
ATOM 2651 N N . TYR B 1 110 ? -6.291 49.026 26.850 1.00 13.69 110 TYR B N 1
ATOM 2652 C CA . TYR B 1 110 ? -6.848 47.676 26.747 1.00 12.61 110 TYR B CA 1
ATOM 2653 C C . TYR B 1 110 ? -6.037 46.833 25.760 1.00 12.82 110 TYR B C 1
ATOM 2654 O O . TYR B 1 110 ? -6.568 46.041 24.991 1.00 12.84 110 TYR B O 1
ATOM 2663 N N . TYR B 1 111 ? -4.719 47.030 25.780 1.00 13.43 111 TYR B N 1
ATOM 2664 C CA . TYR B 1 111 ? -3.814 46.195 25.011 1.00 14.14 111 TYR B CA 1
ATOM 2665 C C . TYR B 1 111 ? -3.707 44.797 25.617 1.00 13.74 111 TYR B C 1
ATOM 2666 O O . TYR B 1 111 ? -4.250 44.550 26.702 1.00 13.17 111 TYR B O 1
ATOM 2675 N N . GLY B 1 112 ? -3.029 43.895 24.911 1.00 12.65 112 GLY B N 1
ATOM 2676 C CA . GLY B 1 112 ? -2.974 42.481 25.327 1.00 12.50 112 GLY B CA 1
ATOM 2677 C C . GLY B 1 112 ? -2.430 42.242 26.736 1.00 12.41 112 GLY B C 1
ATOM 2678 O O . GLY B 1 112 ? -1.385 42.735 27.136 1.00 13.25 112 GLY B O 1
ATOM 2679 N N . ARG B 1 113 ? -3.163 41.439 27.507 1.00 12.57 113 ARG B N 1
ATOM 2680 C CA . ARG B 1 113 ? -2.694 41.036 28.818 1.00 12.47 113 ARG B CA 1
ATOM 2681 C C . ARG B 1 113 ? -3.078 39.577 29.082 1.00 11.88 113 ARG B C 1
ATOM 2682 O O . ARG B 1 113 ? -4.156 39.118 28.689 1.00 13.30 113 ARG B O 1
ATOM 2690 N N . GLY B 1 114 ? -2.171 38.884 29.760 1.00 11.86 114 GLY B N 1
ATOM 2691 C CA . GLY B 1 114 ? -2.419 37.505 30.230 1.00 11.14 114 GLY B CA 1
ATOM 2692 C C . GLY B 1 114 ? -2.226 36.463 29.163 1.00 11.48 114 GLY B C 1
ATOM 2693 O O . GLY B 1 114 ? -1.771 36.744 28.063 1.00 10.99 114 GLY B O 1
ATOM 2694 N N . PRO B 1 115 ? -2.591 35.221 29.464 1.00 11.28 115 PRO B N 1
ATOM 2695 C CA . PRO B 1 115 ? -2.261 34.111 28.598 1.00 11.23 115 PRO B CA 1
ATOM 2696 C C . PRO B 1 115 ? -2.836 34.224 27.195 1.00 11.54 115 PRO B C 1
ATOM 2697 O O . PRO B 1 115 ? -2.219 33.747 26.251 1.00 12.64 115 PRO B O 1
ATOM 2701 N N . ILE B 1 116 ? -4.046 34.786 27.054 1.00 12.62 116 ILE B N 1
ATOM 2702 C CA . ILE B 1 116 ? -4.634 34.892 25.729 1.00 12.34 116 ILE B CA 1
ATOM 2703 C C . ILE B 1 116 ? -4.392 36.290 25.110 1.00 12.45 116 ILE B C 1
ATOM 2704 O O . ILE B 1 116 ? -4.880 36.584 24.003 1.00 11.93 116 ILE B O 1
ATOM 2709 N N . GLN B 1 117 ? -3.632 37.114 25.824 1.00 11.78 117 GLN B N 1
ATOM 2710 C CA . GLN B 1 117 ? -3.379 38.502 25.379 1.00 12.22 117 GLN B CA 1
ATOM 2711 C C . GLN B 1 117 ? -4.706 39.181 25.066 1.00 13.41 117 GLN B C 1
ATOM 2712 O O . GLN B 1 117 ? -4.936 39.697 23.984 1.00 13.65 117 GLN B O 1
ATOM 2718 N N . LEU B 1 118 ? -5.574 39.160 26.076 1.00 13.02 118 LEU B N 1
ATOM 2719 C CA . LEU B 1 118 ? -6.877 39.822 26.011 1.00 12.75 118 LEU B CA 1
ATOM 2720 C C . LEU B 1 118 ? -6.732 41.270 25.561 1.00 12.49 118 LEU B C 1
ATOM 2721 O O . LEU B 1 118 ? -6.040 42.009 26.195 1.00 12.20 118 LEU B O 1
ATOM 2726 N N . THR B 1 119 ? -7.489 41.649 24.547 1.00 12.02 119 THR B N 1
ATOM 2727 C CA . THR B 1 119 ? -7.364 42.970 23.929 1.00 12.50 119 THR B CA 1
ATOM 2728 C C . THR B 1 119 ? -8.762 43.532 23.716 1.00 12.86 119 THR B C 1
ATOM 2729 O O . THR B 1 119 ? -9.697 42.776 23.504 1.00 12.64 119 THR B O 1
ATOM 2733 N N . HIS B 1 120 ? -8.877 44.866 23.725 1.00 13.03 120 HIS B N 1
ATOM 2734 C CA . HIS B 1 120 ? -10.095 45.646 2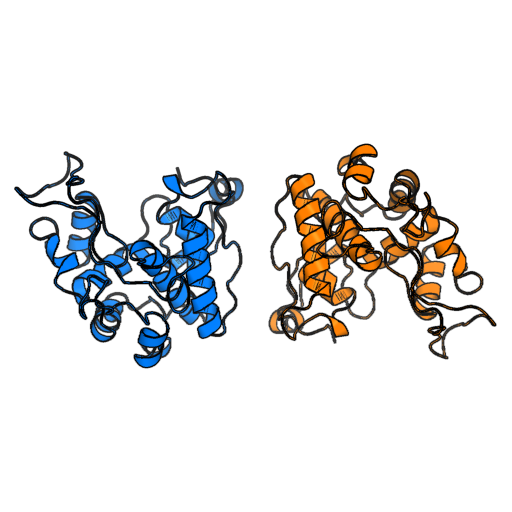3.377 1.00 13.23 120 HIS B CA 1
ATOM 2735 C C . HIS B 1 120 ? -10.981 45.983 24.551 1.00 14.07 120 HIS B C 1
ATOM 2736 O O . HIS B 1 120 ? -11.382 45.089 25.282 1.00 13.31 120 HIS B O 1
ATOM 2743 N N . ASN B 1 121 ? -11.355 47.250 24.698 1.00 13.59 121 ASN B N 1
ATOM 2744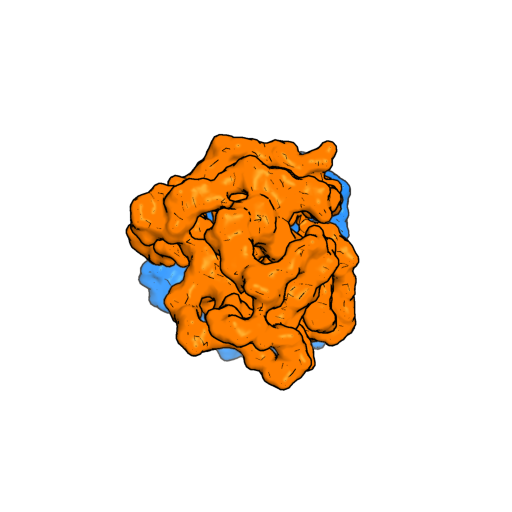 C CA . ASN B 1 121 ? -12.281 47.598 25.766 1.00 13.42 121 ASN B CA 1
ATOM 2745 C C . ASN B 1 121 ? -13.506 46.691 25.798 1.00 13.68 121 ASN B C 1
ATOM 2746 O O . ASN B 1 121 ? -13.887 46.247 26.863 1.00 14.07 121 ASN B O 1
ATOM 2751 N N . TYR B 1 122 ? -14.099 46.380 24.641 1.00 12.93 122 TYR B N 1
ATOM 2752 C CA . TYR B 1 122 ? -15.297 45.551 24.650 1.00 14.01 122 TYR B CA 1
ATOM 2753 C C . TYR B 1 122 ? -15.024 44.154 25.198 1.00 14.55 122 TYR B C 1
ATOM 2754 O O . TYR B 1 122 ? -15.905 43.552 25.862 1.00 15.78 122 TYR B O 1
ATOM 2763 N N . ASN B 1 123 ? -13.830 43.615 24.957 1.00 13.38 123 ASN B N 1
ATOM 2764 C CA . ASN B 1 123 ? -13.534 42.290 25.571 1.00 14.16 123 ASN B CA 1
ATOM 2765 C C . ASN B 1 123 ? -13.213 42.353 27.063 1.00 14.73 123 ASN B C 1
ATOM 2766 O O . ASN B 1 123 ? -13.576 41.427 27.808 1.00 14.22 123 ASN B O 1
ATOM 2771 N N . TYR B 1 124 ? -12.544 43.415 27.514 1.00 13.36 124 TYR B N 1
ATOM 2772 C CA . TYR B 1 124 ? -12.329 43.637 28.946 1.00 13.80 124 TYR B CA 1
ATOM 2773 C C . TYR B 1 124 ? -13.680 43.821 29.659 1.00 14.45 124 TYR B C 1
ATOM 2774 O O . TYR B 1 124 ? -13.883 43.297 30.775 1.00 14.19 124 TYR B O 1
ATOM 2783 N N . ASN B 1 125 ? -14.618 44.495 28.989 1.00 14.50 125 ASN B N 1
ATOM 2784 C CA . ASN B 1 125 ? -15.952 44.661 29.527 1.00 15.07 125 ASN B CA 1
ATOM 2785 C C . ASN B 1 125 ? -16.641 43.305 29.663 1.00 14.18 125 ASN B C 1
ATOM 2786 O O . ASN B 1 125 ? -17.107 42.948 30.754 1.00 14.00 125 ASN B O 1
ATOM 2791 N N . ALA B 1 126 ? -16.686 42.553 28.564 1.00 13.11 126 ALA B N 1
ATOM 2792 C CA . ALA B 1 126 ? -17.419 41.276 28.569 1.00 13.79 126 ALA B CA 1
ATOM 2793 C C . ALA B 1 126 ? -16.800 40.279 29.538 1.00 13.09 126 ALA B C 1
ATOM 2794 O O . ALA B 1 126 ? -17.521 39.620 30.327 1.00 13.99 126 ALA B O 1
ATOM 2796 N N . ALA B 1 127 ? -15.478 40.175 29.531 1.00 13.50 127 ALA B N 1
ATOM 2797 C CA . ALA B 1 127 ? -14.774 39.255 30.426 1.00 13.26 127 ALA B CA 1
ATOM 2798 C C . ALA B 1 127 ? -15.035 39.641 31.869 1.00 14.27 127 ALA B C 1
ATOM 2799 O O . ALA B 1 127 ? -15.358 38.791 32.697 1.00 14.28 127 ALA B O 1
ATOM 2801 N N . GLY B 1 128 ? -14.870 40.925 32.168 1.00 13.54 128 GLY B N 1
ATOM 2802 C CA . GLY B 1 128 ? -15.120 41.460 33.519 1.00 14.52 128 GLY B CA 1
ATOM 2803 C C . GLY B 1 128 ? -16.512 41.142 34.037 1.00 14.50 128 GLY B C 1
ATOM 2804 O O . GLY B 1 128 ? -16.641 40.684 35.161 1.00 15.52 128 GLY B O 1
ATOM 2805 N N . ARG B 1 129 ? -17.535 41.333 33.208 1.00 14.18 129 ARG B N 1
ATOM 2806 C CA . ARG B 1 129 ? -18.914 41.049 33.603 1.00 15.85 129 ARG B CA 1
AT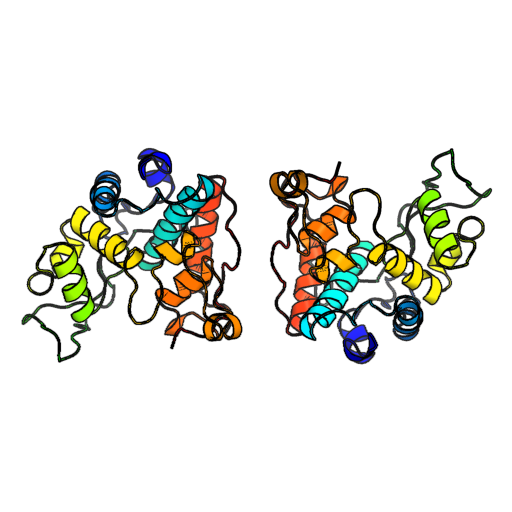OM 2807 C C . ARG B 1 129 ? -19.158 39.569 33.903 1.00 16.55 129 ARG B C 1
ATOM 2808 O O . ARG B 1 129 ? -19.878 39.222 34.855 1.00 17.18 129 ARG B O 1
ATOM 2816 N N . ALA B 1 130 ? -18.612 38.702 33.052 1.00 15.50 130 ALA B N 1
ATOM 2817 C CA . ALA B 1 130 ? -18.738 37.254 33.225 1.00 15.40 130 ALA B CA 1
ATOM 2818 C C . ALA B 1 130 ? -18.017 36.776 34.486 1.00 16.42 130 ALA B C 1
ATOM 2819 O O . ALA B 1 130 ? -18.466 35.832 35.141 1.00 18.58 130 ALA B O 1
ATOM 2821 N N . LEU B 1 131 ? -16.880 37.379 34.783 1.00 16.47 131 LEU B N 1
ATOM 2822 C CA . LEU B 1 131 ? -16.069 36.946 35.911 1.00 15.78 131 LEU B CA 1
ATOM 2823 C C . LEU B 1 131 ? -16.462 37.587 37.244 1.00 15.24 131 LEU B C 1
ATOM 2824 O O . LEU B 1 131 ? -16.241 37.006 38.317 1.00 14.86 131 LEU B O 1
ATOM 2829 N N . GLY B 1 132 ? -17.038 38.786 37.161 1.00 15.86 132 GLY B N 1
ATOM 2830 C CA . GLY B 1 132 ? -17.355 39.593 38.352 1.00 14.83 132 GLY B CA 1
ATOM 2831 C C . GLY B 1 132 ? -16.333 40.646 38.786 1.00 14.33 132 GLY B C 1
ATOM 2832 O O . GLY B 1 132 ? -16.417 41.186 39.886 1.00 14.83 132 GLY B O 1
ATOM 2833 N N . VAL B 1 133 ? -15.364 40.942 37.927 1.00 14.23 133 VAL B N 1
ATOM 2834 C CA . VAL B 1 133 ? -14.329 41.929 38.243 1.00 14.77 133 VAL B CA 1
ATOM 2835 C C . VAL B 1 133 ? -14.472 43.094 37.267 1.00 14.45 133 VAL B C 1
ATOM 2836 O O . VAL B 1 133 ? -14.941 42.914 36.149 1.00 14.80 133 VAL B O 1
ATOM 2840 N N . ASP B 1 134 ? -14.129 44.286 37.737 1.00 15.09 134 ASP B N 1
ATOM 2841 C CA . ASP B 1 134 ? -14.179 45.519 36.901 1.00 15.00 134 ASP B CA 1
ATOM 2842 C C . ASP B 1 134 ? -12.869 45.764 36.131 1.00 14.31 134 ASP B C 1
ATOM 2843 O O . ASP B 1 134 ? -11.895 46.399 36.627 1.00 14.73 134 ASP B O 1
ATOM 2848 N N . LEU B 1 135 ? -12.839 45.225 34.902 1.00 14.04 135 LEU B N 1
ATOM 2849 C CA . LEU B 1 135 ? -11.599 45.246 34.150 1.00 13.17 135 LEU B CA 1
ATOM 2850 C C . LEU B 1 135 ? -11.617 46.458 33.237 1.00 14.20 135 LEU B C 1
ATOM 2851 O O . LEU B 1 135 ? -10.661 46.658 32.487 1.00 14.77 135 LEU B O 1
ATOM 2856 N N . ILE B 1 136 ? -12.702 47.246 33.274 1.00 14.54 136 ILE B N 1
ATOM 2857 C CA . ILE B 1 136 ? -12.730 48.514 32.522 1.00 14.96 136 ILE B CA 1
ATOM 2858 C C . ILE B 1 136 ? -11.988 49.608 33.311 1.00 14.01 136 ILE B C 1
ATOM 2859 O O . ILE B 1 136 ? -11.131 50.352 32.783 1.00 14.84 136 ILE B O 1
ATOM 2864 N N . ASN B 1 137 ? -12.304 49.679 34.596 1.00 15.41 137 ASN B N 1
ATOM 2865 C CA . ASN B 1 137 ? -11.659 50.610 35.482 1.00 16.22 137 ASN B CA 1
ATOM 2866 C C . ASN B 1 137 ? -10.291 50.156 35.976 1.00 16.09 137 ASN B C 1
ATOM 2867 O O . ASN B 1 137 ? -9.484 50.975 36.375 1.00 16.88 137 ASN B O 1
ATOM 2872 N N . ASN B 1 138 ? -10.030 48.844 35.910 1.00 15.29 138 ASN B N 1
ATOM 2873 C CA . ASN B 1 138 ? -8.727 48.331 36.239 1.00 14.43 138 ASN B CA 1
ATOM 2874 C C . ASN B 1 138 ? -8.304 47.177 35.321 1.00 14.48 138 ASN B C 1
ATOM 2875 O O . ASN B 1 138 ? -8.195 46.031 35.770 1.00 13.17 138 ASN B O 1
ATOM 2880 N N . PRO B 1 139 ? -8.075 47.460 34.032 1.00 13.52 139 PRO B N 1
ATOM 2881 C CA . PRO B 1 139 ? -7.614 46.415 33.125 1.00 13.83 139 PRO B CA 1
ATOM 2882 C C . PRO B 1 139 ? -6.274 45.792 33.543 1.00 14.08 139 PRO B C 1
ATOM 2883 O O . PRO B 1 139 ? -5.988 44.640 33.215 1.00 13.23 139 PRO B O 1
ATOM 2887 N N . ASP B 1 140 ? -5.459 46.567 34.253 1.00 14.65 140 ASP B N 1
ATOM 2888 C CA . ASP B 1 140 ? -4.183 46.073 34.768 1.00 14.82 140 ASP B CA 1
ATOM 2889 C C . ASP B 1 140 ? -4.297 44.910 35.741 1.00 14.66 140 ASP B C 1
ATOM 2890 O O . ASP B 1 140 ? -3.319 44.206 35.938 1.00 14.78 140 ASP B O 1
ATOM 2895 N N . LEU B 1 141 ? -5.490 44.674 36.300 1.00 12.98 141 LEU B N 1
ATOM 2896 C CA . LEU B 1 141 ? -5.687 43.504 37.156 1.00 13.37 141 LEU B CA 1
ATOM 2897 C C . LEU B 1 141 ? -5.292 42.243 36.388 1.00 13.60 141 LEU B C 1
ATOM 2898 O O . LEU B 1 141 ? -4.852 41.252 36.979 1.00 13.90 141 LEU B O 1
ATOM 2903 N N . VAL B 1 142 ? -5.477 42.264 35.069 1.00 12.57 142 VAL B N 1
ATOM 2904 C CA . VAL B 1 142 ? -5.185 41.065 34.252 1.00 12.29 142 VAL B CA 1
ATOM 2905 C C . VAL B 1 142 ? -3.698 40.719 34.245 1.00 12.67 142 VAL B C 1
ATOM 2906 O O . VAL B 1 142 ? -3.310 39.584 33.988 1.00 13.35 142 VAL B O 1
ATOM 2910 N N . ALA B 1 143 ? -2.865 41.722 34.500 1.00 12.48 143 ALA B N 1
ATOM 2911 C CA . ALA B 1 143 ? -1.437 41.512 34.565 1.00 13.40 143 ALA B CA 1
ATOM 2912 C C . ALA B 1 143 ? -0.887 41.491 35.978 1.00 14.75 143 ALA B C 1
ATOM 2913 O O . ALA B 1 143 ? 0.338 41.400 36.153 1.00 16.04 143 ALA B O 1
ATOM 2915 N N . ARG B 1 144 ? -1.764 41.570 36.982 1.00 14.95 144 ARG B N 1
ATOM 2916 C CA . ARG B 1 144 ? -1.329 41.755 38.355 1.00 14.43 144 ARG B CA 1
ATOM 2917 C C . ARG B 1 144 ? -1.800 40.627 39.243 1.00 14.50 144 ARG B C 1
ATOM 2918 O O . ARG B 1 144 ? -1.100 40.247 40.165 1.00 17.42 144 ARG B O 1
ATOM 2926 N N . ASP B 1 145 ? -2.983 40.109 38.951 1.00 12.31 145 ASP B N 1
ATOM 2927 C CA . ASP B 1 145 ? -3.557 38.977 39.701 1.00 12.29 145 ASP B CA 1
ATOM 2928 C C . ASP B 1 145 ? -3.543 37.775 38.753 1.00 11.95 145 ASP B C 1
ATOM 2929 O O . ASP B 1 145 ? -4.295 37.748 37.756 1.00 11.80 145 ASP B O 1
ATOM 2934 N N . ALA B 1 146 ? -2.684 36.786 39.047 1.00 11.97 146 ALA B N 1
ATOM 2935 C CA . ALA B 1 146 ? -2.514 35.649 38.144 1.00 12.27 146 ALA B CA 1
ATOM 2936 C C . ALA B 1 146 ? -3.764 34.786 37.958 1.00 12.23 146 ALA B C 1
ATOM 2937 O O . ALA B 1 146 ? -3.956 34.215 36.882 1.00 12.67 146 ALA B O 1
ATOM 2939 N N . VAL B 1 147 ? -4.595 34.672 39.007 1.00 13.13 147 VAL B N 1
ATOM 2940 C CA . VAL B 1 147 ? -5.842 33.938 38.919 1.00 13.82 147 VAL B CA 1
ATOM 2941 C C . VAL B 1 147 ? -6.813 34.649 37.971 1.00 12.62 147 VAL B C 1
ATOM 2942 O O . VAL B 1 147 ? -7.371 34.035 37.067 1.00 13.05 147 VAL B O 1
ATOM 2946 N N . VAL B 1 148 ? -6.929 35.972 38.121 1.00 12.74 148 VAL B N 1
ATOM 2947 C CA . VAL B 1 148 ? -7.704 36.752 37.169 1.00 12.11 148 VAL B CA 1
ATOM 2948 C C . VAL B 1 148 ? -7.126 36.606 35.746 1.00 12.03 148 VAL B C 1
ATOM 2949 O O . VAL B 1 148 ? -7.867 36.513 34.773 1.00 11.60 148 VAL B O 1
ATOM 2953 N N . SER B 1 149 ? -5.795 36.625 35.649 1.00 12.34 149 SER B N 1
ATOM 2954 C CA . SER B 1 149 ? -5.132 36.499 34.349 1.00 12.84 149 SER B CA 1
ATOM 2955 C C . SER B 1 149 ? -5.579 35.193 33.663 1.00 12.83 149 SER B C 1
ATOM 2956 O O . SER B 1 149 ? -6.088 35.230 32.547 1.00 12.60 149 SER B O 1
ATOM 2959 N N . PHE B 1 150 ? -5.470 34.065 34.371 1.00 12.10 150 PHE B N 1
ATOM 2960 C CA . PHE B 1 150 ? -5.877 32.775 33.779 1.00 11.29 150 PHE B CA 1
ATOM 2961 C C . PHE B 1 150 ? -7.393 32.730 33.537 1.00 11.05 150 PHE B C 1
ATOM 2962 O O . PHE B 1 150 ? -7.822 32.240 32.522 1.00 11.50 150 PHE B O 1
ATOM 2970 N N . LYS B 1 151 ? -8.167 33.308 34.465 1.00 11.79 151 LYS B N 1
ATOM 2971 C CA . LYS B 1 151 ? -9.608 33.417 34.266 1.00 11.00 151 LYS B CA 1
ATOM 2972 C C . LYS B 1 151 ? -10.001 34.131 32.979 1.00 11.62 151 LYS B C 1
ATOM 2973 O O . LYS B 1 151 ? -10.905 33.705 32.272 1.00 11.05 151 LYS B O 1
ATOM 2979 N N . THR B 1 152 ? -9.285 35.206 32.625 1.00 11.92 152 THR B N 1
ATOM 2980 C CA . THR B 1 152 ? -9.641 35.879 31.370 1.00 12.01 152 THR B CA 1
ATOM 2981 C C . THR B 1 152 ? -9.343 35.021 30.139 1.00 11.29 152 THR B C 1
ATOM 2982 O O . THR B 1 152 ? -10.091 35.035 29.173 1.00 11.76 152 THR B O 1
ATOM 2986 N N . ALA B 1 153 ? -8.251 34.265 30.200 1.00 10.84 153 ALA B N 1
ATOM 2987 C CA . ALA B 1 153 ? -7.900 33.362 29.110 1.00 10.72 153 ALA B CA 1
ATOM 2988 C C . ALA B 1 153 ? -8.874 32.211 28.966 1.00 10.93 153 ALA B C 1
ATOM 2989 O O . ALA B 1 153 ? -9.203 31.808 27.856 1.00 11.97 153 ALA B O 1
ATOM 2991 N N . LEU B 1 154 ? -9.308 31.706 30.119 1.00 13.10 154 LEU B N 1
ATOM 2992 C CA . LEU B 1 154 ? -10.271 30.646 30.133 1.00 12.86 154 LEU B CA 1
ATOM 2993 C C . LEU B 1 154 ? -11.633 31.155 29.735 1.00 13.06 154 LEU B C 1
ATOM 2994 O O . LEU B 1 154 ? -12.324 30.479 28.983 1.00 13.33 154 LEU B O 1
ATOM 2999 N N . TRP B 1 155 ? -11.977 32.364 30.183 1.00 12.87 155 TRP B N 1
ATOM 3000 C CA . TRP B 1 155 ? -13.208 33.000 29.693 1.00 13.47 155 TRP B CA 1
ATOM 3001 C C . TRP B 1 155 ? -13.146 33.041 28.164 1.00 13.41 155 TRP B C 1
ATOM 3002 O O . TRP B 1 155 ? -14.110 32.733 27.497 1.00 12.55 155 TRP B O 1
ATOM 3013 N N . PHE B 1 156 ? -12.025 33.469 27.585 1.00 12.68 156 PHE B N 1
ATOM 3014 C CA . PHE B 1 156 ? -12.006 33.610 26.149 1.00 13.63 156 PHE B CA 1
ATOM 3015 C C . PHE B 1 156 ? -12.203 32.245 25.473 1.00 12.98 156 PHE B C 1
ATOM 3016 O O . PHE B 1 156 ? -12.971 32.118 24.512 1.00 12.89 156 PHE B O 1
ATOM 3024 N N . TRP B 1 157 ? -11.527 31.236 26.012 1.00 13.30 157 TRP B N 1
ATOM 3025 C CA . TRP B 1 157 ? -11.517 29.878 25.465 1.00 11.50 157 TRP B CA 1
ATOM 3026 C C . TRP B 1 157 ? -12.926 29.249 25.534 1.00 12.72 157 TRP B C 1
ATOM 3027 O O . TRP B 1 157 ? -13.310 28.511 24.625 1.00 13.43 157 TRP B O 1
ATOM 3038 N N . MET B 1 158 ? -13.636 29.543 26.627 1.00 12.90 158 MET B N 1
ATOM 3039 C CA . MET B 1 158 ? -14.937 28.890 26.891 1.00 12.79 158 MET B CA 1
ATOM 3040 C C . MET B 1 158 ? -16.132 29.575 26.278 1.00 14.45 158 MET B C 1
ATOM 3041 O O . MET B 1 158 ? -17.209 28.989 26.204 1.00 15.31 158 MET B O 1
ATOM 3046 N N . THR B 1 159 ? -15.970 30.835 25.884 1.00 14.34 159 THR B N 1
ATOM 3047 C CA . THR B 1 159 ? -17.110 31.636 25.453 1.00 15.74 159 THR B CA 1
ATOM 3048 C C . THR B 1 159 ? -17.099 31.889 23.948 1.00 16.08 159 THR B C 1
ATOM 3049 O O . THR B 1 159 ? -16.072 32.311 23.377 1.00 17.70 159 THR B O 1
ATOM 3053 N N . PRO B 1 160 ? -18.223 31.610 23.271 1.00 15.67 160 PRO B N 1
ATOM 3054 C CA . PRO B 1 160 ? -18.289 31.874 21.829 1.00 16.25 160 PRO B CA 1
ATOM 3055 C C . PRO B 1 160 ? -18.115 33.357 21.619 1.00 17.68 160 PRO B C 1
ATOM 3056 O O . PRO B 1 160 ? -18.785 34.154 22.281 1.00 17.27 160 PRO B O 1
ATOM 3060 N N . GLN B 1 161 ? -17.195 33.718 20.731 1.00 21.05 161 GLN B N 1
ATOM 3061 C CA . GLN B 1 161 ? -16.874 35.134 20.545 1.00 22.94 161 GLN B CA 1
ATOM 3062 C C . GLN B 1 161 ? -17.898 35.833 19.624 1.00 28.36 161 GLN B C 1
ATOM 3063 O O . GLN B 1 161 ? -19.094 35.715 19.887 1.00 34.20 161 GLN B O 1
ATOM 3069 N N . GLY B 1 162 ? -17.477 36.576 18.608 1.00 30.04 162 GLY B N 1
ATOM 3070 C CA . GLY B 1 162 ? -18.416 37.131 17.626 1.00 25.36 162 GLY B CA 1
ATOM 3071 C C . GLY B 1 162 ? -19.502 36.143 17.215 1.00 25.85 162 GLY B C 1
ATOM 3072 O O . GLY B 1 162 ? -20.365 35.772 18.025 1.00 23.50 162 GLY B O 1
ATOM 3073 N N . ASN B 1 163 ? -19.458 35.706 15.960 1.00 22.79 163 ASN B N 1
ATOM 3074 C CA . ASN B 1 163 ? -20.372 34.687 15.474 1.00 23.94 163 ASN B CA 1
ATOM 3075 C C . ASN B 1 163 ? -19.705 33.317 15.408 1.00 22.05 163 ASN B C 1
ATOM 3076 O O . ASN B 1 163 ? -20.097 32.469 14.624 1.00 22.62 163 ASN B O 1
ATOM 3081 N N . LYS B 1 164 ? -18.693 33.106 16.246 1.00 20.00 164 LYS B N 1
ATOM 3082 C CA . LYS B 1 164 ? -17.861 31.901 16.161 1.00 17.21 164 LYS B CA 1
ATOM 3083 C C . LYS B 1 164 ? -18.138 30.944 17.303 1.00 15.88 164 LYS B C 1
ATOM 3084 O O . LYS B 1 164 ? -18.558 31.374 18.365 1.00 16.23 164 LYS B O 1
ATOM 3090 N N . PRO B 1 165 ? -17.855 29.638 17.096 1.00 15.11 165 PRO B N 1
ATOM 3091 C CA . PRO B 1 165 ? -18.027 28.728 18.227 1.00 14.55 165 PRO B CA 1
ATOM 3092 C C . PRO B 1 165 ? -16.902 28.942 19.221 1.00 13.31 165 PRO B C 1
ATOM 3093 O O . PRO B 1 165 ? -15.833 29.444 18.824 1.00 13.52 165 PRO B O 1
ATOM 3097 N N . SER B 1 166 ? -17.102 28.570 20.483 1.00 13.00 166 SER B N 1
ATOM 3098 C CA . SER B 1 166 ? -16.003 28.594 21.450 1.00 12.72 166 SER B CA 1
ATOM 3099 C C . SER B 1 166 ? -14.864 27.647 21.077 1.00 13.16 166 SER B C 1
ATOM 3100 O O . SER B 1 166 ? -15.068 26.608 20.445 1.00 12.30 166 SER B O 1
ATOM 3103 N N . CYS B 1 167 ? -13.642 28.056 21.430 1.00 12.44 167 CYS B N 1
ATOM 3104 C CA . CYS B 1 167 ? -12.496 27.149 21.323 1.00 12.64 167 CYS B CA 1
ATOM 3105 C C . CYS B 1 167 ? -12.785 25.818 22.008 1.00 12.26 167 CYS B C 1
ATOM 3106 O O . CYS B 1 167 ? -12.436 24.754 21.447 1.00 12.14 167 CYS B O 1
ATOM 3109 N N . HIS B 1 168 ? -13.459 25.896 23.175 1.00 12.34 168 HIS B N 1
ATOM 3110 C CA . HIS B 1 168 ? -13.856 24.701 23.908 1.00 12.37 168 HIS B CA 1
ATOM 3111 C C . HIS B 1 168 ? -14.711 23.739 23.076 1.00 12.80 168 HIS B C 1
ATOM 3112 O O . HIS B 1 168 ? -14.426 22.521 23.018 1.00 13.21 168 HIS B O 1
ATOM 3119 N N . ASP B 1 169 ? -15.763 24.273 22.458 1.00 13.10 169 ASP B N 1
ATOM 3120 C CA . ASP B 1 169 ? -16.654 23.431 21.672 1.00 13.89 169 ASP B CA 1
ATOM 3121 C C . ASP B 1 169 ? -15.940 22.815 20.503 1.00 13.64 169 ASP B C 1
ATOM 3122 O O . ASP B 1 169 ? -16.237 21.691 20.108 1.00 15.88 169 ASP B O 1
ATOM 3127 N N . VAL B 1 170 ? -14.962 23.540 19.953 1.00 13.77 170 VAL B N 1
ATOM 3128 C CA . VAL B 1 170 ? -14.216 22.987 18.843 1.00 13.70 170 VAL B CA 1
ATOM 3129 C C . VAL B 1 170 ? -13.328 21.815 19.277 1.00 12.87 170 VAL B C 1
ATOM 3130 O O . VAL B 1 170 ? -13.392 20.770 18.644 1.00 13.71 170 VAL B O 1
ATOM 3134 N N . ILE B 1 171 ? -12.514 21.984 20.322 1.00 13.44 171 ILE B N 1
ATOM 3135 C CA . ILE B 1 171 ? -11.569 20.911 20.726 1.00 13.47 171 ILE B CA 1
ATOM 3136 C C . ILE B 1 171 ? -12.247 19.692 21.302 1.00 13.96 171 ILE B C 1
ATOM 3137 O O . ILE B 1 171 ? -11.701 18.603 21.235 1.00 14.52 171 ILE B O 1
ATOM 3142 N N . THR B 1 172 ? -13.455 19.909 21.817 1.00 15.18 172 THR B N 1
ATOM 3143 C CA . THR B 1 172 ? -14.191 18.798 22.432 1.00 15.01 172 THR B CA 1
ATOM 3144 C C . THR B 1 172 ? -15.193 18.207 21.466 1.00 17.06 172 THR B C 1
ATOM 3145 O O . THR B 1 172 ? -16.057 17.425 21.873 1.00 17.78 172 THR B O 1
ATOM 3149 N N . ASN B 1 173 ? -15.136 18.617 20.206 1.00 18.37 173 ASN B N 1
ATOM 3150 C CA . ASN B 1 173 ? -16.059 18.098 19.173 1.00 18.67 173 ASN B CA 1
ATOM 3151 C C . ASN B 1 173 ? -17.546 18.287 19.502 1.00 19.30 173 ASN B C 1
ATOM 3152 O O . ASN B 1 173 ? -18.383 17.455 19.149 1.00 22.35 173 ASN B O 1
ATOM 3157 N N . ARG B 1 174 ? -17.860 19.386 20.179 1.00 17.66 174 ARG B N 1
ATOM 3158 C CA . ARG B 1 174 ? -19.245 19.775 20.424 1.00 17.47 174 ARG B CA 1
ATOM 3159 C C . ARG B 1 174 ? -19.797 20.679 19.315 1.00 18.96 174 ARG B C 1
ATOM 3160 O O . ARG B 1 174 ? -20.994 20.936 19.243 1.00 19.18 174 ARG B O 1
ATOM 3168 N N . TRP B 1 175 ? -18.907 21.182 18.469 1.00 17.78 175 TRP B N 1
ATOM 3169 C CA . TRP B 1 175 ? -19.296 22.123 17.422 1.00 16.53 175 TRP B CA 1
ATOM 3170 C C . TRP B 1 175 ? -19.500 21.388 16.115 1.00 16.44 175 TRP B C 1
ATOM 3171 O O . TRP B 1 175 ? -18.608 20.644 15.668 1.00 17.48 175 TRP B O 1
ATOM 3182 N N . THR B 1 176 ? -20.669 21.603 15.507 1.00 16.46 176 THR B N 1
ATOM 3183 C CA . THR B 1 176 ? -20.986 21.102 14.170 1.00 18.06 176 THR B CA 1
ATOM 3184 C C . THR B 1 176 ? -20.835 22.250 13.161 1.00 17.47 176 THR B C 1
ATOM 3185 O O . THR B 1 176 ? -21.592 23.223 13.220 1.00 18.18 176 THR B O 1
ATOM 3189 N N . PRO B 1 177 ? -19.855 22.149 12.243 1.00 17.38 177 PRO B N 1
ATOM 3190 C CA . PRO B 1 177 ? -19.717 23.241 11.297 1.00 17.26 177 PRO B CA 1
ATOM 3191 C C . PRO B 1 177 ? -20.976 23.422 10.472 1.00 17.30 177 PRO B C 1
ATOM 3192 O O . PRO B 1 177 ? -21.676 22.445 10.192 1.00 19.03 177 PRO B O 1
ATOM 3196 N N . SER B 1 178 ? -21.254 24.660 10.091 1.00 18.53 178 SER B N 1
ATOM 3197 C CA . SER B 1 178 ? -22.308 24.962 9.139 1.00 19.33 178 SER B CA 1
ATOM 3198 C C . SER B 1 178 ? -21.876 24.567 7.717 1.00 19.72 178 SER B C 1
ATOM 3199 O O . SER B 1 178 ? -20.708 24.244 7.475 1.00 18.99 178 SER B O 1
ATOM 3202 N N . ALA B 1 179 ? -22.810 24.608 6.763 1.00 20.14 179 ALA B N 1
ATOM 3203 C CA . ALA B 1 179 ? -22.477 24.390 5.357 1.00 19.57 179 ALA B CA 1
ATOM 3204 C C . ALA B 1 179 ? -21.433 25.408 4.898 1.00 17.74 179 ALA B C 1
ATOM 3205 O O . ALA B 1 179 ? -20.481 25.045 4.210 1.00 19.05 179 ALA B O 1
ATOM 3207 N N . ALA B 1 180 ? -21.609 26.661 5.277 1.00 17.39 180 ALA B N 1
ATOM 3208 C CA . ALA B 1 180 ? -20.614 27.668 4.888 1.00 16.73 180 ALA B CA 1
ATOM 3209 C C . ALA B 1 180 ? -19.243 27.372 5.506 1.00 17.09 180 ALA B C 1
ATOM 3210 O O . ALA B 1 180 ? -18.225 27.513 4.833 1.00 16.67 180 ALA B O 1
ATOM 3212 N N . ASP B 1 181 ? -19.216 26.944 6.766 1.00 16.49 181 ASP B N 1
ATOM 3213 C CA . ASP B 1 181 ? -17.945 26.526 7.384 1.00 15.45 181 ASP B CA 1
ATOM 3214 C C . ASP B 1 181 ? -17.272 25.407 6.578 1.00 16.39 181 ASP B C 1
ATOM 3215 O O . ASP B 1 181 ? -16.074 25.443 6.328 1.00 13.72 181 ASP B O 1
ATOM 3220 N N . LYS B 1 182 ? -18.035 24.381 6.210 1.00 17.46 182 LYS B N 1
ATOM 3221 C CA . LYS B 1 182 ? -17.444 23.250 5.505 1.00 18.60 182 LYS B CA 1
ATOM 3222 C C . LYS B 1 182 ? -16.854 23.678 4.150 1.00 17.48 182 LYS B C 1
ATOM 3223 O O . LYS B 1 182 ? -15.738 23.261 3.785 1.00 17.93 182 LYS B O 1
ATOM 3229 N N . ALA B 1 183 ? -17.609 24.499 3.421 1.00 18.23 183 ALA B N 1
ATOM 3230 C CA . ALA B 1 183 ? -17.136 25.073 2.149 1.00 18.32 183 ALA B CA 1
ATOM 3231 C C . ALA B 1 183 ? -15.843 25.888 2.324 1.00 17.80 183 ALA B C 1
ATOM 3232 O O . ALA B 1 183 ? -14.982 25.918 1.423 1.00 18.54 183 ALA B O 1
ATOM 3234 N N . ALA B 1 184 ? -15.686 26.509 3.505 1.00 16.47 184 ALA B N 1
ATOM 3235 C CA . ALA B 1 184 ? -14.496 27.307 3.823 1.00 15.29 184 ALA B CA 1
ATOM 3236 C C . ALA B 1 184 ? -13.406 26.465 4.449 1.00 15.02 184 ALA B C 1
ATOM 3237 O O . ALA B 1 184 ? -12.389 26.997 4.890 1.00 16.10 184 ALA B O 1
ATOM 3239 N N . ASN B 1 185 ? -13.628 25.141 4.516 1.00 14.90 185 ASN B N 1
ATOM 3240 C CA . ASN B 1 185 ? -12.699 24.214 5.136 1.00 14.95 185 ASN B CA 1
ATOM 3241 C C . ASN B 1 185 ? -12.516 24.395 6.647 1.00 14.77 185 ASN B C 1
ATOM 3242 O O . ASN B 1 185 ? -11.495 23.951 7.229 1.00 14.09 185 ASN B O 1
ATOM 3247 N N . ARG B 1 186 ? -13.489 25.065 7.271 1.00 14.22 186 ARG B N 1
ATOM 3248 C CA . ARG B 1 186 ? -13.507 25.200 8.726 1.00 14.23 186 ARG B CA 1
ATOM 3249 C C . ARG B 1 186 ? -14.145 23.954 9.311 1.00 14.97 186 ARG B C 1
ATOM 3250 O O . ARG B 1 186 ? -15.374 23.900 9.471 1.00 14.91 186 ARG B O 1
ATOM 3258 N N . VAL B 1 187 ? -13.304 22.965 9.601 1.00 15.25 187 VAL B N 1
ATOM 3259 C CA . VAL B 1 187 ? -13.749 21.687 10.185 1.00 16.26 187 VAL B CA 1
ATOM 3260 C C . VAL B 1 187 ? -13.026 21.487 11.523 1.00 15.86 187 VAL B C 1
ATOM 3261 O O . VAL B 1 187 ? -11.956 22.008 11.737 1.00 15.36 187 VAL B O 1
ATOM 3265 N N . PRO B 1 188 ? -13.612 20.727 12.441 1.00 14.36 188 PRO B N 1
ATOM 3266 C CA . PRO B 1 188 ? -13.123 20.778 13.814 1.00 13.89 188 PRO B CA 1
ATOM 3267 C C . PRO B 1 188 ? -11.697 20.283 13.982 1.00 13.43 188 PRO B C 1
ATOM 3268 O O . PRO B 1 188 ? -11.308 19.238 13.438 1.00 15.07 188 PRO B O 1
ATOM 3272 N N . GLY B 1 189 ? -10.921 21.073 14.715 1.00 12.48 189 GLY B N 1
ATOM 3273 C CA . GLY B 1 189 ? -9.556 20.693 15.033 1.00 12.88 189 GLY B CA 1
ATOM 3274 C C . GLY B 1 189 ? -8.815 21.911 15.503 1.00 13.92 189 GLY B C 1
ATOM 3275 O O . GLY B 1 189 ? -9.389 22.985 15.689 1.00 13.39 189 GLY B O 1
ATOM 3276 N N . PHE B 1 190 ? -7.501 21.747 15.678 1.00 13.08 190 PHE B N 1
ATOM 3277 C CA . PHE B 1 190 ? -6.694 22.845 16.196 1.00 12.73 190 PHE B CA 1
ATOM 3278 C C . PHE B 1 190 ? -6.680 24.042 15.245 1.00 12.37 190 PHE B C 1
ATOM 3279 O O . PHE B 1 190 ? -6.623 25.198 15.699 1.00 12.04 190 PHE B O 1
ATOM 3287 N N . GLY B 1 191 ? -6.731 23.770 13.946 1.00 13.12 191 GLY B N 1
ATOM 3288 C CA . GLY B 1 191 ? -6.648 24.881 12.987 1.00 13.30 191 GLY B CA 1
ATOM 3289 C C . GLY B 1 191 ? -7.775 25.895 13.102 1.00 12.70 191 GLY B C 1
ATOM 3290 O O . GLY B 1 191 ? -7.558 27.125 12.996 1.00 13.99 191 GLY B O 1
ATOM 3291 N N . VAL B 1 192 ? -9.008 25.422 13.323 1.00 12.79 192 VAL B N 1
ATOM 3292 C CA . VAL B 1 192 ? -10.134 26.317 13.538 1.00 13.40 192 VAL B CA 1
ATOM 3293 C C . VAL B 1 192 ? -9.980 27.158 14.817 1.00 12.32 192 VAL B C 1
ATOM 3294 O O . VAL B 1 192 ? -10.456 28.299 14.893 1.00 12.62 192 VAL B O 1
ATOM 3298 N N . ILE B 1 193 ? -9.307 26.599 15.833 1.00 11.66 193 ILE B N 1
ATOM 3299 C CA . ILE B 1 193 ? -8.967 27.373 17.048 1.00 11.94 193 ILE B CA 1
ATOM 3300 C C . ILE B 1 193 ? -8.031 28.562 16.729 1.00 11.72 193 ILE B C 1
ATOM 3301 O O . ILE B 1 193 ? -8.258 29.665 17.190 1.00 12.24 193 ILE B O 1
ATOM 3306 N N . THR B 1 194 ? -6.994 28.308 15.935 1.00 12.48 194 THR B N 1
ATOM 3307 C CA . THR B 1 194 ? -6.146 29.402 15.410 1.00 13.14 194 THR B CA 1
ATOM 3308 C C . THR B 1 194 ? -6.949 30.446 14.639 1.00 13.42 194 THR B C 1
ATOM 3309 O O . THR B 1 194 ? -6.774 31.674 14.839 1.00 13.17 194 THR B O 1
ATOM 3313 N N . ASN B 1 195 ? -7.822 29.958 13.766 1.00 13.44 195 ASN B N 1
ATOM 3314 C CA . ASN B 1 195 ? -8.786 30.800 13.038 1.00 13.91 195 ASN B CA 1
ATOM 3315 C C . ASN B 1 195 ? -9.663 31.658 13.998 1.00 13.81 195 ASN B C 1
ATOM 3316 O O . ASN B 1 195 ? -9.759 32.904 13.886 1.00 14.70 195 ASN B O 1
ATOM 3321 N N . ILE B 1 196 ? -10.252 31.023 15.010 1.00 14.08 196 ILE B N 1
ATOM 3322 C CA . ILE B 1 196 ? -10.976 31.804 16.003 1.00 14.33 196 ILE B CA 1
ATOM 3323 C C . ILE B 1 196 ? -10.122 32.908 16.620 1.00 13.77 196 ILE B C 1
ATOM 3324 O O . ILE B 1 196 ? -10.573 34.040 16.758 1.00 14.53 196 ILE B O 1
ATOM 3329 N N . ILE B 1 197 ? -8.882 32.588 17.013 1.00 14.01 197 ILE B N 1
ATOM 3330 C CA . ILE B 1 197 ? -8.095 33.545 17.785 1.00 14.42 197 ILE B CA 1
ATOM 3331 C C . ILE B 1 197 ? -7.530 34.693 16.917 1.00 13.88 197 ILE B C 1
ATOM 3332 O O . ILE B 1 197 ? -7.559 35.852 17.350 1.00 14.93 197 ILE B O 1
ATOM 3337 N N . ASN B 1 198 ? -7.080 34.364 15.699 1.00 14.22 198 ASN B N 1
ATOM 3338 C CA . ASN B 1 198 ? -6.388 35.366 14.856 1.00 13.66 198 ASN B CA 1
ATOM 3339 C C . ASN B 1 198 ? -6.410 35.022 13.367 1.00 14.24 198 ASN B C 1
ATOM 3340 O O . ASN B 1 198 ? -5.451 35.286 12.620 1.00 13.96 198 ASN B O 1
ATOM 3345 N N . GLY B 1 199 ? -7.502 34.433 12.898 1.00 14.84 199 GLY B N 1
ATOM 3346 C CA . GLY B 1 199 ? -7.603 33.946 11.517 1.00 14.62 199 GLY B CA 1
ATOM 3347 C C . GLY B 1 199 ? -7.520 35.046 10.463 1.00 14.08 199 GLY B C 1
ATOM 3348 O O . GLY B 1 199 ? -7.005 34.808 9.381 1.00 16.41 199 GLY B O 1
ATOM 3349 N N . GLY B 1 200 ? -8.008 36.237 10.805 1.00 14.96 200 GLY B N 1
ATOM 3350 C CA . GLY B 1 200 ? -7.919 37.414 9.913 1.00 17.46 200 GLY B CA 1
ATOM 3351 C C . GLY B 1 200 ? -6.500 37.624 9.431 1.00 18.73 200 GLY B C 1
ATOM 3352 O O . GLY B 1 200 ? -6.270 37.936 8.253 1.00 18.71 200 GLY B O 1
ATOM 3353 N N . LEU B 1 201 ? -5.541 37.445 10.339 1.00 18.77 201 LEU B N 1
ATOM 3354 C CA . LEU B 1 201 ? -4.126 37.600 10.008 1.00 19.23 201 LEU B CA 1
ATOM 3355 C C . LEU B 1 201 ? -3.409 36.301 9.654 1.00 19.30 201 LEU B C 1
ATOM 3356 O O . LEU B 1 201 ? -2.427 36.312 8.924 1.00 18.86 201 LEU B O 1
ATOM 3361 N N . GLU B 1 202 ? -3.918 35.166 10.134 1.00 15.60 202 GLU B N 1
ATOM 3362 C CA . GLU B 1 202 ? -3.153 33.945 10.091 1.00 16.43 202 GLU B CA 1
ATOM 3363 C C . GLU B 1 202 ? -3.658 32.818 9.198 1.00 15.88 202 GLU B C 1
ATOM 3364 O O . GLU B 1 202 ? -2.970 31.825 9.021 1.00 16.33 202 GLU B O 1
ATOM 3370 N N . CYS B 1 203 ? -4.855 32.967 8.647 1.00 15.17 203 CYS B N 1
ATOM 3371 C CA . CYS B 1 203 ? -5.510 31.830 8.003 1.00 15.50 203 CYS B CA 1
ATOM 3372 C C . CYS B 1 203 ? -5.976 32.116 6.581 1.00 15.66 203 CYS B C 1
ATOM 3373 O O . CYS B 1 203 ? -6.249 33.273 6.264 1.00 17.98 203 CYS B O 1
ATOM 3376 N N . GLY B 1 204 ? -6.038 31.054 5.777 1.00 16.21 204 GLY B N 1
ATOM 3377 C CA . GLY B 1 204 ? -6.665 31.068 4.444 1.00 16.86 204 GLY B CA 1
ATOM 3378 C C . GLY B 1 204 ? -5.770 31.493 3.292 1.00 19.48 204 GLY B C 1
ATOM 3379 O O . GLY B 1 204 ? -6.176 31.430 2.123 1.00 20.37 204 GLY B O 1
ATOM 3380 N N . LYS B 1 205 ? -4.557 31.917 3.606 1.00 20.10 205 LYS B N 1
ATOM 3381 C CA . LYS B 1 205 ? -3.621 32.368 2.549 1.00 22.20 205 LYS B CA 1
ATOM 3382 C C . LYS B 1 205 ? -2.332 31.561 2.558 1.00 21.62 205 LYS B C 1
ATOM 3383 O O . LYS B 1 205 ? -1.281 32.063 2.166 1.00 23.64 205 LYS B O 1
ATOM 3389 N N . GLY B 1 206 ? -2.402 30.305 2.997 1.00 21.05 206 GLY B N 1
ATOM 3390 C CA . GLY B 1 206 ? -1.226 29.462 3.066 1.00 20.11 206 GLY B CA 1
ATOM 3391 C C . GLY B 1 206 ? -0.572 29.486 4.438 1.00 20.45 206 GLY B C 1
ATOM 3392 O O . GLY B 1 206 ? -1.092 30.125 5.368 1.00 18.64 206 GLY B O 1
ATOM 3393 N N . PRO B 1 207 ? 0.569 28.788 4.572 1.00 20.85 207 PRO B N 1
ATOM 3394 C CA . PRO B 1 207 ? 1.298 28.724 5.847 1.00 21.86 207 PRO B CA 1
ATOM 3395 C C . PRO B 1 207 ? 1.746 30.110 6.332 1.00 22.09 207 PRO B C 1
ATOM 3396 O O . PRO B 1 207 ? 2.142 30.958 5.519 1.00 22.79 207 PRO B O 1
ATOM 3400 N N . THR B 1 208 ? 1.636 30.345 7.638 1.00 21.86 208 THR B N 1
ATOM 3401 C CA . THR B 1 208 ? 2.180 31.549 8.260 1.00 20.83 208 THR B CA 1
ATOM 3402 C C . THR B 1 208 ? 3.091 31.114 9.408 1.00 20.85 208 THR B C 1
ATOM 3403 O O . THR B 1 208 ? 2.830 30.091 10.062 1.00 21.72 208 THR B O 1
ATOM 3407 N N . PRO B 1 209 ? 4.160 31.867 9.658 1.00 19.89 209 PRO B N 1
ATOM 3408 C CA . PRO B 1 209 ? 5.017 31.556 10.804 1.00 19.65 209 PRO B CA 1
ATOM 3409 C C . PRO B 1 209 ? 4.242 31.453 12.139 1.00 19.23 209 PRO B C 1
ATOM 3410 O O . PRO B 1 209 ? 4.507 30.520 12.914 1.00 19.08 209 PRO B O 1
ATOM 3414 N N . ALA B 1 210 ? 3.278 32.348 12.367 1.00 19.32 210 ALA B N 1
ATOM 3415 C CA . ALA B 1 210 ? 2.541 32.374 13.642 1.00 17.45 210 ALA B CA 1
ATOM 3416 C C . ALA B 1 210 ? 1.676 31.129 13.778 1.00 18.05 210 ALA B C 1
ATOM 3417 O O . ALA B 1 210 ? 1.738 30.470 14.809 1.00 17.13 210 ALA B O 1
ATOM 3419 N N . SER B 1 211 ? 0.915 30.765 12.746 1.00 17.75 211 SER B N 1
ATOM 3420 C CA . SER B 1 211 ? 0.152 29.518 12.838 1.00 17.72 211 SER B CA 1
ATOM 3421 C C . SER B 1 211 ? 1.048 28.277 13.013 1.00 17.88 211 SER B C 1
ATOM 3422 O O . SER B 1 211 ? 0.694 27.374 13.774 1.00 18.95 211 SER B O 1
ATOM 3425 N N . GLY B 1 212 ? 2.191 28.227 12.329 1.00 16.80 212 GLY B N 1
ATOM 3426 C CA . GLY B 1 212 ? 3.174 27.164 12.523 1.00 16.42 212 GLY B CA 1
ATOM 3427 C C . GLY B 1 212 ? 3.706 27.100 13.952 1.00 15.53 212 GLY B C 1
ATOM 3428 O O . GLY B 1 212 ? 3.958 26.023 14.465 1.00 15.16 212 GLY B O 1
ATOM 3429 N N . ASP B 1 213 ? 3.900 28.253 14.587 1.00 14.55 213 ASP B N 1
ATOM 3430 C CA . ASP B 1 213 ? 4.412 28.315 15.962 1.00 14.82 213 ASP B CA 1
ATOM 3431 C C . ASP B 1 213 ? 3.353 27.733 16.913 1.00 14.26 213 ASP B C 1
ATOM 3432 O O . ASP B 1 213 ? 3.671 26.923 17.790 1.00 15.16 213 ASP B O 1
ATOM 3437 N N . ARG B 1 214 ? 2.087 28.090 16.697 1.00 14.03 214 ARG B N 1
ATOM 3438 C CA . ARG B 1 214 ? 0.994 27.529 17.516 1.00 13.83 214 ARG B CA 1
ATOM 3439 C C . ARG B 1 214 ? 0.937 26.001 17.383 1.00 13.78 214 ARG B C 1
ATOM 3440 O O . ARG B 1 214 ? 0.739 25.267 18.393 1.00 13.47 214 ARG B O 1
ATOM 3448 N N . ILE B 1 215 ? 1.047 25.510 16.153 1.00 13.54 215 ILE B N 1
ATOM 3449 C CA . ILE B 1 215 ? 1.035 24.069 15.923 1.00 13.03 215 ILE B CA 1
ATOM 3450 C C . ILE B 1 215 ? 2.254 23.417 16.593 1.00 12.69 215 ILE B C 1
ATOM 3451 O O . ILE B 1 215 ? 2.169 22.342 17.197 1.00 13.88 215 ILE B O 1
ATOM 3456 N N . GLY B 1 216 ? 3.410 24.057 16.471 1.00 11.93 216 GLY B N 1
ATOM 3457 C CA . GLY B 1 216 ? 4.597 23.506 17.123 1.00 11.75 216 GLY B CA 1
ATOM 3458 C C . GLY B 1 216 ? 4.431 23.274 18.621 1.00 11.88 216 GLY B C 1
ATOM 3459 O O . GLY B 1 216 ? 4.799 22.225 19.157 1.00 12.63 216 GLY B O 1
ATOM 3460 N N . PHE B 1 217 ? 3.871 24.255 19.314 1.00 11.91 217 PHE B N 1
ATOM 3461 C CA . PHE B 1 217 ? 3.615 24.119 20.750 1.00 11.82 217 PHE B CA 1
ATOM 3462 C C . PHE B 1 217 ? 2.605 22.978 20.944 1.00 11.24 217 PHE B C 1
ATOM 3463 O O . PHE B 1 217 ? 2.770 22.143 21.819 1.00 12.32 217 PHE B O 1
ATOM 3471 N N . TYR B 1 218 ? 1.548 22.956 20.131 1.00 10.89 218 TYR B N 1
ATOM 3472 C CA . TYR B 1 218 ? 0.515 21.955 20.347 1.00 11.58 218 TYR B CA 1
ATOM 3473 C C . TYR B 1 218 ? 1.057 20.554 20.173 1.00 12.16 218 TYR B C 1
ATOM 3474 O O . TYR B 1 218 ? 0.755 19.692 20.995 1.00 12.87 218 TYR B O 1
ATOM 3483 N N . LYS B 1 219 ? 1.863 20.296 19.121 1.00 12.34 219 LYS B N 1
ATOM 3484 C CA . LYS B 1 219 ? 2.418 18.931 18.922 1.00 13.09 219 LYS B CA 1
ATOM 3485 C C . LYS B 1 219 ? 3.361 18.558 20.065 1.00 13.13 219 LYS B C 1
ATOM 3486 O O . LYS B 1 219 ? 3.365 17.401 20.526 1.00 13.00 219 LYS B O 1
ATOM 3492 N N . ARG B 1 220 ? 4.163 19.519 20.515 1.00 14.48 220 ARG B N 1
ATOM 3493 C CA . ARG B 1 220 ? 5.064 19.243 21.633 1.00 14.26 220 ARG B CA 1
ATOM 3494 C C . ARG B 1 220 ? 4.272 18.803 22.861 1.00 14.78 220 ARG B C 1
ATOM 3495 O O . ARG B 1 220 ? 4.596 17.795 23.487 1.00 15.52 220 ARG B O 1
ATOM 3503 N N . TYR B 1 221 ? 3.205 19.544 23.175 1.00 13.79 221 TYR B N 1
ATOM 3504 C CA . TYR B 1 221 ? 2.458 19.311 24.387 1.00 13.56 221 TYR B CA 1
ATOM 3505 C C . TYR B 1 221 ? 1.662 18.003 24.258 1.00 13.66 221 TYR B C 1
ATOM 3506 O O . TYR B 1 221 ? 1.590 17.220 25.208 1.00 13.97 221 TYR B O 1
ATOM 3515 N N . CYS B 1 222 ? 1.099 17.743 23.076 1.00 13.74 222 CYS B N 1
ATOM 3516 C CA . CYS B 1 222 ? 0.440 16.464 22.836 1.00 13.88 222 CYS B CA 1
ATOM 3517 C C . CYS B 1 222 ? 1.429 15.330 22.979 1.00 14.68 222 CYS B C 1
ATOM 3518 O O . CYS B 1 222 ? 1.094 14.297 23.544 1.00 15.07 222 CYS B O 1
ATOM 3521 N N . ASP B 1 223 ? 2.650 15.492 22.473 1.00 15.04 223 ASP B N 1
ATOM 3522 C CA . ASP B 1 223 ? 3.644 14.428 22.583 1.00 16.00 223 ASP B CA 1
ATOM 3523 C C . ASP B 1 223 ? 3.967 14.105 24.048 1.00 15.43 223 ASP B C 1
ATOM 3524 O O . ASP B 1 223 ? 4.045 12.930 24.441 1.00 15.80 223 ASP B O 1
ATOM 3529 N N . VAL B 1 224 ? 4.117 15.144 24.872 1.00 16.09 224 VAL B N 1
ATOM 3530 C CA . VAL B 1 224 ? 4.344 14.906 26.311 1.00 16.07 224 VAL B CA 1
ATOM 3531 C C . VAL B 1 224 ? 3.188 14.132 26.963 1.00 15.38 224 VAL B C 1
ATOM 3532 O O . VAL B 1 224 ? 3.404 13.201 27.744 1.00 15.27 224 VAL B O 1
ATOM 3536 N N . PHE B 1 225 ? 1.962 14.505 26.612 1.00 14.52 225 PHE B N 1
ATOM 3537 C CA . PHE B 1 225 ? 0.790 13.862 27.170 1.00 15.02 225 PHE B CA 1
ATOM 3538 C C . PHE B 1 225 ? 0.570 12.473 26.571 1.00 14.86 225 PHE B C 1
ATOM 3539 O O . PHE B 1 225 ? -0.248 11.719 27.096 1.00 15.27 225 PHE B O 1
ATOM 3547 N N . GLY B 1 226 ? 1.277 12.146 25.493 1.00 15.25 226 GLY B N 1
ATOM 3548 C CA . GLY B 1 226 ? 1.123 10.835 24.847 1.00 15.13 226 GLY B CA 1
ATOM 3549 C C . GLY B 1 226 ? -0.210 10.714 24.127 1.00 15.80 226 GLY B C 1
ATOM 3550 O O . GLY B 1 226 ? -0.817 9.643 24.086 1.00 18.62 226 GLY B O 1
ATOM 3551 N N . VAL B 1 227 ? -0.678 11.826 23.560 1.00 14.69 227 VAL B N 1
ATOM 3552 C CA . VAL B 1 227 ? -1.934 11.803 22.807 1.00 14.75 227 VAL B CA 1
ATOM 3553 C C . VAL B 1 227 ? -1.713 12.236 21.354 1.00 14.89 227 VAL B C 1
ATOM 3554 O O . VAL B 1 227 ? -0.892 13.139 21.079 1.00 15.73 227 VAL B O 1
ATOM 3558 N N . SER B 1 228 ? -2.457 11.631 20.437 1.00 15.80 228 SER B N 1
ATOM 3559 C CA . SER B 1 228 ? -2.413 12.064 19.041 1.00 16.10 228 SER B CA 1
ATOM 3560 C C . SER B 1 228 ? -3.048 13.447 18.914 1.00 15.32 228 SER B C 1
ATOM 3561 O O . SER B 1 228 ? -3.839 13.845 19.753 1.00 14.71 228 SER B O 1
ATOM 3564 N N . TYR B 1 229 ? -2.694 14.154 17.836 1.00 14.90 229 TYR B N 1
ATOM 3565 C CA . TYR B 1 229 ? -3.055 15.562 17.679 1.00 14.16 229 TYR B CA 1
ATOM 3566 C C . TYR B 1 229 ? -4.495 15.818 17.291 1.00 14.30 229 TYR B C 1
ATOM 3567 O O . TYR B 1 229 ? -5.014 16.946 17.436 1.00 13.28 229 TYR B O 1
ATOM 3576 N N . GLY B 1 230 ? -5.167 14.795 16.777 1.00 14.93 230 GLY B N 1
ATOM 3577 C CA . GLY B 1 230 ? -6.452 15.045 16.142 1.00 14.07 230 GLY B CA 1
ATOM 3578 C C . GLY B 1 230 ? -6.238 15.599 14.734 1.00 14.64 230 GLY B C 1
ATOM 3579 O O . GLY B 1 230 ? -5.104 15.936 14.355 1.00 15.29 230 GLY B O 1
ATOM 3580 N N . PRO B 1 231 ? -7.319 15.714 13.958 1.00 14.84 231 PRO B N 1
ATOM 3581 C CA . PRO B 1 231 ? -7.264 16.169 12.556 1.00 14.97 231 PRO B CA 1
ATOM 3582 C C . PRO B 1 231 ? -7.235 17.681 12.412 1.00 15.05 231 PRO B C 1
ATOM 3583 O O . PRO B 1 231 ? -7.460 18.408 13.385 1.00 14.83 231 PRO B O 1
ATOM 3587 N N . ASN B 1 232 ? -7.007 18.148 11.188 1.00 15.38 232 ASN B N 1
ATOM 3588 C CA . ASN B 1 232 ? -7.254 19.551 10.842 1.00 14.75 232 ASN B CA 1
ATOM 3589 C C . ASN B 1 232 ? -6.465 20.528 11.718 1.00 14.07 232 ASN B C 1
ATOM 3590 O O . ASN B 1 232 ? -7.024 21.425 12.352 1.00 14.26 232 ASN B O 1
ATOM 3595 N N . LEU B 1 233 ? -5.144 20.358 11.727 1.00 14.49 233 LEU B N 1
ATOM 3596 C CA . LEU B 1 233 ? -4.279 21.145 12.611 1.00 14.20 233 LEU B CA 1
ATOM 3597 C C . LEU B 1 233 ? -3.969 22.552 12.077 1.00 14.48 233 LEU B C 1
ATOM 3598 O O . LEU B 1 233 ? -3.689 23.463 12.834 1.00 15.34 233 LEU B O 1
ATOM 3603 N N . ASN B 1 234 ? -4.054 22.718 10.762 1.00 16.96 234 ASN B N 1
ATOM 3604 C CA . ASN B 1 234 ? -3.664 23.997 10.171 1.00 17.78 234 ASN B CA 1
ATOM 3605 C C . ASN B 1 234 ? -4.882 24.782 9.716 1.00 17.95 234 ASN B C 1
ATOM 3606 O O . ASN B 1 234 ? -5.993 24.240 9.644 1.00 19.66 234 ASN B O 1
ATOM 3611 N N . CYS B 1 235 ? -4.690 26.057 9.390 1.00 16.89 235 CYS B N 1
ATOM 3612 C CA . CYS B 1 235 ? -5.784 26.835 8.827 1.00 16.36 235 CYS B CA 1
ATOM 3613 C C . CYS B 1 235 ? -5.334 27.523 7.539 1.00 16.52 235 CYS B C 1
ATOM 3614 O O . CYS B 1 235 ? -5.958 28.507 7.140 1.00 16.35 235 CYS B O 1
ATOM 3617 N N . ARG B 1 236 ? -4.256 27.000 6.950 1.00 18.21 236 ARG B N 1
ATOM 3618 C CA . ARG B 1 236 ? -3.688 27.516 5.684 1.00 19.59 236 ARG B CA 1
ATOM 3619 C C . ARG B 1 236 ? -4.770 27.715 4.640 1.00 20.55 236 ARG B C 1
ATOM 3620 O O . ARG B 1 236 ? -4.742 28.699 3.892 1.00 20.51 236 ARG B O 1
ATOM 3628 N N . ASP B 1 237 ? -5.737 26.804 4.614 1.00 19.11 237 ASP B N 1
ATOM 3629 C CA . ASP B 1 237 ? -6.786 26.823 3.587 1.00 20.31 237 ASP B CA 1
ATOM 3630 C C . ASP B 1 237 ? -8.191 26.998 4.103 1.00 18.83 237 ASP B C 1
ATOM 3631 O O . ASP B 1 237 ? -9.174 26.594 3.466 1.00 18.65 237 ASP B O 1
ATOM 3636 N N . GLN B 1 238 ? -8.276 27.650 5.254 1.00 17.75 238 GLN B N 1
ATOM 3637 C CA . GLN B 1 238 ? -9.548 27.939 5.870 1.00 17.28 238 GLN B CA 1
ATOM 3638 C C . GLN B 1 238 ? -9.821 29.389 5.643 1.00 16.21 238 GLN B C 1
ATOM 3639 O O . GLN B 1 238 ? -9.017 30.236 6.036 1.00 16.95 238 GLN B O 1
ATOM 3645 N N . ARG B 1 239 ? -10.974 29.722 5.083 1.00 16.48 239 ARG B N 1
ATOM 3646 C CA . ARG B 1 239 ? -11.341 31.137 5.049 1.00 15.66 239 ARG B CA 1
ATOM 3647 C C . ARG B 1 239 ? -11.501 31.667 6.490 1.00 16.82 239 ARG B C 1
ATOM 3648 O O . ARG B 1 239 ? -12.042 30.973 7.362 1.00 15.46 239 ARG B O 1
ATOM 3656 N N . PRO B 1 240 ? -11.023 32.872 6.773 1.00 17.54 240 PRO B N 1
ATOM 3657 C CA . PRO B 1 240 ? -11.315 33.477 8.070 1.00 17.47 240 PRO B CA 1
ATOM 3658 C C . PRO B 1 240 ? -12.807 33.492 8.289 1.00 17.93 240 PRO B C 1
ATOM 3659 O O . PRO B 1 240 ? -13.560 33.614 7.316 1.00 19.81 240 PRO B O 1
ATOM 3663 N N . PHE B 1 241 ? -13.254 33.294 9.534 1.00 19.83 241 PHE B N 1
ATOM 3664 C CA . PHE B 1 241 ? -14.679 33.444 9.829 1.00 20.15 241 PHE B CA 1
ATOM 3665 C C . PHE B 1 241 ? -15.198 34.794 9.302 1.00 22.74 241 PHE B C 1
ATOM 3666 O O . PHE B 1 241 ? -14.445 35.778 9.242 1.00 19.92 241 PHE B O 1
ATOM 3674 N N . GLY B 1 242 ? -16.464 34.815 8.882 1.00 21.91 242 GLY B N 1
ATOM 3675 C CA . GLY B 1 242 ? -17.141 36.064 8.479 1.00 24.91 242 GLY B CA 1
ATOM 3676 C C . GLY B 1 242 ? -17.383 36.222 6.981 1.00 27.54 242 GLY B C 1
ATOM 3677 O O . GLY B 1 242 ? -18.109 37.144 6.585 1.00 31.28 242 GLY B O 1
#

Secondary structure (DSSP, 8-state):
--GGGTS-HHHHHHHTTTTTSTTSS-TT-S-HHHHHHHHHTSTTTT-SSSHHHHHHHHHHHHHHHHHHT----TTSTT-GGG-TT--SB-S--S-----SSS---TT-----BTTTTB-SHHHHHHHHHHHTS-TTT-TTHHHH-HHHHHHHHHHHHH--BTTBPPHHHHHTT-----HHHHHTT--SSHHHHHHHHHHHHHSSSS--HHHHHHHHHHHHHHHHHT----S----TTPPPP-/--GGGT--HHHHHHHTTTTTSTTSS-TT-S-HHHHHHHHTTSTTTTTSSSHHHHHHHHHHHHHHHHHHT----TTSTT-GGG-TT--SB-S--S-----SSS---TT-----BTTTTB-SHHHHHHHHHHHT--TTT-GGGGGT-HHHHHHHHHHHHHS--SSS--HHHHHTT-----HHHHHTT--SSHHHHHHHHHHHHHSSSS--HHHHHHHHHHHHHHHHHT----S----TT-PPP-

B-factor: mean 18.81, std 6.81, range [10.23, 57.52]

CATH classification: 1.10.530.10 (+1 more: 3.30.20.10)

Sequence (484 aa):
AEVGSVIGASLFDQLLKHRNDQACEGKGFYSYNAFITAARSFAAFGTTGDSNTRKREVAAFLAQTSHETTGGAATSPDGPYAWGYCFVTERDKSNRYCDGSGPCSAGKSYYGRGPIQLTHNYNYNAAGRALGVDLINNPDLVARDAVVSFKTALWFWMTPQGNKPSCHDVITNRWTPSAADKAANRVPGFGVITNIINGGLECGKGPTPASGDRIGFYKRYCDVFGVSYGPNLNCRDQRPFGAEVGSVIGASLFDQLLKHRNDQACEGKGFYSYNAFITAARSFAAFGTTGDSNTRKREVAAFLAQTSHETTGGAATSPDGPYAWGYCFVTERDKSNRYCDGSGPCSAGKSYYGRGPIQLTHNYNYNAAGRALGVDLINNPDLVARDAVVSFKTALWFWMTPQGNKPSCHDVITNRWTPSAA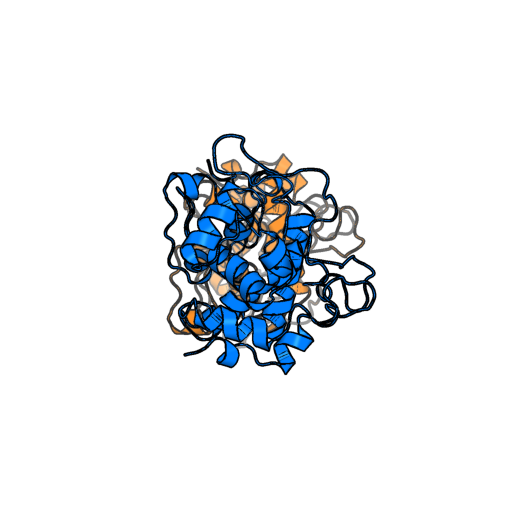DKAANRVPGFGVITNIINGGLECGKGPTPASGDRIGFYKRYCDVFGVSYGPNLNCRDQRPFG

Foldseek 3Di:
DFQCVLPPQVRVCQQQVCQCPPQFDCVCLQHPVLQRLLCVVVRCQLVFDDSQLSLLRVLLLQLQLQLVRFPFDQPDVVHRRNGGNRYFFDPDPPAQQEPVPDQADPPHRFAFGASLGGGHLVLLVVLCVVVVHNCRHPVCCLRVPSNSVSNSSVCQQCDADDLRHHVSCQSSVNDDDDPVQVVQVNDGFSAVVCLSSPVVPQAQQAHDVSLVSSLVNSVVSSVVSVHDRDPDSHRHRGHRDD/DALCVLPPQVRVCVQQVCQLPPQFDCVCLAHPVLLRLLRVLVVCQLVFADVQLSLLRVLLLQLQLQLVRFPFDQPDVVGRRNGGNRYFFDPDQPAQQEPVPDQADPPHRFAFGASLGGGHLVLLVVLCVSVVHNCRNPVCCLSVHSNSVSNSSVCQQCDADDVGHHVSCQSNVVDDDDPVQVVQVNHRFSAVVVLSSPCVPQAQQAHDPSLVSSLVNSVVSCVVSVHDRDPDSHRNRGHRDD

Radius of gyration: 27.33 Å; Cα contacts (8 Å, |Δi|>4): 934; chains: 2; bounding box: 43×83×64 Å

InterPro domains:
  IPR000726 Glycoside hydrolase, family 19, catalytic [PF00182] (34-262)
  IPR000726 Glycoside hydrolase, family 19, catalytic [PS00773] (51-73)
  IPR000726 Glycoside hydrolase, family 19, catalytic [PS00774] (175-185)
  IPR016283 Glycoside hydrolase, family 19 [PIRSF001060] (26-268)
  IPR023346 Lysozyme-like domain superfamily [SSF53955] (30-269)

Nearest PDB structures (foldseek):
  3w3e-assembly2_B  TM=1.004E+00  e=3.564E-48  Vigna unguiculata
  1dxj-assembly1_A  TM=9.907E-01  e=5.163E-41  Canavalia ensiformis
  3iwr-assembly1_A  TM=9.876E-01  e=4.076E-35  Oryza sativa Japonica Group
  2baa-assembly1_A  TM=9.843E-01  e=4.569E-35  Hordeum vulgare
  6lnr-assembly1_A  TM=9.745E-01  e=2.711E-29  Simarouba glauca

Organism: Vigna unguiculata (NCBI:txid3917)

Solvent-accessible surface area: 20657 Å² total; per-residue (Å²): 114,70,8,21,95,18,0,33,52,97,38,0,71,91,0,0,119,28,20,70,55,170,78,3,54,12,141,40,31,1,39,33,101,6,0,34,71,0,6,138,66,32,80,38,2,0,28,18,43,99,76,70,17,73,62,42,0,0,0,0,0,0,0,0,0,0,32,47,1,33,30,23,57,93,134,21,84,92,21,28,67,1,19,0,0,3,50,6,12,41,147,82,93,102,71,100,56,40,66,75,102,28,63,45,23,97,79,68,24,0,25,1,2,0,0,12,26,6,25,58,0,106,42,0,34,44,0,2,191,66,32,74,42,78,1,18,83,54,0,23,42,0,24,172,56,19,42,16,0,0,47,0,0,0,29,31,0,36,35,91,67,84,140,65,15,3,0,10,45,2,10,13,120,158,34,123,31,58,92,70,11,124,69,4,72,18,28,36,9,1,0,0,0,0,5,10,32,44,4,57,148,10,3,33,178,15,113,35,127,30,1,34,25,2,21,12,0,0,79,58,0,0,88,54,10,64,10,82,46,34,75,61,32,40,0,84,96,6,152,42,38,134,112,79,7,31,87,24,0,33,55,94,48,0,71,83,0,0,100,31,20,74,52,150,70,2,60,12,136,41,33,1,42,36,109,5,0,30,70,0,6,140,60,28,88,40,2,1,41,27,45,87,57,69,15,72,55,44,0,0,0,0,0,0,0,0,0,0,30,46,0,35,30,25,58,92,134,21,88,98,20,30,69,2,23,0,0,4,48,6,14,39,136,84,94,103,71,99,56,40,67,77,101,24,71,45,24,97,78,70,23,0,26,1,3,0,0,8,25,3,27,58,0,105,25,0,44,42,0,3,194,68,34,69,46,80,2,17,86,51,0,30,42,0,24,169,55,17,44,12,0,0,49,0,0,0,16,26,0,34,32,87,38,61,161,48,21,3,1,10,36,1,11,12,108,156,30,120,22,59,77,68,13,119,71,3,80,18,45,30,7,1,0,0,0,0,6,11,31,47,3,59,149,10,4,33,174,17,114,36,128,30,6,34,26,3,27,12,0,0,82,56,0,0,88,50,16,64,10,81,45,28,78,59,28,46,0,86,92,6,153,43,44,132